Protein AF-A0A432S4L9-F1 (afdb_monomer_lite)

Sequence (451 aa):
MLGETKTYLFQITIPSVQKFISSSRKSADLWAGSFMVSWLMKKLLEIAIKDYKAELIYPVININKENEDKLIANIPNIAIFIVRYINENKAEEIKKDLEKNFEKLLNDIAEFGTDKLCQEELIFKDEIENRALKIEIDCLFDSNEKTNYVDLAKYQIKETLKLFVEYLELKDINDYKETSEDLANLINYQKKSQLPDIEYIENYKLVKLPQSWDKWENWEKFYENGLKKEIISKKDRKEEIENLEYLQGVYRCSSCGEHIIIGATLKDWKGNTIWKPLWEANPKYFSRGERLCGVCLAKRYFREYIQEKYKIKTEDLGFPSTSEIGATLFKKEILKILKNKKDDKLEEFLLNLGQFFNLGDTKGNYVKKFSEELKDINPELKSFVEGLLNIDGEWFLEDTWKNKNDYEVIGADDKKANQMLKTLKEIYKYLENKGVEKHYKPSEYYAVIML

pLDDT: mean 77.69, std 17.37, range [27.16, 98.19]

Radius of gyration: 27.27 Å; chains: 1; bounding box: 72×64×80 Å

Foldseek 3Di:
DPFDKFKKKKKKAWPPLVLLLVLFDWVLLNLLSLQVLLVLVLVLVCCCCPVQVWAWPPPPDDSVDDDDAPADSPHDRMTMTMGIGRDPVVVVVSQVVSQVVSLVVLLLLLVVLVVVLVVLLVVLVVVVCVPDDDDPPPDDCPVVDPPPLSVQLSLVSCQNIDMDMDMDTQPDPVDRVVVVVVRVVVSVVVVVVDDRPLVDDADQWDWDDPPVCPDPVVVVVLSVQVPPPPPDDPVVVCVVVVPTHTQDGADAFPRRSPGGFRQADSVRSPNCSRQVSNCLVCVVLAPVVGTHRSSSSSSSCSLVVCCVVVVDDSLSHDDATPLLVLLLLVLVLVLVVQQPDDDVLVLVLLVLVVVLDPLVPQPHNHDCVVVVSLVSHDPVCNVVSSSSRSDHSLLLELVCLVDPSNSVSSVDDVVSSVVNSVSSVVVLVVSVVVVDDNSSRRDPPDDDDDD

Structure (mmCIF, N/CA/C/O backbone):
data_AF-A0A432S4L9-F1
#
_entry.id   AF-A0A432S4L9-F1
#
loop_
_atom_site.group_PDB
_atom_site.id
_atom_site.type_symbol
_atom_site.label_atom_id
_atom_site.label_alt_id
_atom_site.label_comp_id
_atom_site.label_asym_id
_atom_site.label_entity_id
_atom_site.label_seq_id
_atom_site.pdbx_PDB_ins_code
_atom_site.Cartn_x
_atom_site.Cartn_y
_atom_site.Cartn_z
_atom_site.occupancy
_atom_site.B_iso_or_equiv
_atom_site.auth_seq_id
_atom_site.auth_comp_id
_atom_site.auth_asym_id
_atom_site.auth_atom_id
_atom_site.pdbx_PDB_model_num
ATOM 1 N N . MET A 1 1 ? -27.911 -18.718 39.273 1.00 42.72 1 MET A N 1
ATOM 2 C CA . MET A 1 1 ? -28.684 -18.203 38.126 1.00 42.72 1 MET A CA 1
ATOM 3 C C . MET A 1 1 ? -27.714 -18.098 36.965 1.00 42.72 1 MET A C 1
ATOM 5 O O . MET A 1 1 ? -26.762 -17.337 37.072 1.00 42.72 1 MET A O 1
ATOM 9 N N . LEU A 1 2 ? -27.856 -18.941 35.943 1.00 50.38 2 LEU A N 1
ATOM 10 C CA . LEU A 1 2 ? -27.107 -18.778 34.695 1.00 50.38 2 LEU A CA 1
ATOM 11 C C . LEU A 1 2 ? -27.748 -17.582 33.982 1.00 50.38 2 LEU A C 1
ATOM 13 O O . LEU A 1 2 ? -28.948 -17.625 33.731 1.00 50.38 2 LEU A O 1
ATOM 17 N N . GLY A 1 3 ? -27.005 -16.490 33.791 1.00 60.41 3 GLY A N 1
ATOM 18 C CA . GLY A 1 3 ? -27.540 -15.290 33.144 1.00 60.41 3 GLY A CA 1
ATOM 19 C C . GLY A 1 3 ? -27.980 -15.584 31.709 1.00 60.41 3 GLY A C 1
ATOM 20 O O . GLY A 1 3 ? -27.392 -16.441 31.044 1.00 60.41 3 GLY A O 1
ATOM 21 N N . GLU A 1 4 ? -29.023 -14.897 31.246 1.00 74.00 4 GLU A N 1
ATOM 22 C CA . GLU A 1 4 ? -29.493 -15.018 29.866 1.00 74.00 4 GLU A CA 1
ATOM 23 C C . GLU A 1 4 ? -28.380 -14.609 28.896 1.00 74.00 4 GLU A C 1
ATOM 25 O O . GLU A 1 4 ? -27.688 -13.609 29.087 1.00 74.00 4 GLU A O 1
ATOM 30 N N . THR A 1 5 ? -28.163 -15.429 27.868 1.00 82.19 5 THR A N 1
ATOM 31 C CA . THR A 1 5 ? -27.175 -15.132 26.830 1.00 82.19 5 THR A CA 1
ATOM 32 C C . THR A 1 5 ? -27.769 -14.100 25.882 1.00 82.19 5 THR A C 1
ATOM 34 O O . THR A 1 5 ? -28.760 -14.380 25.212 1.00 82.19 5 THR A O 1
ATOM 37 N N . LYS A 1 6 ? -27.149 -12.925 25.812 1.00 88.50 6 LYS A N 1
ATOM 38 C CA . LYS A 1 6 ? -27.504 -11.850 24.888 1.00 88.50 6 LYS A CA 1
ATOM 39 C C . LYS A 1 6 ? -26.749 -12.004 23.573 1.00 88.50 6 LYS A C 1
ATOM 41 O O . LYS A 1 6 ? -25.631 -12.527 23.536 1.00 88.50 6 LYS A O 1
ATOM 46 N N . THR A 1 7 ? -27.362 -11.542 22.490 1.00 91.94 7 THR A N 1
ATOM 47 C CA . THR A 1 7 ? -26.732 -11.491 21.166 1.00 91.94 7 THR A CA 1
ATOM 48 C C . THR A 1 7 ? -26.413 -10.043 20.838 1.00 91.94 7 THR A C 1
ATOM 50 O O . THR A 1 7 ? -27.293 -9.193 20.913 1.00 91.94 7 THR A O 1
ATOM 53 N N . TYR A 1 8 ? -25.167 -9.768 20.470 1.00 94.19 8 TYR A N 1
ATOM 54 C CA . TYR A 1 8 ? -24.709 -8.441 20.074 1.00 94.19 8 TYR A CA 1
ATOM 55 C C . TYR A 1 8 ? -24.351 -8.441 18.594 1.00 94.19 8 TYR A C 1
ATOM 57 O O . TYR A 1 8 ? -23.639 -9.335 18.132 1.00 94.19 8 TYR A O 1
ATOM 65 N N . LEU A 1 9 ? -24.837 -7.437 17.869 1.00 95.00 9 LEU A N 1
ATOM 66 C CA . LEU A 1 9 ? -24.471 -7.161 16.487 1.00 95.00 9 LEU A CA 1
ATOM 67 C C . LEU A 1 9 ? -23.312 -6.171 16.475 1.00 95.00 9 LEU A C 1
ATOM 69 O O . LEU A 1 9 ? -23.432 -5.090 17.042 1.00 95.00 9 LEU A O 1
ATOM 73 N N . PHE A 1 10 ? -22.222 -6.531 15.811 1.00 96.19 10 PHE A N 1
ATOM 74 C CA . PHE A 1 10 ? -21.050 -5.688 15.617 1.00 96.19 10 PHE A CA 1
ATOM 75 C C . PHE A 1 10 ? -20.961 -5.210 14.176 1.00 96.19 10 PHE A C 1
ATOM 77 O O . PHE A 1 10 ? -21.254 -5.962 13.244 1.00 96.19 10 PHE A O 1
ATOM 84 N N . GLN A 1 11 ? -20.453 -3.994 14.000 1.00 96.44 11 GLN A N 1
ATOM 85 C CA . GLN A 1 11 ? -20.024 -3.474 12.714 1.00 96.44 11 GLN A CA 1
ATOM 86 C C . GLN A 1 11 ? -18.633 -2.872 12.864 1.00 96.44 11 GLN A C 1
ATOM 88 O O . GLN A 1 11 ? -18.393 -1.996 13.694 1.00 96.44 11 GLN A O 1
ATOM 93 N N . ILE A 1 12 ? -17.727 -3.329 12.007 1.00 96.06 12 ILE A N 1
ATOM 94 C CA . ILE A 1 12 ? -16.398 -2.754 11.835 1.00 96.06 12 ILE A CA 1
ATOM 95 C C . ILE A 1 12 ? -16.395 -1.967 10.533 1.00 96.06 12 ILE A C 1
ATOM 97 O O . ILE A 1 12 ? -16.935 -2.411 9.517 1.00 96.06 12 ILE A O 1
ATOM 101 N N . THR A 1 13 ? -15.795 -0.782 10.533 1.00 96.19 13 THR A N 1
ATOM 102 C CA . THR A 1 13 ? -15.638 0.036 9.330 1.00 96.19 13 THR A CA 1
ATOM 103 C C . THR A 1 13 ? -14.282 0.730 9.300 1.00 96.19 13 THR A C 1
ATOM 105 O O . THR A 1 13 ? -13.938 1.467 10.220 1.00 96.19 13 THR A O 1
ATOM 108 N N . ILE A 1 14 ? -13.559 0.564 8.192 1.00 95.50 14 ILE A N 1
ATOM 109 C CA . ILE A 1 14 ? -12.396 1.380 7.821 1.00 95.50 14 ILE A CA 1
ATOM 110 C C . ILE A 1 14 ? -12.890 2.412 6.789 1.00 95.50 14 ILE A C 1
ATOM 112 O O . ILE A 1 14 ? -13.230 2.031 5.665 1.00 95.50 14 ILE A O 1
ATOM 116 N N . PRO A 1 15 ? -13.043 3.704 7.132 1.00 90.81 15 PRO A N 1
ATOM 117 C CA . PRO A 1 15 ? -13.529 4.713 6.199 1.00 90.81 15 PRO A CA 1
ATOM 118 C C . PRO A 1 15 ? -12.411 5.248 5.299 1.00 90.81 15 PRO A C 1
ATOM 120 O O . PRO A 1 15 ? -11.247 4.887 5.431 1.00 90.81 15 PRO A O 1
ATOM 123 N N . SER A 1 16 ? -12.784 6.133 4.369 1.00 82.56 16 SER A N 1
ATOM 124 C CA . SER A 1 16 ? -11.845 6.898 3.531 1.00 82.56 16 SER A CA 1
ATOM 125 C C . SER A 1 16 ? -10.899 6.055 2.662 1.00 82.56 16 SER A C 1
ATOM 127 O O . SER A 1 16 ? -9.888 6.557 2.170 1.00 82.56 16 SER A O 1
ATOM 129 N N . VAL A 1 17 ? -11.260 4.796 2.397 1.00 87.88 17 VAL A N 1
ATOM 130 C CA . VAL A 1 17 ? -10.420 3.847 1.650 1.00 87.88 17 VAL A CA 1
ATOM 131 C C . VAL A 1 17 ? -10.116 4.311 0.233 1.00 87.88 17 VAL A C 1
ATOM 133 O O . VAL A 1 17 ? -8.997 4.124 -0.230 1.00 87.88 17 VAL A O 1
ATOM 136 N N . GLN A 1 18 ? -11.056 4.992 -0.431 1.00 86.38 18 GLN A N 1
ATOM 137 C CA . GLN A 1 18 ? -10.847 5.457 -1.801 1.00 86.38 18 GLN A CA 1
ATOM 138 C C . GLN A 1 18 ? -9.670 6.425 -1.888 1.00 86.38 18 GLN A C 1
ATOM 140 O O . GLN A 1 18 ? -8.806 6.253 -2.739 1.00 86.38 18 GLN A O 1
ATOM 145 N N . LYS A 1 19 ? -9.607 7.389 -0.963 1.00 87.81 19 LYS A N 1
ATOM 146 C CA . LYS A 1 19 ? -8.535 8.382 -0.890 1.00 87.81 19 LYS A CA 1
ATOM 147 C C . LYS A 1 19 ? -7.188 7.712 -0.601 1.00 87.81 19 LYS A C 1
ATOM 149 O O . LYS A 1 19 ? -6.205 7.984 -1.280 1.00 87.81 19 LYS A O 1
ATOM 154 N N . PHE A 1 20 ? -7.154 6.777 0.349 1.00 92.19 20 PHE A N 1
ATOM 155 C CA . PHE A 1 20 ? -5.946 6.013 0.675 1.00 92.19 20 PHE A CA 1
ATOM 156 C C . PHE A 1 20 ? -5.407 5.202 -0.521 1.00 92.19 20 PHE A C 1
ATOM 158 O O . PHE A 1 20 ? -4.202 5.231 -0.807 1.00 92.19 20 PHE A O 1
ATOM 165 N N . ILE A 1 21 ? -6.302 4.518 -1.241 1.00 89.38 21 ILE A N 1
ATOM 166 C CA . ILE A 1 21 ? -5.981 3.694 -2.414 1.00 89.38 21 ILE A CA 1
ATOM 167 C C . ILE A 1 21 ? -5.524 4.582 -3.580 1.00 89.38 21 ILE A C 1
ATOM 169 O O . ILE A 1 21 ? -4.447 4.353 -4.135 1.00 89.38 21 ILE A O 1
ATOM 173 N N . SER A 1 22 ? -6.293 5.624 -3.918 1.00 87.19 22 SER A N 1
ATOM 174 C CA . SER A 1 22 ? -6.053 6.475 -5.092 1.00 87.19 22 SER A CA 1
ATOM 175 C C . SER A 1 22 ? -4.820 7.362 -4.978 1.00 87.19 22 SER A C 1
ATOM 177 O O . SER A 1 22 ? -4.278 7.773 -5.999 1.00 87.19 22 SER A O 1
ATOM 179 N N . SER A 1 23 ? -4.363 7.667 -3.761 1.00 88.12 23 SER A N 1
ATOM 180 C CA . SER A 1 23 ? -3.155 8.465 -3.514 1.00 88.12 23 SER A CA 1
ATOM 181 C C . SER A 1 23 ? -1.874 7.661 -3.783 1.00 88.12 23 SER A C 1
ATOM 183 O O . SER A 1 23 ? -1.039 7.484 -2.893 1.00 88.12 23 SER A O 1
ATOM 185 N N . SER A 1 24 ? -1.751 7.119 -4.995 1.00 86.81 24 SER A N 1
ATOM 186 C CA . SER A 1 24 ? -0.716 6.184 -5.443 1.00 86.81 24 SER A CA 1
ATOM 187 C C . SER A 1 24 ? -0.270 6.546 -6.859 1.00 86.81 24 SER A C 1
ATOM 189 O O . SER A 1 24 ? -1.101 6.669 -7.755 1.00 86.81 24 SER A O 1
ATOM 191 N N . ARG A 1 25 ? 1.041 6.689 -7.083 1.00 83.81 25 ARG A N 1
ATOM 192 C CA . ARG A 1 25 ? 1.598 6.933 -8.428 1.00 83.81 25 ARG A CA 1
ATOM 193 C C . ARG A 1 25 ? 1.935 5.659 -9.195 1.00 83.81 25 ARG A C 1
ATOM 195 O O . ARG A 1 25 ? 1.872 5.656 -10.419 1.00 83.81 25 ARG 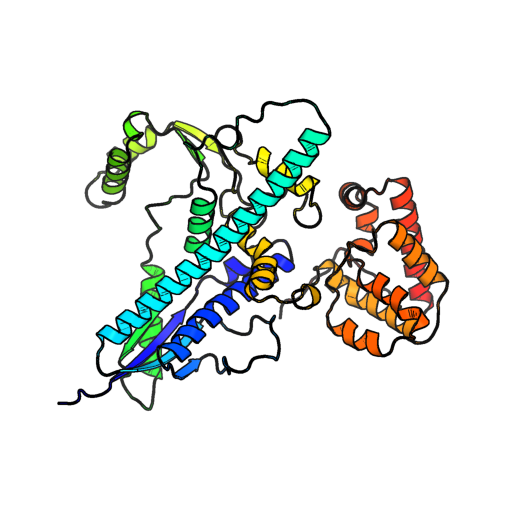A O 1
ATOM 202 N N . LYS A 1 26 ? 2.303 4.589 -8.486 1.00 84.94 26 LYS A N 1
ATOM 203 C CA . LYS A 1 26 ? 2.655 3.290 -9.072 1.00 84.94 26 LYS A CA 1
ATOM 204 C C . LYS A 1 26 ? 1.488 2.317 -8.910 1.00 84.94 26 LYS A C 1
ATOM 206 O O . LYS A 1 26 ? 0.799 2.338 -7.890 1.00 84.94 26 LYS A O 1
ATOM 211 N N . SER A 1 27 ? 1.293 1.423 -9.878 1.00 83.12 27 SER A N 1
ATOM 212 C CA . SER A 1 27 ? 0.278 0.364 -9.779 1.00 83.12 27 SER A CA 1
ATOM 213 C C . SER A 1 27 ? 0.533 -0.582 -8.600 1.00 83.12 27 SER A C 1
ATOM 215 O O . SER A 1 27 ? -0.414 -1.040 -7.968 1.00 83.12 27 SER A O 1
ATOM 217 N N . ALA A 1 28 ? 1.801 -0.818 -8.252 1.00 83.50 28 ALA A N 1
ATOM 218 C CA . ALA A 1 28 ? 2.178 -1.572 -7.060 1.00 83.50 28 ALA A CA 1
ATOM 219 C C . ALA A 1 28 ? 1.694 -0.893 -5.766 1.00 83.50 28 ALA A C 1
ATOM 221 O O . ALA A 1 28 ? 1.121 -1.565 -4.916 1.00 83.50 28 ALA A O 1
ATOM 222 N N . ASP A 1 29 ? 1.839 0.434 -5.649 1.00 89.94 29 ASP A N 1
ATOM 223 C CA . ASP A 1 29 ? 1.357 1.198 -4.487 1.00 89.94 29 ASP A CA 1
ATOM 224 C C . ASP A 1 29 ? -0.183 1.189 -4.414 1.00 89.94 29 ASP A C 1
ATOM 226 O O . ASP A 1 29 ? -0.764 1.128 -3.330 1.00 89.94 29 ASP A O 1
ATOM 230 N N . LEU A 1 30 ? -0.847 1.225 -5.575 1.00 89.00 30 LEU A N 1
ATOM 231 C CA . LEU A 1 30 ? -2.304 1.141 -5.705 1.00 89.00 30 LEU A CA 1
ATOM 232 C C . LEU A 1 30 ? -2.827 -0.225 -5.237 1.00 89.00 30 LEU A C 1
ATOM 234 O O . LEU A 1 30 ? -3.733 -0.291 -4.401 1.00 89.00 30 LEU A O 1
ATOM 238 N N . TRP A 1 31 ? -2.224 -1.309 -5.739 1.00 86.81 31 TRP A N 1
ATOM 239 C CA . TRP A 1 31 ? -2.500 -2.673 -5.288 1.00 86.81 31 TRP A CA 1
ATOM 240 C C . TRP A 1 31 ? -2.230 -2.811 -3.789 1.00 86.81 31 TRP A C 1
ATOM 242 O O . TRP A 1 31 ? -3.087 -3.315 -3.067 1.00 86.81 31 TRP A O 1
ATOM 252 N N . ALA A 1 32 ? -1.093 -2.304 -3.304 1.00 89.31 32 ALA A N 1
ATOM 253 C CA . ALA A 1 32 ? -0.722 -2.365 -1.897 1.00 89.31 32 ALA A CA 1
ATOM 254 C C . ALA A 1 32 ? -1.747 -1.655 -1.010 1.00 89.31 32 ALA A C 1
ATOM 256 O O . ALA A 1 32 ? -2.135 -2.202 0.017 1.00 89.31 32 ALA A O 1
ATOM 257 N N . GLY A 1 33 ? -2.242 -0.483 -1.419 1.00 91.81 33 GLY A N 1
ATOM 258 C CA . GLY A 1 33 ? -3.300 0.222 -0.697 1.00 91.81 33 GLY A CA 1
ATOM 259 C C . GLY A 1 33 ? -4.588 -0.602 -0.592 1.00 91.81 33 GLY A C 1
ATOM 260 O O . GLY A 1 33 ? -5.137 -0.765 0.497 1.00 91.81 33 GLY A O 1
ATOM 261 N N . SER A 1 34 ? -5.054 -1.173 -1.706 1.00 89.62 34 SER A N 1
ATOM 262 C CA . SER A 1 34 ? -6.261 -2.013 -1.718 1.00 89.62 34 SER A CA 1
ATOM 263 C C . SER A 1 34 ? -6.078 -3.287 -0.881 1.00 89.62 34 SER A C 1
ATOM 265 O O . SER A 1 34 ? -6.907 -3.612 -0.025 1.00 89.62 34 SER A O 1
ATOM 267 N N . PHE A 1 35 ? -4.947 -3.971 -1.066 1.00 89.69 35 PHE A N 1
ATOM 268 C CA . PHE A 1 35 ? -4.616 -5.198 -0.353 1.00 89.69 35 PHE A CA 1
ATOM 269 C C . PHE A 1 35 ? -4.435 -4.957 1.146 1.00 89.69 35 PHE A C 1
ATOM 271 O O . PHE A 1 35 ? -4.899 -5.768 1.942 1.00 89.69 35 PHE A O 1
ATOM 278 N N . MET A 1 36 ? -3.841 -3.832 1.553 1.00 92.81 36 MET A N 1
ATOM 279 C CA . MET A 1 36 ? -3.648 -3.482 2.962 1.00 92.81 36 MET A CA 1
ATOM 280 C C . MET A 1 36 ? -4.976 -3.333 3.697 1.00 92.81 36 MET A C 1
ATOM 282 O O . MET A 1 36 ? -5.136 -3.917 4.765 1.00 92.81 36 MET A O 1
ATOM 286 N N . VAL A 1 37 ? -5.956 -2.637 3.113 1.00 93.88 37 VAL A N 1
ATOM 287 C CA . VAL A 1 37 ? -7.299 -2.499 3.708 1.00 93.88 37 VAL A CA 1
ATOM 288 C C . VAL A 1 37 ? -7.958 -3.868 3.884 1.00 93.88 37 VAL A C 1
ATOM 290 O O . VAL A 1 37 ? -8.422 -4.200 4.977 1.00 93.88 37 VAL A O 1
ATOM 293 N N . SER A 1 38 ? -7.954 -4.688 2.830 1.00 91.06 38 SER A N 1
ATOM 294 C CA . SER A 1 38 ? -8.530 -6.035 2.874 1.00 91.06 38 SER A CA 1
ATOM 295 C C . SER A 1 38 ? -7.805 -6.937 3.877 1.00 91.06 38 SER A C 1
ATOM 297 O O . SER A 1 38 ? -8.442 -7.737 4.562 1.00 91.06 38 SER A O 1
ATOM 299 N N . TRP A 1 39 ? -6.481 -6.830 3.972 1.00 91.81 39 TRP A N 1
ATOM 300 C CA . TRP A 1 39 ? -5.659 -7.615 4.887 1.00 91.81 39 TRP A CA 1
ATOM 301 C C . TRP A 1 39 ? -5.882 -7.210 6.346 1.00 91.81 39 TRP A C 1
ATOM 303 O O . TRP A 1 39 ? -6.053 -8.089 7.189 1.00 91.81 39 TRP A O 1
ATOM 313 N N . LEU A 1 40 ? -5.949 -5.908 6.643 1.00 94.94 40 LEU A N 1
ATOM 314 C CA . LEU A 1 40 ? -6.268 -5.400 7.980 1.00 94.94 40 LEU A CA 1
ATOM 315 C C . LEU A 1 40 ? -7.641 -5.906 8.429 1.00 94.94 40 LEU A C 1
ATOM 317 O O . LEU A 1 40 ? -7.751 -6.494 9.504 1.00 94.94 40 LEU A O 1
ATOM 321 N N . MET A 1 41 ? -8.664 -5.779 7.574 1.00 94.75 41 MET A N 1
ATOM 322 C CA . MET A 1 41 ? -9.995 -6.313 7.877 1.00 94.75 41 MET A CA 1
ATOM 323 C C . MET A 1 41 ? -9.950 -7.829 8.103 1.00 94.75 41 MET A C 1
ATOM 325 O O . MET A 1 41 ? -10.522 -8.321 9.073 1.00 94.75 41 MET A O 1
ATOM 329 N N . LYS A 1 42 ? -9.208 -8.579 7.274 1.00 91.75 42 LYS A N 1
ATOM 330 C CA . LYS A 1 42 ? -9.027 -10.026 7.463 1.00 91.75 42 LYS A CA 1
ATOM 331 C C . LYS A 1 42 ? -8.503 -10.361 8.853 1.00 91.75 42 LYS A C 1
ATOM 333 O O . LYS A 1 42 ? -9.045 -11.246 9.506 1.00 91.75 42 LYS A O 1
ATOM 338 N N . LYS A 1 43 ? -7.444 -9.676 9.294 1.00 92.56 43 LYS A N 1
ATOM 339 C CA . LYS A 1 43 ? -6.807 -9.928 10.593 1.00 92.56 43 LYS A CA 1
ATOM 340 C C . LYS A 1 43 ? -7.775 -9.683 11.749 1.00 92.56 43 LYS A C 1
ATOM 342 O O . LYS A 1 43 ? -7.819 -10.489 12.671 1.00 92.56 43 LYS A O 1
ATOM 347 N N . LEU A 1 44 ? -8.585 -8.630 11.667 1.00 95.50 44 LEU A N 1
ATOM 348 C CA . LEU A 1 44 ? -9.606 -8.340 12.675 1.00 95.50 44 LEU A CA 1
ATOM 349 C C . LEU A 1 44 ? -10.714 -9.395 12.704 1.00 95.50 44 LEU A C 1
ATOM 351 O O . LEU A 1 44 ? -11.107 -9.847 13.776 1.00 95.50 44 LEU A O 1
ATOM 355 N N . LEU A 1 45 ? -11.187 -9.841 11.539 1.00 93.69 45 LEU A N 1
ATOM 356 C CA . LEU A 1 45 ? -12.203 -10.892 11.471 1.00 93.69 45 LEU A CA 1
ATOM 357 C C . LEU A 1 45 ? -11.666 -12.256 11.923 1.00 93.69 45 LEU A C 1
ATOM 359 O O . LEU A 1 45 ? -12.404 -13.025 12.533 1.00 93.69 45 LEU A O 1
ATOM 363 N N . GLU A 1 46 ? -10.387 -12.555 11.682 1.00 91.75 46 GLU A N 1
ATOM 364 C CA . GLU A 1 46 ? -9.731 -13.746 12.237 1.00 91.75 46 GLU A CA 1
ATOM 365 C C . GLU A 1 46 ? -9.762 -13.739 13.773 1.00 91.75 46 GLU A C 1
ATOM 367 O O . GLU A 1 46 ? -10.087 -14.772 14.355 1.00 91.75 46 GLU A O 1
ATOM 372 N N . ILE A 1 47 ? -9.482 -12.596 14.414 1.00 94.25 47 ILE A N 1
ATOM 373 C CA . ILE A 1 47 ? -9.582 -12.422 15.876 1.00 94.25 47 ILE A CA 1
ATOM 374 C C . ILE A 1 47 ? -11.036 -12.611 16.330 1.00 94.25 47 ILE A C 1
ATOM 376 O O . ILE A 1 47 ? -11.316 -13.445 17.190 1.00 94.25 47 ILE A O 1
ATOM 380 N N . ALA A 1 48 ? -11.986 -11.914 15.694 1.00 93.81 48 ALA A N 1
ATOM 381 C CA . ALA A 1 48 ? -13.411 -12.011 16.021 1.00 93.81 48 ALA A CA 1
ATOM 382 C C . ALA A 1 48 ? -13.931 -13.462 15.972 1.00 93.81 48 ALA A C 1
ATOM 384 O O . ALA A 1 48 ? -14.637 -13.914 16.874 1.00 93.81 48 ALA A O 1
ATOM 385 N N . ILE A 1 49 ? -13.559 -14.224 14.942 1.00 92.06 49 ILE A N 1
ATOM 386 C CA . ILE A 1 49 ? -14.004 -15.613 14.770 1.00 92.06 49 ILE A CA 1
ATOM 387 C C . ILE A 1 49 ? -13.296 -16.556 15.743 1.00 92.06 49 ILE A C 1
ATOM 389 O O . ILE A 1 49 ? -13.954 -17.382 16.375 1.00 92.06 49 ILE A O 1
ATOM 393 N N . LYS A 1 50 ? -11.965 -16.484 15.845 1.00 91.50 50 LYS A N 1
ATOM 394 C CA . LYS A 1 50 ? -11.181 -17.471 16.603 1.00 91.50 50 LYS A CA 1
ATOM 395 C C . LYS A 1 50 ? -11.305 -17.268 18.104 1.00 91.50 50 LYS A C 1
ATOM 397 O O . LYS A 1 50 ? -11.554 -18.233 18.825 1.00 91.50 50 LYS A O 1
ATOM 402 N N . ASP A 1 51 ? -11.181 -16.025 18.547 1.00 94.12 51 ASP A N 1
ATOM 403 C CA . ASP A 1 51 ? -11.069 -15.707 19.968 1.00 94.12 51 ASP A CA 1
ATOM 404 C C . ASP A 1 51 ? -12.453 -15.461 20.573 1.00 94.12 51 ASP A C 1
ATOM 406 O O . ASP A 1 51 ? -12.706 -15.807 21.729 1.00 94.12 51 ASP A O 1
ATOM 410 N N . TYR A 1 52 ? -13.382 -14.951 19.757 1.00 93.50 52 TYR A N 1
ATOM 411 C CA . TYR A 1 52 ? -14.717 -14.566 20.205 1.00 93.50 52 TYR A CA 1
ATOM 412 C C . TYR A 1 52 ? -15.861 -15.343 19.554 1.00 93.50 52 TYR A C 1
ATOM 414 O O . TYR A 1 52 ? -17.016 -15.043 19.843 1.00 93.50 52 TYR A O 1
ATOM 422 N N . LYS A 1 53 ? -15.592 -16.364 18.731 1.00 92.81 53 LYS A N 1
ATOM 423 C CA . LYS A 1 53 ? -16.630 -17.207 18.101 1.00 92.81 53 LYS A CA 1
ATOM 424 C C . LYS A 1 53 ? -17.689 -16.394 17.342 1.00 92.81 53 LYS A C 1
ATOM 426 O O . LYS A 1 53 ? -18.866 -16.749 17.357 1.00 92.81 53 LYS A O 1
ATOM 431 N N . ALA A 1 54 ? -17.276 -15.295 16.713 1.00 92.75 54 ALA A N 1
ATOM 432 C CA . ALA A 1 54 ? -18.167 -14.463 15.921 1.00 92.75 54 ALA A CA 1
ATOM 433 C C . ALA A 1 54 ? -18.774 -15.244 14.743 1.00 92.75 54 ALA A C 1
ATOM 435 O O . ALA A 1 54 ? -18.067 -15.960 14.028 1.00 92.75 54 ALA A O 1
ATOM 436 N N . GLU A 1 55 ? -20.071 -15.056 14.506 1.00 92.19 55 GLU A N 1
ATOM 437 C CA . GLU A 1 55 ? -20.763 -15.545 13.310 1.00 92.19 55 GLU A CA 1
ATOM 438 C C . GLU A 1 55 ? -20.864 -14.383 12.308 1.00 92.19 55 GLU A C 1
ATOM 440 O O . GLU A 1 55 ? -21.504 -13.365 12.580 1.00 92.19 55 GLU A O 1
ATOM 445 N N . LEU A 1 56 ? -20.189 -14.500 11.159 1.00 91.56 56 LEU A N 1
ATOM 446 C CA . LEU A 1 56 ? -20.176 -13.447 10.140 1.00 91.56 56 LEU A CA 1
ATOM 447 C C . LEU A 1 56 ? -21.526 -13.334 9.426 1.00 91.56 56 LEU A C 1
ATOM 449 O O . LEU A 1 56 ? -22.063 -14.328 8.940 1.00 91.56 56 LEU A O 1
ATOM 453 N N . ILE A 1 57 ? -22.005 -12.101 9.278 1.00 91.00 57 ILE A N 1
ATOM 454 C CA . ILE A 1 57 ? -23.146 -11.745 8.423 1.00 91.00 57 ILE A CA 1
ATOM 455 C C . ILE A 1 57 ? -22.635 -11.188 7.092 1.00 91.00 57 ILE A C 1
ATOM 457 O O . ILE A 1 57 ? -23.101 -11.571 6.021 1.00 91.00 57 ILE A O 1
ATOM 461 N N . TYR A 1 58 ? -21.654 -10.287 7.155 1.00 89.44 58 TYR A N 1
ATOM 462 C CA . TYR A 1 58 ? -21.038 -9.662 5.993 1.00 89.44 58 TYR A CA 1
ATOM 463 C C . TYR A 1 58 ? -19.554 -9.401 6.269 1.00 89.44 58 TYR A C 1
ATOM 465 O O . TYR A 1 58 ? -19.218 -8.938 7.356 1.00 89.44 58 TYR A O 1
ATOM 473 N N . PRO A 1 59 ? -18.651 -9.615 5.306 1.00 88.12 59 PRO A N 1
ATOM 474 C CA . PRO A 1 59 ? -18.848 -10.298 4.022 1.00 88.12 59 PRO A CA 1
ATOM 475 C C . PRO A 1 59 ? -19.170 -11.798 4.162 1.00 88.12 59 PRO A C 1
ATOM 477 O O . PRO A 1 59 ? -18.730 -12.454 5.104 1.00 88.12 59 PRO A O 1
ATOM 480 N N . VAL A 1 60 ? -19.884 -12.365 3.179 1.00 81.19 60 VAL A N 1
ATOM 481 C CA . VAL A 1 60 ? -20.132 -13.818 3.083 1.00 81.19 60 VAL A CA 1
ATOM 482 C C . VAL A 1 60 ? -18.896 -14.498 2.491 1.00 81.19 60 VAL A C 1
ATOM 484 O O . VAL A 1 60 ? -18.842 -14.831 1.309 1.00 81.19 60 VAL A O 1
ATOM 487 N N . ILE A 1 61 ? -17.860 -14.653 3.311 1.00 72.50 61 ILE A N 1
ATOM 488 C CA . ILE A 1 61 ? -16.594 -15.287 2.927 1.00 72.50 61 ILE A CA 1
ATOM 489 C C . ILE A 1 61 ? -16.222 -16.377 3.923 1.00 72.50 61 ILE A C 1
ATOM 491 O O . ILE A 1 61 ? -16.427 -16.253 5.130 1.00 72.50 61 ILE A O 1
ATOM 495 N N . ASN A 1 62 ? -15.615 -17.449 3.420 1.00 68.38 62 ASN A N 1
ATOM 496 C CA . ASN A 1 62 ? -15.028 -18.461 4.282 1.00 68.38 62 ASN A CA 1
ATOM 497 C C . ASN A 1 62 ? -13.595 -18.051 4.639 1.00 68.38 62 ASN A C 1
ATOM 499 O O . ASN A 1 62 ? -12.654 -18.367 3.914 1.00 68.38 62 ASN A O 1
ATOM 503 N N . ILE A 1 63 ? -13.434 -17.352 5.764 1.00 65.25 63 ILE A N 1
ATOM 504 C CA . ILE A 1 63 ? -12.121 -16.887 6.246 1.00 65.25 63 ILE A CA 1
ATOM 505 C C . ILE A 1 63 ? -11.172 -18.062 6.548 1.00 65.25 63 ILE A C 1
ATOM 507 O O . ILE A 1 63 ? -9.956 -17.907 6.448 1.00 65.25 63 ILE A O 1
ATOM 511 N N . ASN A 1 64 ? -11.722 -19.248 6.837 1.00 58.75 64 ASN A N 1
ATOM 512 C CA . ASN A 1 64 ? -10.966 -20.458 7.168 1.00 58.75 64 ASN A CA 1
ATOM 513 C C . ASN A 1 64 ? -10.524 -21.275 5.944 1.00 58.75 64 ASN A C 1
ATOM 515 O O . ASN A 1 64 ? -9.715 -22.189 6.098 1.00 58.75 64 ASN A O 1
ATOM 519 N N . LYS A 1 65 ? -11.018 -20.977 4.733 1.00 57.78 65 LYS A N 1
ATOM 520 C CA . LYS A 1 65 ? -10.453 -21.567 3.513 1.00 57.78 65 LYS A CA 1
ATOM 521 C C . LYS A 1 65 ? -9.132 -20.869 3.205 1.00 57.78 65 LYS A C 1
ATOM 523 O O . LYS A 1 65 ? -9.085 -19.823 2.560 1.00 57.78 65 LYS A O 1
ATOM 528 N N . GLU A 1 66 ? -8.038 -21.460 3.669 1.00 50.09 66 GLU A N 1
ATOM 529 C CA . GLU A 1 66 ? -6.750 -21.251 3.022 1.00 50.09 66 GLU A CA 1
ATOM 530 C C . GLU A 1 66 ? -6.892 -21.638 1.538 1.00 50.09 66 GLU A C 1
ATOM 532 O O . GLU A 1 66 ? -7.362 -22.732 1.241 1.00 50.09 66 GLU A O 1
ATOM 537 N N . ASN A 1 67 ? -6.423 -20.780 0.626 1.00 47.94 67 ASN A N 1
ATOM 538 C CA . ASN A 1 67 ? -6.072 -21.119 -0.765 1.00 47.94 67 ASN A CA 1
ATOM 539 C C . ASN A 1 67 ? -7.131 -21.013 -1.871 1.00 47.94 67 ASN A C 1
ATOM 541 O O . ASN A 1 67 ? -7.345 -22.008 -2.547 1.00 47.94 67 ASN A O 1
ATOM 545 N N . GLU A 1 68 ? -7.614 -19.816 -2.222 1.00 46.12 68 GLU A N 1
ATOM 546 C CA . GLU A 1 68 ? -7.884 -19.602 -3.665 1.00 46.12 68 GLU A CA 1
ATOM 547 C C . GLU A 1 68 ? -7.172 -18.389 -4.271 1.00 46.12 68 GLU A C 1
ATOM 549 O O . GLU A 1 68 ? -6.701 -18.521 -5.385 1.00 46.12 68 GLU A O 1
ATOM 554 N N . ASP A 1 69 ? -6.862 -17.317 -3.530 1.00 51.78 69 ASP A N 1
ATOM 555 C CA . ASP A 1 69 ? -5.884 -16.318 -3.995 1.00 51.78 69 ASP A CA 1
ATOM 556 C C . ASP A 1 69 ? -5.298 -15.526 -2.817 1.00 51.78 69 ASP A C 1
ATOM 558 O O . ASP A 1 69 ? -5.976 -14.703 -2.203 1.00 51.78 69 ASP A O 1
ATOM 562 N N . LYS A 1 70 ? -4.015 -15.735 -2.478 1.00 58.16 70 LYS A N 1
ATOM 563 C CA . LYS A 1 70 ? -3.331 -15.104 -1.316 1.00 58.16 70 LYS A CA 1
ATOM 564 C C . LYS A 1 70 ? -3.120 -13.577 -1.442 1.00 58.16 70 LYS A C 1
ATOM 566 O O . LYS A 1 70 ? -2.362 -12.990 -0.680 1.00 58.16 70 LYS A O 1
ATOM 571 N N . LEU A 1 71 ? -3.758 -12.962 -2.429 1.00 58.94 71 LEU A N 1
ATOM 572 C CA . LEU A 1 71 ? -3.248 -11.838 -3.213 1.00 58.94 71 LEU A CA 1
ATOM 573 C C . LEU A 1 71 ? -4.331 -10.863 -3.673 1.00 58.94 71 LEU A C 1
ATOM 575 O O . LEU A 1 71 ? -4.019 -9.789 -4.191 1.00 58.94 71 LEU A O 1
ATOM 579 N N . ILE A 1 72 ? -5.592 -11.271 -3.540 1.00 64.50 72 ILE A N 1
ATOM 580 C CA . ILE A 1 72 ? -6.746 -10.490 -3.959 1.00 64.50 72 ILE A CA 1
ATOM 581 C C . ILE A 1 72 ? -7.330 -9.815 -2.726 1.00 64.50 72 ILE A C 1
ATOM 583 O O . ILE A 1 72 ? -7.558 -10.450 -1.697 1.00 64.50 72 ILE A O 1
ATOM 587 N N . ALA A 1 73 ? -7.578 -8.515 -2.853 1.00 65.62 73 ALA A N 1
ATOM 588 C CA . ALA A 1 73 ? -8.287 -7.720 -1.866 1.00 65.62 73 ALA A CA 1
ATOM 589 C C . ALA A 1 73 ? -9.794 -8.028 -1.932 1.00 65.62 73 ALA A C 1
ATOM 591 O O . ALA A 1 73 ? -10.572 -7.261 -2.490 1.00 65.62 73 ALA A O 1
ATOM 592 N N . ASN A 1 74 ? -10.202 -9.195 -1.434 1.00 79.62 74 ASN A N 1
ATOM 593 C CA . ASN A 1 74 ? -11.589 -9.668 -1.506 1.00 79.62 74 ASN A CA 1
ATOM 594 C C . ASN A 1 74 ? -12.403 -9.392 -0.235 1.00 79.62 74 ASN A C 1
ATOM 596 O O . ASN A 1 74 ? -13.574 -9.768 -0.166 1.00 79.62 74 ASN A O 1
ATOM 600 N N . ILE A 1 75 ? -11.798 -8.758 0.771 1.00 86.75 75 ILE A N 1
ATOM 601 C CA . ILE A 1 75 ? -12.486 -8.377 2.000 1.00 86.75 75 ILE A CA 1
ATOM 602 C C . ILE A 1 75 ? -12.796 -6.876 1.943 1.00 86.75 75 ILE A C 1
ATOM 604 O O . ILE A 1 75 ? -11.868 -6.069 1.842 1.00 86.75 75 ILE A O 1
ATOM 608 N N . PRO A 1 76 ? -14.083 -6.488 2.002 1.00 91.19 76 PRO A N 1
ATOM 609 C CA . PRO A 1 76 ? -14.494 -5.094 1.996 1.00 91.19 76 PRO A CA 1
ATOM 610 C C . PRO A 1 76 ? -14.033 -4.358 3.255 1.00 91.19 76 PRO A C 1
ATOM 612 O O . PRO A 1 76 ? -13.652 -4.941 4.267 1.00 91.19 76 PRO A O 1
ATOM 615 N N . ASN A 1 77 ? -14.139 -3.036 3.211 1.00 93.19 77 ASN A N 1
ATOM 616 C CA . ASN A 1 77 ? -13.801 -2.148 4.319 1.00 93.19 77 ASN A CA 1
ATOM 617 C C . ASN A 1 77 ? -14.892 -2.054 5.403 1.00 93.19 77 ASN A C 1
ATOM 619 O O . ASN A 1 77 ? -14.746 -1.276 6.345 1.00 93.19 77 ASN A O 1
ATOM 623 N N . ILE A 1 78 ? -15.979 -2.816 5.265 1.00 94.50 78 ILE A N 1
ATOM 624 C CA . ILE A 1 78 ? -17.063 -2.941 6.242 1.00 94.50 78 ILE A CA 1
ATOM 625 C C . ILE A 1 78 ? -17.267 -4.423 6.522 1.00 94.50 78 ILE A C 1
ATOM 627 O O . ILE A 1 78 ? -17.305 -5.221 5.588 1.00 94.50 78 ILE A O 1
ATOM 631 N N . ALA A 1 79 ? -17.445 -4.782 7.786 1.00 94.69 79 ALA A N 1
ATOM 632 C CA . ALA A 1 79 ? -17.842 -6.125 8.174 1.00 94.69 79 ALA A CA 1
ATOM 633 C C . ALA A 1 79 ? -18.884 -6.075 9.289 1.00 94.69 79 ALA A C 1
ATOM 635 O O . ALA A 1 79 ? -18.851 -5.175 10.127 1.00 94.69 79 ALA A O 1
ATOM 636 N N . ILE A 1 80 ? -19.798 -7.038 9.276 1.00 94.69 80 ILE A N 1
ATOM 637 C CA . ILE A 1 80 ? -20.893 -7.196 10.227 1.00 94.69 80 ILE A CA 1
ATOM 638 C C . ILE A 1 80 ? -20.880 -8.639 10.721 1.00 94.69 80 ILE A C 1
ATOM 640 O O . ILE A 1 80 ? -20.818 -9.579 9.922 1.00 94.69 80 ILE A O 1
ATOM 644 N N . PHE A 1 81 ? -20.951 -8.823 12.031 1.00 94.38 81 PHE A N 1
ATOM 645 C CA . PHE A 1 81 ? -20.986 -10.140 12.658 1.00 94.38 81 PHE A CA 1
ATOM 646 C C . PHE A 1 81 ? -21.757 -10.097 13.969 1.00 94.38 81 PHE A C 1
ATOM 648 O O . PHE A 1 81 ? -21.947 -9.031 14.550 1.00 94.38 81 PHE A O 1
ATOM 655 N N . ILE A 1 82 ? -22.191 -11.260 14.440 1.00 93.62 82 ILE A N 1
ATOM 656 C CA . ILE A 1 82 ? -22.837 -11.398 15.744 1.00 93.62 82 ILE A CA 1
ATOM 657 C C . ILE A 1 82 ? -21.960 -12.171 16.707 1.00 93.62 82 ILE A C 1
ATOM 659 O O . ILE A 1 82 ? -21.218 -13.076 16.317 1.00 93.62 82 ILE A O 1
ATOM 663 N N . VAL A 1 83 ? -22.085 -11.834 17.986 1.00 93.06 83 VAL A N 1
ATOM 664 C CA . VAL A 1 83 ? -21.464 -12.595 19.063 1.00 93.06 83 VAL A CA 1
ATOM 665 C C . VAL A 1 83 ? -22.436 -12.787 20.219 1.00 93.06 83 VAL A C 1
ATOM 667 O O . VAL A 1 83 ? -23.235 -11.902 20.522 1.00 93.06 83 VAL A O 1
ATOM 670 N N . ARG A 1 84 ? -22.397 -13.965 20.853 1.00 91.44 84 ARG A N 1
ATOM 671 C CA . ARG A 1 84 ? -23.338 -14.360 21.911 1.00 91.44 84 ARG A CA 1
ATOM 672 C C . ARG A 1 84 ? -22.628 -14.480 23.259 1.00 91.44 84 ARG A C 1
ATOM 674 O O . ARG A 1 84 ? -21.784 -15.359 23.423 1.00 91.44 84 ARG A O 1
ATOM 681 N N . TYR A 1 85 ? -22.999 -13.637 24.224 1.00 85.38 85 TYR A N 1
ATOM 682 C CA . TYR A 1 85 ? -22.436 -13.628 25.580 1.00 85.38 85 TYR A CA 1
ATOM 683 C C . TYR A 1 85 ? -23.451 -13.185 26.631 1.00 85.38 85 TYR A C 1
ATOM 685 O O . TYR A 1 85 ? -24.424 -12.505 26.340 1.00 85.38 85 TYR A O 1
ATOM 693 N N . ILE A 1 86 ? -23.191 -13.539 27.888 1.00 70.38 86 ILE A N 1
ATOM 694 C CA . ILE A 1 86 ? -24.068 -13.216 29.023 1.00 70.38 86 ILE A CA 1
ATOM 695 C C . ILE A 1 86 ? -23.895 -11.753 29.496 1.00 70.38 86 ILE A C 1
ATOM 697 O O . ILE A 1 86 ? -24.789 -11.204 30.130 1.00 70.38 86 ILE A O 1
ATOM 701 N N . ASN A 1 87 ? -22.754 -11.109 29.214 1.00 75.12 87 ASN A N 1
ATOM 702 C CA . ASN A 1 87 ? -22.380 -9.817 29.805 1.00 75.12 87 ASN A CA 1
ATOM 703 C C . ASN A 1 87 ? -21.974 -8.779 28.743 1.00 75.12 87 ASN A C 1
ATOM 705 O O . ASN A 1 87 ? -21.076 -9.044 27.944 1.00 75.12 87 ASN A O 1
ATOM 709 N N . GLU A 1 88 ? -22.568 -7.585 28.807 1.00 75.44 88 GLU A N 1
ATOM 710 C CA . GLU A 1 88 ? -22.253 -6.415 27.974 1.00 75.44 88 GLU A CA 1
ATOM 711 C C . GLU A 1 88 ? -20.789 -5.970 28.086 1.00 75.44 88 GLU A C 1
ATOM 713 O O . GLU A 1 88 ? -20.176 -5.611 27.084 1.00 75.44 88 GLU A O 1
ATOM 718 N N . ASN A 1 89 ? -20.169 -6.116 29.264 1.00 85.94 89 ASN A N 1
ATOM 719 C CA . ASN A 1 89 ? -18.742 -5.825 29.447 1.00 85.94 89 ASN A CA 1
ATOM 720 C C . ASN A 1 89 ? -17.858 -6.629 28.481 1.00 85.94 89 ASN A C 1
ATOM 722 O O . ASN A 1 89 ? -16.768 -6.180 28.131 1.00 85.94 89 ASN A O 1
ATOM 726 N N . LYS A 1 90 ? -18.319 -7.807 28.034 1.00 89.31 90 LYS A N 1
ATOM 727 C CA . LYS A 1 90 ? -17.592 -8.614 27.052 1.00 89.31 90 LYS A CA 1
ATOM 728 C C . LYS A 1 90 ? -17.646 -7.997 25.655 1.00 89.31 90 LYS A C 1
ATOM 730 O O . LYS A 1 90 ? -16.663 -8.089 24.931 1.00 89.31 90 LYS A O 1
ATOM 735 N N . ALA A 1 91 ? -18.754 -7.359 25.279 1.00 91.44 91 ALA A N 1
ATOM 736 C CA . ALA A 1 91 ? -18.868 -6.697 23.984 1.00 91.44 91 ALA A CA 1
ATOM 737 C C . ALA A 1 91 ? -17.915 -5.492 23.888 1.00 91.44 91 ALA A C 1
ATOM 739 O O . ALA A 1 91 ? -17.191 -5.344 22.903 1.00 91.44 91 ALA A O 1
ATOM 740 N N . GLU A 1 92 ? -17.826 -4.711 24.965 1.00 93.75 92 GLU A N 1
ATOM 741 C CA . GLU A 1 92 ? -16.867 -3.610 25.087 1.00 93.75 92 GLU A CA 1
ATOM 742 C C . GLU A 1 92 ? -15.404 -4.085 25.061 1.00 93.75 92 GLU A C 1
ATOM 744 O O . GLU A 1 92 ? -14.545 -3.446 24.452 1.00 93.75 92 GLU A O 1
ATOM 749 N N . GLU A 1 93 ? -15.103 -5.217 25.703 1.00 94.56 93 GLU A N 1
ATOM 750 C CA . GLU A 1 93 ? -13.771 -5.833 25.657 1.00 94.56 93 GLU A CA 1
ATOM 751 C C . GLU A 1 93 ? -13.380 -6.218 24.223 1.00 94.56 93 GLU A C 1
ATOM 753 O O . GLU A 1 93 ? -12.271 -5.910 23.793 1.00 94.56 93 GLU A O 1
ATOM 758 N N . ILE A 1 94 ? -14.304 -6.823 23.466 1.00 95.50 94 ILE A N 1
ATOM 759 C CA . ILE A 1 94 ? -14.089 -7.201 22.060 1.00 95.50 94 ILE A CA 1
ATOM 760 C C . ILE A 1 94 ? -13.793 -5.969 21.213 1.00 95.50 94 ILE A C 1
ATOM 762 O O . ILE A 1 94 ? -12.837 -5.972 20.440 1.00 95.50 94 ILE A O 1
ATOM 766 N N . LYS A 1 95 ? -14.587 -4.904 21.371 1.00 95.81 95 LYS A N 1
ATOM 767 C CA . LYS A 1 95 ? -14.363 -3.632 20.678 1.00 95.81 95 LYS A CA 1
ATOM 768 C C . LYS A 1 95 ? -12.937 -3.121 20.909 1.00 95.81 95 LYS A C 1
ATOM 770 O O . LYS A 1 95 ? -12.200 -2.914 19.945 1.00 95.81 95 LYS A O 1
ATOM 775 N N . LYS A 1 96 ? -12.536 -2.989 22.176 1.00 96.94 96 LYS A N 1
ATOM 776 C CA . LYS A 1 96 ? -11.207 -2.487 22.561 1.00 96.94 96 LYS A CA 1
ATOM 777 C C . LYS A 1 96 ? -10.075 -3.370 22.055 1.00 96.94 96 LYS A C 1
ATOM 779 O O . LYS A 1 96 ? -9.036 -2.861 21.641 1.00 96.94 96 LYS A O 1
ATOM 784 N N . ASP A 1 97 ? -10.258 -4.685 22.088 1.00 97.56 97 ASP A N 1
ATOM 785 C CA . ASP A 1 97 ? -9.256 -5.624 21.596 1.00 97.56 97 ASP A CA 1
ATOM 786 C C . ASP A 1 97 ? -9.075 -5.516 20.074 1.00 97.56 97 ASP A C 1
ATOM 788 O O . ASP A 1 97 ? -7.944 -5.463 19.586 1.00 97.56 97 ASP A O 1
ATOM 792 N N . LEU A 1 98 ? -10.165 -5.387 19.312 1.00 98.00 98 LEU A N 1
ATOM 793 C CA . LEU A 1 98 ? -10.106 -5.176 17.863 1.00 98.00 98 LEU A CA 1
ATOM 794 C C . LEU A 1 98 ? -9.427 -3.846 17.502 1.00 98.00 98 LEU A C 1
ATOM 796 O O . LEU A 1 98 ? -8.552 -3.826 16.635 1.00 98.00 98 LEU A O 1
ATOM 800 N N . GLU A 1 99 ? -9.775 -2.753 18.184 1.00 97.38 99 GLU A N 1
ATOM 801 C CA . GLU A 1 99 ? -9.148 -1.434 17.998 1.00 97.38 99 GLU A CA 1
ATOM 802 C C . GLU A 1 99 ? -7.644 -1.475 18.302 1.00 97.38 99 GLU A C 1
ATOM 804 O O . GLU A 1 99 ? -6.825 -1.050 17.482 1.00 97.38 99 GLU A O 1
ATOM 809 N N . LYS A 1 100 ? -7.260 -2.079 19.431 1.00 97.88 100 LYS A N 1
ATOM 810 C CA . LYS A 1 100 ? -5.856 -2.239 19.831 1.00 97.88 100 LYS A CA 1
ATOM 811 C C . LYS A 1 100 ? -5.060 -3.079 18.832 1.00 97.88 100 LYS A C 1
ATOM 813 O O . LYS A 1 100 ? -3.919 -2.743 18.507 1.00 97.88 100 LYS A O 1
ATOM 818 N N . ASN A 1 101 ? -5.628 -4.184 18.349 1.00 98.19 101 ASN A N 1
ATOM 819 C CA . ASN A 1 101 ? -4.960 -5.025 17.358 1.00 98.19 101 ASN A CA 1
ATOM 820 C C . ASN A 1 101 ? -4.810 -4.303 16.018 1.00 98.19 101 ASN A C 1
ATOM 822 O O . ASN A 1 101 ? -3.761 -4.422 15.388 1.00 98.19 101 ASN A O 1
ATOM 826 N N . PHE A 1 102 ? -5.801 -3.519 15.595 1.00 98.06 102 PHE A N 1
ATOM 827 C CA . PHE A 1 102 ? -5.686 -2.697 14.393 1.00 98.06 102 PHE A CA 1
ATOM 828 C C . PHE A 1 102 ? -4.549 -1.682 14.500 1.00 98.06 102 PHE A C 1
ATOM 830 O O . PHE A 1 102 ? -3.709 -1.608 13.603 1.00 98.06 102 PHE A O 1
ATOM 837 N N . GLU A 1 103 ? -4.468 -0.958 15.617 1.00 96.50 103 GLU A N 1
ATOM 838 C CA . GLU A 1 103 ? -3.392 0.003 15.857 1.00 96.50 103 GLU A CA 1
ATOM 839 C C . GLU A 1 103 ? -2.014 -0.672 15.843 1.00 96.50 103 GLU A C 1
ATOM 841 O O . GLU A 1 103 ? -1.080 -0.177 15.210 1.00 96.50 103 GLU A O 1
ATOM 846 N N . LYS A 1 104 ? -1.894 -1.842 16.482 1.00 97.38 104 LYS A N 1
ATOM 847 C CA . LYS A 1 104 ? -0.665 -2.640 16.454 1.00 97.38 104 LYS A CA 1
ATOM 848 C C . LYS A 1 104 ? -0.269 -3.017 15.025 1.00 97.38 104 LYS A C 1
ATOM 850 O O . LYS A 1 104 ? 0.888 -2.856 14.660 1.00 97.38 104 LYS A O 1
ATOM 855 N N . LEU A 1 105 ? -1.216 -3.477 14.206 1.00 97.38 105 LEU A N 1
ATOM 856 C CA . LEU A 1 105 ? -0.943 -3.835 12.812 1.00 97.38 105 LEU A CA 1
ATOM 857 C C . LEU A 1 105 ? -0.474 -2.627 11.989 1.00 97.38 105 LEU A C 1
ATOM 859 O O . LEU A 1 105 ? 0.430 -2.778 11.171 1.00 97.38 105 LEU A O 1
ATOM 863 N N . LEU A 1 106 ? -1.050 -1.440 12.206 1.00 96.81 106 LEU A N 1
ATOM 864 C CA . LEU A 1 106 ? -0.589 -0.212 11.549 1.00 96.81 106 LEU A CA 1
ATOM 865 C C . LEU A 1 106 ? 0.822 0.187 11.994 1.00 96.81 106 LEU A C 1
ATOM 867 O O . LEU A 1 106 ? 1.639 0.553 11.148 1.00 96.81 106 LEU A O 1
ATOM 871 N N . ASN A 1 107 ? 1.119 0.082 13.292 1.00 94.75 107 ASN A N 1
ATOM 872 C CA . ASN A 1 107 ? 2.455 0.345 13.825 1.00 94.75 107 ASN A CA 1
ATOM 873 C C . ASN A 1 107 ? 3.491 -0.608 13.221 1.00 94.75 107 ASN A C 1
ATOM 875 O O . ASN A 1 107 ? 4.508 -0.129 12.732 1.00 94.75 107 ASN A O 1
ATOM 879 N N . ASP A 1 108 ? 3.201 -1.913 13.176 1.00 95.19 108 ASP A N 1
ATOM 880 C CA . ASP A 1 108 ? 4.082 -2.920 12.571 1.00 95.19 108 ASP A CA 1
ATOM 881 C C . ASP A 1 108 ? 4.412 -2.570 11.103 1.00 95.19 108 ASP A C 1
ATOM 883 O O . ASP A 1 108 ? 5.547 -2.725 10.658 1.00 95.19 108 ASP A O 1
ATOM 887 N N . ILE A 1 109 ? 3.414 -2.119 10.328 1.00 95.69 109 ILE A N 1
ATOM 888 C CA . ILE A 1 109 ? 3.596 -1.741 8.916 1.00 95.69 109 ILE A CA 1
ATOM 889 C C . ILE A 1 109 ? 4.452 -0.472 8.795 1.00 95.69 109 ILE A C 1
ATOM 891 O O . ILE A 1 109 ? 5.333 -0.407 7.933 1.00 95.69 109 ILE A O 1
ATOM 895 N N . ALA A 1 110 ? 4.187 0.542 9.624 1.00 93.12 110 ALA A N 1
ATOM 896 C CA . ALA A 1 110 ? 4.943 1.792 9.615 1.00 93.12 110 ALA A CA 1
ATOM 897 C C . ALA A 1 110 ? 6.409 1.564 9.999 1.00 93.12 110 ALA A C 1
ATOM 899 O O . ALA A 1 110 ? 7.291 2.015 9.270 1.00 93.12 110 ALA A O 1
ATOM 900 N N . GLU A 1 111 ? 6.648 0.819 11.083 1.00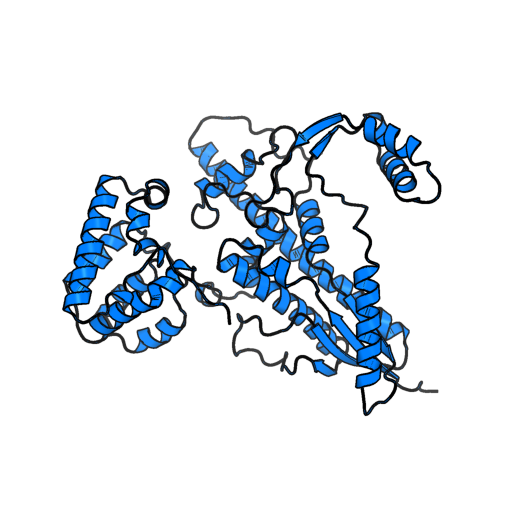 90.69 111 GLU A N 1
ATOM 901 C CA . GLU A 1 111 ? 7.981 0.423 11.550 1.00 90.69 111 GLU A CA 1
ATOM 902 C C . GLU A 1 111 ? 8.750 -0.305 10.455 1.00 90.69 111 GLU A C 1
ATOM 904 O O . GLU A 1 111 ? 9.853 0.105 10.105 1.00 90.69 111 GLU A O 1
ATOM 909 N N . PHE A 1 112 ? 8.130 -1.309 9.831 1.00 90.62 112 PHE A N 1
ATOM 910 C CA . PHE A 1 112 ? 8.763 -2.056 8.750 1.00 90.62 112 PHE A CA 1
ATOM 911 C C . PHE A 1 112 ? 9.187 -1.154 7.583 1.00 90.62 112 PHE A C 1
ATOM 913 O O . PHE A 1 112 ? 10.307 -1.262 7.086 1.00 90.62 112 PHE A O 1
ATOM 920 N N . GLY A 1 113 ? 8.308 -0.247 7.145 1.00 88.88 113 GLY A N 1
ATOM 921 C CA . GLY A 1 113 ? 8.619 0.683 6.060 1.00 88.88 113 GLY A CA 1
ATOM 922 C C . GLY A 1 113 ? 9.777 1.623 6.404 1.00 88.88 113 GLY A C 1
ATOM 923 O O . GLY A 1 113 ? 10.643 1.865 5.562 1.00 88.88 113 GLY A O 1
ATOM 924 N N . THR A 1 114 ? 9.821 2.132 7.638 1.00 86.75 114 THR A N 1
ATOM 925 C CA . THR A 1 114 ? 10.921 2.987 8.106 1.00 86.75 114 THR A CA 1
ATOM 926 C C . THR A 1 114 ? 12.223 2.221 8.314 1.00 86.75 114 THR A C 1
ATOM 928 O O . THR A 1 114 ? 13.280 2.739 7.968 1.00 86.75 114 THR A O 1
ATOM 931 N N . ASP A 1 115 ? 12.167 0.976 8.784 1.00 84.50 115 ASP A N 1
ATOM 932 C CA . ASP A 1 115 ? 13.352 0.134 8.959 1.00 84.50 115 ASP A CA 1
ATOM 933 C C . ASP A 1 115 ? 13.991 -0.200 7.610 1.00 84.50 115 ASP A C 1
ATOM 935 O O . ASP A 1 115 ? 15.211 -0.119 7.469 1.00 84.50 115 ASP A O 1
ATOM 939 N N . LYS A 1 116 ? 13.181 -0.512 6.588 1.00 84.12 116 LYS A N 1
ATOM 940 C CA . LYS A 1 116 ? 13.675 -0.714 5.218 1.00 84.12 116 LYS A CA 1
ATOM 941 C C . LYS A 1 116 ? 14.316 0.544 4.648 1.00 84.12 116 LYS A C 1
ATOM 943 O O . LYS A 1 116 ? 15.396 0.456 4.070 1.00 84.12 116 LYS A O 1
ATOM 948 N N . LEU A 1 117 ? 13.699 1.705 4.874 1.00 81.62 117 LEU A N 1
ATOM 949 C CA . LEU A 1 117 ? 14.271 2.993 4.483 1.00 81.62 117 LEU A CA 1
ATOM 950 C C . LEU A 1 117 ? 15.660 3.202 5.112 1.00 81.62 117 LEU A C 1
ATOM 952 O O . LEU A 1 117 ? 16.605 3.551 4.409 1.00 81.62 117 LEU A O 1
ATOM 956 N N . CYS A 1 118 ? 15.799 2.936 6.415 1.00 74.75 118 CYS A N 1
ATOM 957 C CA . CYS A 1 118 ? 17.073 3.063 7.125 1.00 74.75 118 CYS A CA 1
ATOM 958 C C . CYS A 1 118 ? 18.119 2.035 6.665 1.00 74.75 118 CYS A C 1
ATOM 960 O O . CYS A 1 118 ? 19.297 2.371 6.557 1.00 74.75 118 CYS A O 1
ATOM 962 N N . GLN A 1 119 ? 17.720 0.792 6.384 1.00 72.12 119 GLN A N 1
ATOM 963 C CA . GLN A 1 119 ? 18.627 -0.243 5.873 1.00 72.12 119 GLN A CA 1
ATOM 964 C C . GLN A 1 119 ? 19.192 0.126 4.498 1.00 72.12 119 GLN A C 1
ATOM 966 O O . GLN A 1 119 ? 20.397 0.006 4.285 1.00 72.12 119 GLN A O 1
ATOM 971 N N . GLU A 1 120 ? 18.349 0.603 3.581 1.00 67.56 120 GLU A N 1
ATOM 972 C CA . GLU A 1 120 ? 18.800 1.041 2.257 1.00 67.56 120 GLU A CA 1
ATOM 973 C C . GLU A 1 120 ? 19.725 2.266 2.333 1.00 67.56 120 GLU A C 1
ATOM 975 O O . GLU A 1 120 ? 20.679 2.366 1.561 1.00 67.56 120 GLU A O 1
ATOM 980 N N . GLU A 1 121 ? 19.505 3.162 3.299 1.00 60.53 121 GLU A N 1
ATOM 981 C CA . GLU A 1 121 ? 20.408 4.287 3.562 1.00 60.53 121 GLU A CA 1
ATOM 982 C C . GLU A 1 121 ? 21.791 3.819 4.058 1.00 60.53 121 GLU A C 1
ATOM 984 O O . GLU A 1 121 ? 22.816 4.343 3.619 1.00 60.53 121 GLU A O 1
ATOM 989 N N . LEU A 1 122 ? 21.839 2.829 4.959 1.00 56.12 122 LEU A N 1
ATOM 990 C CA . LEU A 1 122 ? 23.086 2.298 5.528 1.00 56.12 122 LEU A CA 1
ATOM 991 C C . LEU A 1 122 ? 23.934 1.550 4.491 1.00 56.12 122 LEU A C 1
ATOM 993 O O . LEU A 1 122 ? 25.134 1.798 4.407 1.00 56.12 122 LEU A O 1
ATOM 997 N N . ILE A 1 123 ? 23.313 0.702 3.664 1.00 56.16 123 ILE A N 1
ATOM 998 C CA . ILE A 1 123 ? 24.010 -0.026 2.586 1.00 56.16 123 ILE A CA 1
ATOM 999 C C . ILE A 1 123 ? 24.713 0.961 1.642 1.00 56.16 123 ILE A C 1
ATOM 1001 O O . ILE A 1 123 ? 25.839 0.726 1.207 1.00 56.16 123 ILE A O 1
ATOM 1005 N N . PHE A 1 124 ? 24.085 2.105 1.372 1.00 54.03 124 PHE A N 1
ATOM 1006 C CA . PHE A 1 124 ? 24.667 3.117 0.500 1.00 54.03 124 PHE A CA 1
ATOM 1007 C C . PHE A 1 124 ? 25.785 3.935 1.166 1.00 54.03 124 PHE A C 1
ATOM 1009 O O . PHE A 1 124 ? 26.712 4.369 0.481 1.00 54.03 124 PHE A O 1
ATOM 1016 N N . LYS A 1 125 ? 25.745 4.128 2.494 1.00 53.66 125 LYS A N 1
ATOM 1017 C CA . LYS A 1 125 ? 26.861 4.743 3.238 1.00 53.66 125 LYS A CA 1
ATOM 1018 C C . LYS A 1 125 ? 28.123 3.889 3.136 1.00 53.66 125 LYS A C 1
ATOM 1020 O O . LYS A 1 125 ? 29.168 4.430 2.783 1.00 53.66 125 LYS A O 1
ATOM 1025 N N . ASP A 1 126 ? 28.005 2.575 3.310 1.00 50.62 126 ASP A N 1
ATOM 1026 C CA . ASP A 1 126 ? 29.134 1.646 3.174 1.00 50.62 126 ASP A CA 1
ATOM 1027 C C . ASP A 1 126 ? 29.702 1.633 1.738 1.00 50.62 126 ASP A C 1
ATOM 1029 O O . ASP A 1 126 ? 30.917 1.560 1.534 1.00 50.62 126 ASP A O 1
ATOM 1033 N N . GLU A 1 127 ? 28.851 1.747 0.711 1.00 50.53 127 GLU A N 1
ATOM 1034 C CA . GLU A 1 127 ? 29.296 1.838 -0.689 1.00 50.53 127 GLU A CA 1
ATOM 1035 C C . GLU A 1 127 ? 30.003 3.166 -1.019 1.00 50.53 127 GLU A C 1
ATOM 1037 O O . GLU A 1 127 ? 30.950 3.177 -1.816 1.00 50.53 127 GLU A O 1
ATOM 1042 N N . ILE A 1 128 ? 29.581 4.278 -0.405 1.00 46.81 128 ILE A N 1
ATOM 1043 C CA . ILE A 1 128 ? 30.234 5.590 -0.537 1.00 46.81 128 ILE A CA 1
ATOM 1044 C C . ILE A 1 128 ? 31.567 5.621 0.218 1.00 46.81 128 ILE A C 1
ATOM 1046 O O . ILE A 1 128 ? 32.565 6.068 -0.354 1.00 46.81 128 ILE A O 1
ATOM 1050 N N . GLU A 1 129 ? 31.614 5.130 1.459 1.00 48.53 129 GLU A N 1
ATOM 1051 C CA . GLU A 1 129 ? 32.838 5.093 2.275 1.00 48.53 129 GLU A CA 1
ATOM 1052 C C . GLU A 1 129 ? 33.940 4.251 1.615 1.00 48.53 129 GLU A C 1
ATOM 1054 O O . GLU A 1 129 ? 35.121 4.598 1.685 1.00 48.53 129 GLU A O 1
ATOM 1059 N N . ASN A 1 130 ? 33.564 3.206 0.872 1.00 47.16 130 ASN A N 1
ATOM 1060 C CA . ASN A 1 130 ? 34.498 2.404 0.080 1.00 47.16 130 ASN A CA 1
ATOM 1061 C C . ASN A 1 130 ? 34.955 3.072 -1.237 1.00 47.16 130 ASN A C 1
ATOM 1063 O O . ASN A 1 130 ? 35.926 2.611 -1.843 1.00 47.16 130 ASN A O 1
ATOM 1067 N N . ARG A 1 131 ? 34.299 4.146 -1.706 1.00 40.06 131 ARG A N 1
ATOM 1068 C CA . ARG A 1 131 ? 34.615 4.826 -2.983 1.00 40.06 131 ARG A CA 1
ATOM 1069 C C . ARG A 1 131 ? 35.179 6.242 -2.852 1.00 40.06 131 ARG A C 1
ATOM 1071 O O . ARG A 1 131 ? 35.775 6.713 -3.821 1.00 40.06 131 ARG A O 1
ATOM 1078 N N . ALA A 1 132 ? 35.074 6.918 -1.711 1.00 28.78 132 ALA A N 1
ATOM 1079 C CA . ALA A 1 132 ? 35.719 8.216 -1.513 1.00 28.78 132 ALA A CA 1
ATOM 1080 C C . ALA A 1 132 ? 36.009 8.520 -0.036 1.00 28.78 132 ALA A C 1
ATOM 1082 O O . ALA A 1 132 ? 35.208 8.243 0.847 1.00 28.78 132 ALA A O 1
ATOM 1083 N N . LEU A 1 133 ? 37.178 9.130 0.189 1.00 33.97 133 LEU A N 1
ATOM 1084 C CA . LEU A 1 133 ? 37.721 9.604 1.460 1.00 33.97 133 LEU A CA 1
ATOM 1085 C C . LEU A 1 133 ? 36.673 10.112 2.467 1.00 33.97 133 LEU A C 1
ATOM 1087 O O . LEU A 1 133 ? 35.989 11.094 2.198 1.00 33.97 133 LEU A O 1
ATOM 1091 N N . LYS A 1 134 ? 36.722 9.540 3.677 1.00 31.30 134 LYS A N 1
ATOM 1092 C CA . LYS A 1 134 ? 36.748 10.231 4.980 1.00 31.30 134 LYS A CA 1
ATOM 1093 C C . LYS A 1 134 ? 36.001 11.577 5.015 1.00 31.30 134 LYS A C 1
ATOM 1095 O O . LYS A 1 134 ? 36.603 12.630 5.215 1.00 31.30 134 LYS A O 1
ATOM 1100 N N . ILE A 1 135 ? 34.686 11.530 4.839 1.00 30.59 135 ILE A N 1
ATOM 1101 C CA . ILE A 1 135 ? 33.793 12.556 5.372 1.00 30.59 135 ILE A CA 1
ATOM 1102 C C . ILE A 1 135 ? 33.382 12.023 6.742 1.00 30.59 135 ILE A C 1
ATOM 1104 O O . ILE A 1 135 ? 32.797 10.951 6.824 1.00 30.59 135 ILE A O 1
ATOM 1108 N N . GLU A 1 136 ? 33.737 12.721 7.818 1.00 30.56 136 GLU A N 1
ATOM 1109 C CA . GLU A 1 136 ? 33.155 12.467 9.139 1.00 30.56 136 GLU A CA 1
ATOM 1110 C C . GLU A 1 136 ? 31.642 12.727 9.043 1.00 30.56 136 GLU A C 1
ATOM 1112 O O . GLU A 1 136 ? 31.183 13.869 9.072 1.00 30.56 136 GLU A O 1
ATOM 1117 N N . ILE A 1 137 ? 30.855 11.663 8.857 1.00 34.91 137 ILE A N 1
ATOM 1118 C CA . ILE A 1 137 ? 29.388 11.694 8.905 1.00 34.91 137 ILE A CA 1
ATOM 1119 C C . ILE A 1 137 ? 28.969 11.574 10.378 1.00 34.91 137 ILE A C 1
ATOM 1121 O O . ILE A 1 137 ? 28.289 10.640 10.786 1.00 34.91 137 ILE A O 1
ATOM 1125 N N . ASP A 1 138 ? 29.351 12.561 11.188 1.00 27.16 138 ASP A N 1
ATOM 1126 C CA . ASP A 1 138 ? 28.924 12.701 12.592 1.00 27.16 138 ASP A CA 1
ATOM 1127 C C . ASP A 1 138 ? 27.494 13.279 12.722 1.00 27.16 138 ASP A C 1
ATOM 1129 O O . ASP A 1 138 ? 27.071 13.720 13.785 1.00 27.16 138 ASP A O 1
ATOM 1133 N N . CYS A 1 139 ? 26.709 13.312 11.636 1.00 28.59 139 CYS A N 1
ATOM 1134 C CA . CYS A 1 139 ? 25.482 14.120 11.565 1.00 28.59 139 CYS A CA 1
ATOM 1135 C C . CYS A 1 139 ? 24.150 13.353 11.473 1.00 28.59 139 CYS A C 1
ATOM 1137 O O . CYS A 1 139 ? 23.129 14.005 11.278 1.00 28.59 139 CYS A O 1
ATOM 1139 N N . LEU A 1 140 ? 24.096 12.018 11.566 1.00 37.44 140 LEU A N 1
ATOM 1140 C CA . LEU A 1 140 ? 22.822 11.289 11.351 1.00 37.44 140 LEU A CA 1
ATOM 1141 C C . LEU A 1 140 ? 22.357 10.407 12.511 1.00 37.44 140 LEU A C 1
ATOM 1143 O O . LEU A 1 140 ? 21.252 9.875 12.459 1.00 37.44 140 LEU A O 1
ATOM 1147 N N . PHE A 1 141 ? 23.143 10.318 13.581 1.00 39.59 141 PHE A N 1
ATOM 1148 C CA . PHE A 1 141 ? 22.750 9.629 14.805 1.00 39.59 141 PHE A CA 1
ATOM 1149 C C . PHE A 1 141 ? 23.292 10.373 16.024 1.00 39.59 141 PHE A C 1
ATOM 1151 O O . PHE A 1 141 ? 24.032 9.799 16.818 1.00 39.59 141 PHE A O 1
ATOM 1158 N N . ASP A 1 142 ? 22.921 11.645 16.199 1.00 33.81 142 ASP A N 1
ATOM 1159 C CA . ASP A 1 142 ? 22.929 12.155 17.567 1.00 33.81 142 ASP A CA 1
ATOM 1160 C C . ASP A 1 142 ? 21.804 11.411 18.293 1.00 33.81 142 ASP A C 1
ATOM 1162 O O . ASP A 1 142 ? 20.615 11.588 18.013 1.00 33.81 142 ASP A O 1
ATOM 1166 N N . SER A 1 143 ? 22.188 10.481 19.162 1.00 38.25 143 SER A N 1
ATOM 1167 C CA . SER A 1 143 ? 21.290 9.611 19.925 1.00 38.25 143 SER A CA 1
ATOM 1168 C C . SER A 1 143 ? 20.325 10.390 20.829 1.00 38.25 143 SER A C 1
ATOM 1170 O O . SER A 1 143 ? 19.399 9.791 21.377 1.00 38.25 143 SER A O 1
ATOM 1172 N N . ASN A 1 144 ? 20.498 11.712 20.918 1.00 34.41 144 ASN A N 1
ATOM 1173 C CA . ASN A 1 144 ? 19.647 12.648 21.642 1.00 34.41 144 ASN A CA 1
ATOM 1174 C C . ASN A 1 144 ? 18.628 13.405 20.761 1.00 34.41 144 ASN A C 1
ATOM 1176 O O . ASN A 1 144 ? 17.670 13.947 21.304 1.00 34.41 144 ASN A O 1
ATOM 1180 N N . GLU A 1 145 ? 18.767 13.400 19.428 1.00 40.34 145 GLU A N 1
ATOM 1181 C CA . GLU A 1 145 ? 17.835 14.031 18.472 1.00 40.34 145 GLU A CA 1
ATOM 1182 C C . GLU A 1 145 ? 17.387 13.036 17.385 1.00 40.34 145 GLU A C 1
ATOM 1184 O O . GLU A 1 145 ? 17.402 13.321 16.184 1.00 40.34 145 GLU A O 1
ATOM 1189 N N . LYS A 1 146 ? 16.917 11.845 17.785 1.00 41.78 146 LYS A N 1
ATOM 1190 C CA . LYS A 1 146 ? 16.025 11.075 16.906 1.00 41.78 146 LYS A CA 1
ATOM 1191 C C . LYS A 1 146 ? 14.789 11.938 16.650 1.00 41.78 146 LYS A C 1
ATOM 1193 O O . LYS A 1 146 ? 13.838 11.910 17.426 1.00 41.78 146 LYS A O 1
ATOM 1198 N N . THR A 1 147 ? 14.754 12.667 15.538 1.00 48.44 147 THR A N 1
ATOM 1199 C CA . THR A 1 147 ? 13.464 12.944 14.904 1.00 48.44 147 THR A CA 1
ATOM 1200 C C . THR A 1 147 ? 12.896 11.567 14.609 1.00 48.44 147 THR A C 1
ATOM 1202 O O . THR A 1 147 ? 13.420 10.848 13.762 1.00 48.44 147 THR A O 1
ATOM 1205 N N . ASN A 1 148 ? 11.935 11.123 15.417 1.00 67.25 148 ASN A N 1
ATOM 1206 C CA . ASN A 1 148 ? 11.487 9.744 15.387 1.00 67.25 148 ASN A CA 1
ATOM 1207 C C . ASN A 1 148 ? 10.643 9.539 14.121 1.00 67.25 148 ASN A C 1
ATOM 1209 O O . ASN A 1 148 ? 9.423 9.660 14.139 1.00 67.25 148 ASN A O 1
ATOM 1213 N N . TYR A 1 149 ? 11.308 9.308 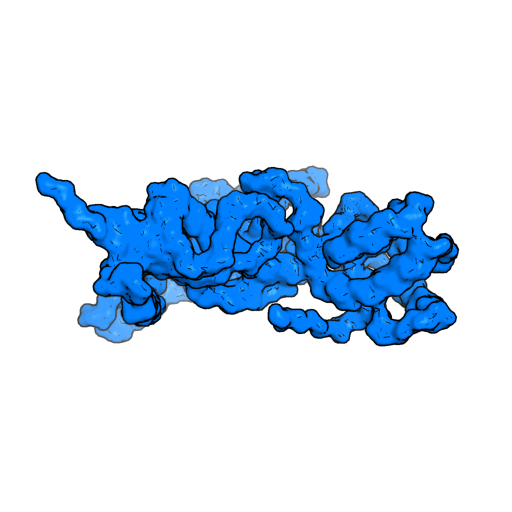12.983 1.00 75.81 149 TYR A N 1
ATOM 1214 C CA . TYR A 1 149 ? 10.681 9.063 11.682 1.00 75.81 149 TYR A CA 1
ATOM 1215 C C . TYR A 1 149 ? 9.652 7.942 11.764 1.00 75.81 149 TYR A C 1
ATOM 1217 O O . TYR A 1 149 ? 8.637 7.990 11.073 1.00 75.81 149 TYR A O 1
ATOM 1225 N N . VAL A 1 150 ? 9.900 6.980 12.654 1.00 81.94 150 VAL A N 1
ATOM 1226 C CA . VAL A 1 150 ? 8.969 5.914 12.999 1.00 81.94 150 VAL A CA 1
ATOM 1227 C C . VAL A 1 150 ? 7.701 6.487 13.627 1.00 81.94 150 VAL A C 1
ATOM 1229 O O . VAL A 1 150 ? 6.615 6.167 13.159 1.00 81.94 150 VAL A O 1
ATOM 1232 N N . ASP A 1 151 ? 7.801 7.369 14.624 1.00 81.56 151 ASP A N 1
ATOM 1233 C CA . ASP A 1 151 ? 6.622 7.994 15.245 1.00 81.56 151 ASP A CA 1
ATOM 1234 C C . ASP A 1 151 ? 5.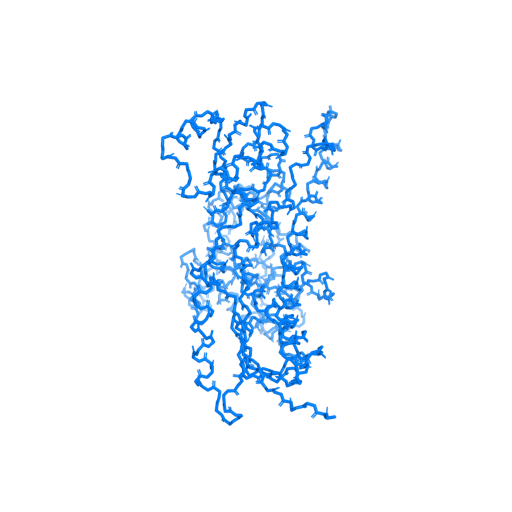857 8.869 14.256 1.00 81.56 151 ASP A C 1
ATOM 1236 O O . ASP A 1 151 ? 4.634 8.784 14.192 1.00 81.56 151 ASP A O 1
ATOM 1240 N N . LEU A 1 152 ? 6.557 9.652 13.427 1.00 84.69 152 LEU A N 1
ATOM 1241 C CA . LEU A 1 152 ? 5.904 10.428 12.373 1.00 84.69 152 LEU A CA 1
ATOM 1242 C C . LEU A 1 152 ? 5.178 9.507 11.383 1.00 84.69 152 LEU A C 1
ATOM 1244 O O . LEU A 1 152 ? 4.039 9.783 11.009 1.00 84.69 152 LEU A O 1
ATOM 1248 N N . ALA A 1 153 ? 5.796 8.396 10.977 1.00 90.19 153 ALA A N 1
ATOM 1249 C CA . ALA A 1 153 ? 5.168 7.431 10.083 1.00 90.19 153 ALA A CA 1
ATOM 1250 C C . ALA A 1 153 ? 3.957 6.741 10.729 1.00 90.19 153 ALA A C 1
ATOM 1252 O O . ALA A 1 153 ? 2.917 6.614 10.077 1.00 90.19 153 ALA A O 1
ATOM 1253 N N . LYS A 1 154 ? 4.066 6.349 12.005 1.00 90.75 154 LYS A N 1
ATOM 1254 C CA . LYS A 1 154 ? 2.975 5.787 12.815 1.00 90.75 154 LYS A CA 1
ATOM 1255 C C . LYS A 1 154 ? 1.814 6.764 12.933 1.00 90.75 154 LYS A C 1
ATOM 1257 O O . LYS A 1 154 ? 0.673 6.383 12.695 1.00 90.75 154 LYS A O 1
ATOM 1262 N N . TYR A 1 155 ? 2.097 8.020 13.251 1.00 88.19 155 TYR A N 1
ATOM 1263 C CA . TYR A 1 155 ? 1.089 9.068 13.307 1.00 88.19 155 TYR A CA 1
ATOM 1264 C C . TYR A 1 155 ? 0.391 9.231 11.953 1.00 88.19 155 TYR A C 1
ATOM 1266 O O . TYR A 1 155 ? -0.828 9.103 11.860 1.00 88.19 155 TYR A O 1
ATOM 1274 N N . GLN A 1 156 ? 1.158 9.427 10.876 1.00 91.56 156 GLN A N 1
ATOM 1275 C CA . GLN A 1 156 ? 0.600 9.664 9.545 1.00 91.56 156 GLN A CA 1
ATOM 1276 C C . GLN A 1 156 ? -0.267 8.485 9.062 1.00 91.56 156 GLN A C 1
ATOM 1278 O O . GLN A 1 156 ? -1.327 8.707 8.468 1.00 91.56 156 GLN A O 1
ATOM 1283 N N . ILE A 1 157 ? 0.140 7.231 9.314 1.00 92.94 157 ILE A N 1
ATOM 1284 C CA . ILE A 1 157 ? -0.659 6.060 8.919 1.00 92.94 157 ILE A CA 1
ATOM 1285 C C . ILE A 1 157 ? -1.930 5.916 9.763 1.00 92.94 157 ILE A C 1
ATOM 1287 O O . ILE A 1 157 ? -2.981 5.640 9.187 1.00 92.94 157 ILE A O 1
ATOM 1291 N N . LYS A 1 158 ? -1.872 6.159 11.081 1.00 90.94 158 LYS A N 1
ATOM 1292 C CA . LYS A 1 158 ? -3.046 6.122 11.972 1.00 90.94 158 LYS A CA 1
ATOM 1293 C C . LYS A 1 158 ? -4.045 7.222 11.640 1.00 90.94 158 LYS A C 1
ATOM 1295 O O . LYS A 1 158 ? -5.247 6.977 11.621 1.00 90.94 158 LYS A O 1
ATOM 1300 N N . GLU A 1 159 ? -3.565 8.417 11.309 1.00 88.06 159 GLU A N 1
ATOM 1301 C CA . GLU A 1 159 ? -4.445 9.503 10.880 1.00 88.06 159 GLU A CA 1
ATOM 1302 C C . GLU A 1 159 ? -5.105 9.218 9.526 1.00 88.06 159 GLU A C 1
ATOM 1304 O O . GLU A 1 159 ? -6.239 9.634 9.283 1.00 88.06 159 GLU A O 1
ATOM 1309 N N . THR A 1 160 ? -4.434 8.457 8.658 1.00 91.50 160 THR A N 1
ATOM 1310 C CA . THR A 1 160 ? -4.974 8.088 7.344 1.00 91.50 160 THR A CA 1
ATOM 1311 C C . THR A 1 160 ? -5.952 6.917 7.407 1.00 91.50 160 THR A C 1
ATOM 1313 O O . THR A 1 160 ? -6.990 6.939 6.741 1.00 91.50 160 THR A O 1
ATOM 1316 N N . LEU A 1 161 ? -5.624 5.878 8.177 1.00 93.38 161 LEU A N 1
ATOM 1317 C CA . LEU A 1 161 ? -6.404 4.653 8.311 1.00 93.38 161 LEU A CA 1
ATOM 1318 C C . LEU A 1 161 ? -6.947 4.544 9.729 1.00 93.38 161 LEU A C 1
ATOM 1320 O O . LEU A 1 161 ? -6.232 4.188 10.659 1.00 93.38 161 LEU A O 1
ATOM 1324 N N . LYS A 1 162 ? -8.247 4.796 9.870 1.00 92.44 162 LYS A N 1
ATOM 1325 C CA . LYS A 1 162 ? -8.951 4.729 11.152 1.00 92.44 162 LYS A CA 1
ATOM 1326 C C . LYS A 1 162 ? -9.895 3.535 11.179 1.00 92.44 162 LYS A C 1
ATOM 1328 O O . LYS A 1 162 ? -10.441 3.149 10.146 1.00 92.44 162 LYS A O 1
ATOM 1333 N N . LEU A 1 163 ? -10.099 2.967 12.360 1.00 95.19 163 LEU A N 1
ATOM 1334 C CA . LEU A 1 163 ? -11.072 1.907 12.589 1.00 95.19 163 LEU A CA 1
ATOM 1335 C C . LEU A 1 163 ? -12.229 2.453 13.414 1.00 95.19 163 LEU A C 1
ATOM 1337 O O . LEU A 1 163 ? -12.009 3.144 14.402 1.00 95.19 163 LEU A O 1
ATOM 1341 N N . PHE A 1 164 ? -13.448 2.115 13.014 1.00 95.38 164 PHE A N 1
ATOM 1342 C CA . PHE A 1 164 ? -14.643 2.312 13.823 1.00 95.38 164 PHE A CA 1
ATOM 1343 C C . PHE A 1 164 ? -15.235 0.944 14.112 1.00 95.38 164 PHE A C 1
ATOM 1345 O O . PHE A 1 164 ? -15.545 0.207 13.171 1.00 95.38 164 PHE A O 1
ATOM 1352 N N . VAL A 1 165 ? -15.360 0.608 15.391 1.00 95.94 165 VAL A N 1
ATOM 1353 C CA . VAL A 1 165 ? -15.962 -0.640 15.856 1.00 95.94 165 VAL A CA 1
ATOM 1354 C C . VAL A 1 165 ? -17.084 -0.280 16.804 1.00 95.94 165 VAL A C 1
ATOM 1356 O O . VAL A 1 165 ? -16.845 0.285 17.864 1.00 95.94 165 VAL A O 1
ATOM 1359 N N . GLU A 1 166 ? -18.305 -0.630 16.432 1.00 95.50 166 GLU A N 1
ATOM 1360 C CA . GLU A 1 166 ? -19.469 -0.422 17.284 1.00 95.50 166 GLU A CA 1
ATOM 1361 C C . GLU A 1 166 ? -20.278 -1.699 17.413 1.00 95.50 166 GLU A C 1
ATOM 1363 O O . GLU A 1 166 ? -20.197 -2.594 16.562 1.00 95.50 166 GLU A O 1
ATOM 1368 N N . TYR A 1 167 ? -21.082 -1.756 18.471 1.00 95.00 167 TYR A N 1
ATOM 1369 C CA . TYR A 1 167 ? -21.998 -2.855 18.719 1.00 95.00 167 TYR A CA 1
ATOM 1370 C C . TYR A 1 167 ? -23.307 -2.386 19.350 1.00 95.00 167 TYR A C 1
ATOM 1372 O O . TYR A 1 167 ? -23.356 -1.367 20.034 1.00 95.00 167 TYR A O 1
ATOM 1380 N N . LEU A 1 168 ? -24.367 -3.163 19.139 1.00 94.06 168 LEU A N 1
ATOM 1381 C CA . LEU A 1 168 ? -25.659 -3.006 19.806 1.00 94.06 168 LEU A CA 1
ATOM 1382 C C . LEU A 1 168 ? -26.223 -4.380 20.173 1.00 94.06 168 LEU A C 1
ATOM 1384 O O . LEU A 1 168 ? -25.985 -5.366 19.472 1.00 94.06 168 LEU A O 1
ATOM 1388 N N . GLU A 1 169 ? -26.979 -4.451 21.269 1.00 92.69 169 GLU A N 1
ATOM 1389 C CA . GLU A 1 169 ? -27.779 -5.640 21.569 1.00 92.69 169 GLU A CA 1
ATOM 1390 C C . GLU A 1 169 ? -28.817 -5.839 20.456 1.00 92.69 169 GLU A C 1
ATOM 1392 O O . GLU A 1 169 ? -29.491 -4.900 20.024 1.00 92.69 169 GLU A O 1
ATOM 1397 N N . LEU A 1 170 ? -28.901 -7.067 19.952 1.00 90.75 170 LEU A N 1
ATOM 1398 C CA . LEU A 1 170 ? -29.783 -7.421 18.855 1.00 90.75 170 LEU A CA 1
ATOM 1399 C C . LEU A 1 170 ? -31.238 -7.383 19.340 1.00 90.75 170 LEU A C 1
ATOM 1401 O O . LEU A 1 170 ? -31.601 -8.109 20.264 1.00 90.75 170 LEU A O 1
ATOM 1405 N N . LYS A 1 171 ? -32.060 -6.536 18.709 1.00 85.75 171 LYS A N 1
ATOM 1406 C CA . LYS A 1 171 ? -33.461 -6.309 19.106 1.00 85.75 171 LYS A CA 1
ATOM 1407 C C . LYS A 1 171 ? -34.350 -7.523 18.819 1.00 85.75 171 LYS A C 1
ATOM 1409 O O . LYS A 1 171 ? -35.183 -7.879 19.646 1.00 85.75 171 LYS A O 1
ATOM 1414 N N . ASP A 1 172 ? -34.145 -8.162 17.666 1.00 82.94 172 ASP A N 1
ATOM 1415 C CA . ASP A 1 172 ? -34.813 -9.398 17.255 1.00 82.94 172 ASP A CA 1
ATOM 1416 C C . ASP A 1 172 ? -33.768 -10.395 16.741 1.00 82.94 172 ASP A C 1
ATOM 1418 O O . ASP A 1 172 ? -32.993 -10.104 15.831 1.00 82.94 172 ASP A O 1
ATOM 1422 N N . ILE A 1 173 ? -33.754 -11.600 17.311 1.00 76.25 173 ILE A N 1
ATOM 1423 C CA . ILE A 1 173 ? -32.812 -12.652 16.919 1.00 76.25 173 ILE A CA 1
ATOM 1424 C C . ILE A 1 173 ? -33.019 -13.144 15.477 1.00 76.25 173 ILE A C 1
ATOM 1426 O O . ILE A 1 173 ? -32.106 -13.739 14.904 1.00 76.25 173 ILE A O 1
ATOM 1430 N N . ASN A 1 174 ? -34.194 -12.893 14.892 1.00 80.38 174 ASN A N 1
ATOM 1431 C CA . ASN A 1 174 ? -34.545 -13.291 13.530 1.00 80.38 174 ASN A CA 1
ATOM 1432 C C . ASN A 1 174 ? -34.391 -12.159 12.501 1.00 80.38 174 ASN A C 1
ATOM 1434 O O . ASN A 1 174 ? -34.385 -12.448 11.303 1.00 80.38 174 ASN A O 1
ATOM 1438 N N . ASP A 1 175 ? -34.259 -10.898 12.931 1.00 83.81 175 ASP A N 1
ATOM 1439 C CA . ASP A 1 175 ? -34.098 -9.750 12.033 1.00 83.81 175 ASP A CA 1
ATOM 1440 C C . ASP A 1 175 ? -33.105 -8.721 12.593 1.00 83.81 175 ASP A C 1
ATOM 1442 O O . ASP A 1 175 ? -33.360 -8.020 13.571 1.00 83.81 175 ASP A O 1
ATOM 1446 N N . TYR A 1 176 ? -31.956 -8.606 11.926 1.00 86.00 176 TYR A N 1
ATOM 1447 C CA . TYR A 1 176 ? -30.893 -7.678 12.302 1.00 86.00 176 TYR A CA 1
ATOM 1448 C C . TYR A 1 176 ? -30.984 -6.318 11.598 1.00 86.00 176 TYR A C 1
ATOM 1450 O O . TYR A 1 176 ? -30.128 -5.469 11.850 1.00 86.00 176 TYR A O 1
ATOM 1458 N N . LYS A 1 177 ? -31.963 -6.083 10.710 1.00 87.38 177 LYS A N 1
ATOM 1459 C CA . LYS A 1 177 ? -32.017 -4.865 9.878 1.00 87.38 177 LYS A CA 1
ATOM 1460 C C . LYS A 1 177 ? -32.097 -3.590 10.703 1.00 87.38 177 LYS A C 1
ATOM 1462 O O . LYS A 1 177 ? -31.266 -2.708 10.517 1.00 87.38 177 LYS A O 1
ATOM 1467 N N . GLU A 1 178 ? -33.044 -3.519 11.634 1.00 89.69 178 GLU A N 1
ATOM 1468 C CA . GLU A 1 178 ? -33.235 -2.328 12.469 1.00 89.69 178 GLU A CA 1
ATOM 1469 C C . GLU A 1 178 ? -31.985 -2.045 13.315 1.00 89.69 178 GLU A C 1
ATOM 1471 O O . GLU A 1 178 ? -31.453 -0.937 13.303 1.00 89.69 178 GLU A O 1
ATOM 1476 N N . THR A 1 179 ? -31.442 -3.072 13.980 1.00 90.62 179 THR A N 1
ATOM 1477 C CA . THR A 1 179 ? -30.196 -2.940 14.750 1.00 90.62 179 THR A CA 1
ATOM 1478 C C . THR A 1 179 ? -29.021 -2.526 13.858 1.00 90.62 179 THR A C 1
ATOM 1480 O O . THR A 1 179 ? -28.190 -1.725 14.277 1.00 90.62 179 THR A O 1
ATOM 1483 N N . SER A 1 180 ? -28.944 -3.023 12.620 1.00 90.06 180 SER A N 1
ATOM 1484 C CA . SER A 1 180 ? -27.897 -2.650 11.664 1.00 90.06 180 SER A CA 1
ATOM 1485 C C . SER A 1 180 ? -28.003 -1.194 11.208 1.00 90.06 180 SER A C 1
ATOM 1487 O O . SER A 1 180 ? -26.970 -0.556 11.001 1.00 90.06 180 SER A O 1
ATOM 1489 N N . GLU A 1 181 ? -29.213 -0.659 11.036 1.00 91.25 181 GLU A N 1
ATOM 1490 C CA . GLU A 1 181 ? -29.431 0.750 10.686 1.00 91.25 181 GLU A CA 1
ATOM 1491 C C . GLU A 1 181 ? -29.012 1.678 11.833 1.00 91.25 181 GLU A C 1
ATOM 1493 O O . GLU A 1 181 ? -28.266 2.640 11.615 1.00 91.25 181 GLU A O 1
ATOM 1498 N N . ASP A 1 182 ? -29.406 1.350 13.065 1.00 92.81 182 ASP A N 1
ATOM 1499 C CA . ASP A 1 182 ? -28.996 2.087 14.265 1.00 92.81 182 ASP A CA 1
ATOM 1500 C C . ASP A 1 182 ? -27.472 2.087 14.436 1.00 92.81 182 ASP A C 1
ATOM 1502 O O . ASP A 1 182 ? -26.855 3.120 14.717 1.00 92.81 182 ASP A O 1
ATOM 1506 N N . LEU A 1 183 ? -26.846 0.938 14.194 1.00 92.56 183 LEU A N 1
ATOM 1507 C CA . LEU A 1 183 ? -25.404 0.769 14.293 1.00 92.56 183 LEU A CA 1
ATOM 1508 C C . LEU A 1 183 ? -24.648 1.593 13.242 1.00 92.56 183 LEU A C 1
ATOM 1510 O O . LEU A 1 183 ? -23.647 2.250 13.545 1.00 92.56 183 LEU A O 1
ATOM 1514 N N . ALA A 1 184 ? -25.157 1.628 12.009 1.00 90.12 184 ALA A N 1
ATOM 1515 C CA . ALA A 1 184 ? -24.606 2.464 10.950 1.00 90.12 184 ALA A CA 1
ATOM 1516 C C . ALA A 1 184 ? -24.716 3.963 11.287 1.00 90.12 184 ALA A C 1
ATOM 1518 O O . ALA A 1 184 ? -23.783 4.731 11.013 1.00 90.12 184 ALA A O 1
ATOM 1519 N N . ASN A 1 185 ? -25.817 4.385 11.916 1.00 92.12 185 ASN A N 1
ATOM 1520 C CA . ASN A 1 185 ? -25.997 5.756 12.394 1.00 92.12 185 ASN A CA 1
ATOM 1521 C C . ASN A 1 185 ? -24.985 6.114 13.491 1.00 92.12 185 ASN A C 1
ATOM 1523 O O . ASN A 1 185 ? -24.369 7.183 13.418 1.00 92.12 185 ASN A O 1
ATOM 1527 N N . LEU A 1 186 ? -24.748 5.211 14.447 1.00 92.56 186 LEU A N 1
ATOM 1528 C CA . LEU A 1 186 ? -23.762 5.397 15.516 1.00 92.56 186 LEU A CA 1
ATOM 1529 C C . LEU A 1 186 ? -22.341 5.555 14.958 1.00 92.56 186 LEU A C 1
ATOM 1531 O O . LEU A 1 186 ? -21.641 6.517 15.283 1.00 92.56 186 LEU A O 1
ATOM 1535 N N . ILE A 1 187 ? -21.945 4.682 14.030 1.00 92.44 187 ILE A N 1
ATOM 1536 C CA . ILE A 1 187 ? -20.647 4.771 13.347 1.00 92.44 187 ILE A CA 1
ATOM 1537 C C . ILE A 1 187 ? -20.517 6.090 12.577 1.00 92.44 187 ILE A C 1
ATOM 1539 O O . ILE A 1 187 ? -19.467 6.734 12.602 1.00 92.44 187 ILE A O 1
ATOM 1543 N N . ASN A 1 188 ? -21.570 6.533 11.889 1.00 90.06 188 ASN A N 1
ATOM 1544 C CA . ASN A 1 188 ? -21.547 7.806 11.168 1.00 90.06 188 ASN A CA 1
ATOM 1545 C C . ASN A 1 188 ? -21.437 9.013 12.106 1.00 90.06 188 ASN A C 1
ATOM 1547 O O . ASN A 1 188 ? -20.759 9.986 11.765 1.00 90.06 188 ASN A O 1
ATOM 1551 N N . TYR A 1 189 ? -22.067 8.959 13.278 1.00 91.19 189 TYR A N 1
ATOM 1552 C CA . TYR A 1 189 ? -21.908 9.977 14.310 1.00 91.19 189 TYR A CA 1
ATOM 1553 C C . TYR A 1 189 ? -20.465 10.031 14.824 1.00 91.19 189 TYR A C 1
ATOM 1555 O O . TYR A 1 189 ? -19.878 11.113 14.889 1.00 91.19 189 TYR A O 1
ATOM 1563 N N . GLN A 1 190 ? -19.846 8.882 15.100 1.00 88.50 190 GLN A N 1
ATOM 1564 C CA . GLN A 1 190 ? -18.449 8.828 15.533 1.00 88.50 190 GLN A CA 1
ATOM 1565 C C . GLN A 1 190 ? -17.471 9.339 14.481 1.00 88.50 190 GLN A C 1
ATOM 1567 O O . GLN A 1 190 ? -16.589 10.130 14.808 1.00 88.50 190 GLN A O 1
ATOM 1572 N N . LYS A 1 191 ? -17.659 8.969 13.208 1.00 87.31 191 LYS A N 1
ATOM 1573 C CA . LYS A 1 191 ? -16.849 9.500 12.097 1.00 87.31 191 LYS A CA 1
ATOM 1574 C C . LYS A 1 191 ? -16.855 11.028 12.058 1.00 87.31 191 LYS A C 1
ATOM 1576 O O . LYS A 1 191 ? -15.833 11.633 11.761 1.00 87.31 191 LYS A O 1
ATOM 1581 N N . LYS A 1 192 ? -18.000 11.652 12.356 1.00 85.44 192 LYS A N 1
ATOM 1582 C CA . LYS A 1 192 ? -18.151 13.117 12.406 1.00 85.44 192 LYS A CA 1
ATOM 1583 C C . LYS A 1 192 ? -17.604 13.739 13.690 1.00 85.44 192 LYS A C 1
ATOM 1585 O O . LYS A 1 192 ? -17.260 14.915 13.684 1.00 85.44 192 LYS A O 1
ATOM 1590 N N . SER A 1 193 ? -17.560 12.967 14.771 1.00 83.25 193 SER A N 1
ATOM 1591 C CA . SER A 1 193 ? -17.148 13.421 16.103 1.00 83.25 193 SER A CA 1
ATOM 1592 C C . SER A 1 193 ? -15.652 13.253 16.357 1.00 83.25 193 SER A C 1
ATOM 1594 O O . SER A 1 193 ? -15.171 13.612 17.429 1.00 83.25 193 SER A O 1
ATOM 1596 N N . GLN A 1 194 ? -14.909 12.702 15.394 1.00 75.56 194 GLN A N 1
ATOM 1597 C CA . GLN A 1 194 ? -13.473 12.538 15.525 1.00 75.56 194 GLN A CA 1
ATOM 1598 C C . GLN A 1 194 ? -12.773 13.886 15.625 1.00 75.56 194 GLN A C 1
ATOM 1600 O O . GLN A 1 194 ? -12.899 14.753 14.757 1.00 75.56 194 GLN A O 1
ATOM 1605 N N . LEU A 1 195 ? -12.001 14.027 16.693 1.00 69.19 195 LEU A N 1
ATOM 1606 C CA . LEU A 1 195 ? -11.048 15.108 16.832 1.00 69.19 195 LEU A CA 1
ATOM 1607 C C . LEU A 1 195 ? -9.734 14.698 16.153 1.00 69.19 195 LEU A C 1
ATOM 1609 O O . LEU A 1 195 ? -9.448 13.500 16.060 1.00 69.19 195 LEU A O 1
ATOM 1613 N N . PRO A 1 196 ? -8.951 15.669 15.652 1.00 62.94 196 PRO A N 1
ATOM 1614 C CA . PRO A 1 196 ? -7.571 15.406 15.268 1.00 62.94 196 PRO A CA 1
ATOM 1615 C C . PRO A 1 196 ? -6.844 14.771 16.452 1.00 62.94 196 PRO A C 1
ATOM 1617 O O . PRO A 1 196 ? -7.114 15.160 17.592 1.00 62.94 196 PRO A O 1
ATOM 1620 N N . ASP A 1 197 ? -5.933 13.834 16.199 1.00 63.56 197 ASP A N 1
ATOM 1621 C CA . ASP A 1 197 ? -4.942 13.513 17.218 1.00 63.56 197 ASP A CA 1
ATOM 1622 C C . ASP A 1 197 ? -4.148 14.793 17.483 1.00 63.56 197 ASP A C 1
ATOM 1624 O O . ASP A 1 197 ? -3.629 15.448 16.578 1.00 63.56 197 ASP A O 1
ATOM 1628 N N . ILE A 1 198 ? -4.236 15.224 18.727 1.00 55.78 198 ILE A N 1
ATOM 1629 C CA . ILE A 1 198 ? -3.772 16.517 19.176 1.00 55.78 198 ILE A CA 1
ATOM 1630 C C . ILE A 1 198 ? -2.307 16.390 19.643 1.00 55.78 198 ILE A C 1
ATOM 1632 O O . ILE A 1 198 ? -1.540 17.336 19.467 1.00 55.78 198 ILE A O 1
ATOM 1636 N N . GLU A 1 199 ? -1.875 15.211 20.111 1.00 54.00 199 GLU A N 1
ATOM 1637 C CA . GLU A 1 199 ? -0.503 14.968 20.586 1.00 54.00 199 GLU A CA 1
ATOM 1638 C C . GLU A 1 199 ? 0.513 15.155 19.454 1.00 54.00 199 GLU A C 1
ATOM 1640 O O . GLU A 1 199 ? 1.625 15.646 19.650 1.00 54.00 199 GLU A O 1
ATOM 1645 N N . TYR A 1 200 ? 0.080 14.849 18.237 1.00 58.81 200 TYR A N 1
ATOM 1646 C CA . TYR A 1 200 ? 0.873 14.952 17.032 1.00 58.81 200 TYR A CA 1
ATOM 1647 C C . TYR A 1 200 ? 0.172 15.877 16.039 1.00 58.81 200 TYR A C 1
ATOM 1649 O O . TYR A 1 200 ? -0.938 15.613 15.588 1.00 58.81 200 TYR A O 1
ATOM 1657 N N . ILE A 1 201 ? 0.830 16.973 15.659 1.00 59.38 201 ILE A N 1
ATOM 1658 C CA . ILE A 1 201 ? 0.320 17.898 14.642 1.00 59.38 201 ILE A CA 1
ATOM 1659 C C . ILE A 1 201 ? 1.332 17.985 13.511 1.00 59.38 201 ILE A C 1
ATOM 1661 O O . ILE A 1 201 ? 2.448 18.477 13.676 1.00 59.38 201 ILE A O 1
ATOM 1665 N N . GLU A 1 202 ? 0.918 17.554 12.325 1.00 70.12 202 GLU A N 1
ATOM 1666 C CA . GLU A 1 202 ? 1.695 17.758 11.111 1.00 70.12 202 GLU A CA 1
ATOM 1667 C C . GLU A 1 202 ? 1.531 19.196 10.600 1.00 70.12 202 GLU A C 1
ATOM 1669 O O . GLU A 1 202 ? 0.427 19.657 10.301 1.00 70.12 202 GLU A O 1
ATOM 1674 N N . ASN A 1 203 ? 2.648 19.915 10.465 1.00 68.81 203 ASN A N 1
ATOM 1675 C CA . ASN A 1 203 ? 2.674 21.261 9.906 1.00 68.81 203 ASN A CA 1
ATOM 1676 C C . ASN A 1 203 ? 3.630 21.323 8.711 1.00 68.81 203 ASN A C 1
ATOM 1678 O O . ASN A 1 203 ? 4.780 20.900 8.783 1.00 68.81 203 ASN A O 1
ATOM 1682 N N . TYR A 1 204 ? 3.176 21.919 7.608 1.00 72.25 204 TYR A N 1
ATOM 1683 C CA . TYR A 1 204 ? 4.011 22.165 6.423 1.00 72.25 204 TYR A CA 1
ATOM 1684 C C . TYR A 1 204 ? 5.009 23.309 6.616 1.00 72.25 204 TYR A C 1
ATOM 1686 O O . TYR A 1 204 ? 5.704 23.694 5.675 1.00 72.25 204 TYR A O 1
ATOM 1694 N N . LYS A 1 205 ? 5.039 23.897 7.808 1.00 69.50 205 LYS A N 1
ATOM 1695 C CA . LYS A 1 205 ? 5.954 24.946 8.216 1.00 69.50 205 LYS A CA 1
ATOM 1696 C C . LYS A 1 205 ? 6.792 24.436 9.378 1.00 69.50 205 LYS A C 1
ATOM 1698 O O . LYS A 1 205 ? 6.248 23.992 10.384 1.00 69.50 205 LYS A O 1
ATOM 1703 N N . LEU A 1 206 ? 8.102 24.568 9.245 1.00 65.62 206 LEU A N 1
ATOM 1704 C CA . LEU A 1 206 ? 9.031 24.488 10.357 1.00 65.62 206 LEU A CA 1
ATOM 1705 C C . LEU A 1 206 ? 8.945 25.804 11.114 1.00 65.62 206 LEU A C 1
ATOM 1707 O O . LEU A 1 206 ? 9.184 26.880 10.556 1.00 65.62 206 LEU A O 1
ATOM 1711 N N . VAL A 1 207 ? 8.573 25.701 12.379 1.00 64.25 207 VAL A N 1
ATOM 1712 C CA . VAL A 1 207 ? 8.529 26.819 13.312 1.00 64.25 207 VAL A CA 1
ATOM 1713 C C . VAL A 1 207 ? 9.598 26.599 14.366 1.00 64.25 207 VAL A C 1
ATOM 1715 O O . VAL A 1 207 ? 9.825 25.472 14.805 1.00 64.25 207 VAL A O 1
ATOM 1718 N N . LYS A 1 208 ? 10.275 27.671 14.758 1.00 58.31 208 LYS A N 1
ATOM 1719 C CA . LYS A 1 208 ? 11.126 27.659 15.936 1.00 58.31 208 LYS A CA 1
ATOM 1720 C C . LYS A 1 208 ? 10.224 27.774 17.150 1.00 58.31 208 LYS A C 1
ATOM 1722 O O . LYS A 1 208 ? 9.455 28.732 17.261 1.00 58.31 208 LYS A O 1
ATOM 1727 N N . LEU A 1 209 ? 10.326 26.813 18.054 1.00 57.50 209 LEU A N 1
ATOM 1728 C CA . LEU A 1 209 ? 9.705 26.958 19.358 1.00 57.50 209 LEU A CA 1
ATOM 1729 C C . LEU A 1 209 ? 10.536 27.956 20.188 1.00 57.50 209 LEU A C 1
ATOM 1731 O O . LEU A 1 209 ? 11.768 27.941 20.103 1.00 57.50 209 LEU A O 1
ATOM 1735 N N . PRO A 1 210 ? 9.904 28.856 20.957 1.00 55.09 210 PRO A N 1
ATOM 1736 C CA . PRO A 1 210 ? 10.618 29.697 21.913 1.00 55.09 210 PRO A CA 1
ATOM 1737 C C . PRO A 1 210 ? 11.403 28.828 22.909 1.00 55.09 210 PRO A C 1
ATOM 1739 O O . PRO A 1 210 ? 10.885 27.813 23.350 1.00 55.09 210 PRO A O 1
ATOM 1742 N N . GLN A 1 211 ? 12.602 29.242 23.344 1.00 51.97 211 GLN A N 1
ATOM 1743 C CA . GLN A 1 211 ? 13.403 28.502 24.350 1.00 51.97 211 GLN A CA 1
ATOM 1744 C C . GLN A 1 211 ? 12.654 28.242 25.667 1.00 51.97 211 GLN A C 1
ATOM 1746 O O . GLN A 1 211 ? 12.934 27.297 26.400 1.00 51.97 211 GLN A O 1
ATOM 1751 N N . SER A 1 212 ? 11.667 29.079 25.994 1.00 52.28 212 SER A N 1
ATOM 1752 C CA . SER A 1 212 ? 10.786 28.851 27.137 1.00 52.28 212 SER A CA 1
ATOM 1753 C C . SER A 1 212 ? 9.907 27.605 26.975 1.00 52.28 212 SER A C 1
ATOM 1755 O O . SER A 1 212 ? 9.296 27.189 27.950 1.00 52.28 212 SER A O 1
ATOM 1757 N N . TRP A 1 213 ? 9.823 27.009 25.784 1.00 52.28 213 TRP A N 1
ATOM 1758 C CA . TRP A 1 213 ? 8.990 25.850 25.445 1.00 52.28 213 TRP A CA 1
ATOM 1759 C C . TRP A 1 213 ? 9.803 24.555 25.291 1.00 52.28 213 TRP A C 1
ATOM 1761 O O . TRP A 1 213 ? 9.234 23.516 24.970 1.00 52.28 213 TRP A O 1
ATOM 1771 N N . ASP A 1 214 ? 11.104 24.583 25.605 1.00 44.97 214 ASP A N 1
ATOM 1772 C CA . ASP A 1 214 ? 11.995 23.409 25.570 1.00 44.97 214 ASP A CA 1
ATOM 1773 C C . ASP A 1 214 ? 11.667 22.365 26.664 1.00 44.97 214 ASP A C 1
ATOM 1775 O O . ASP A 1 214 ? 12.253 21.285 26.708 1.00 44.97 214 ASP A O 1
ATOM 1779 N N . LYS A 1 215 ? 10.718 22.665 27.563 1.00 48.53 215 LYS A N 1
ATOM 1780 C CA . LYS A 1 215 ? 10.195 21.738 28.576 1.00 48.53 215 LYS A CA 1
ATOM 1781 C C . LYS A 1 215 ? 8.796 21.259 28.192 1.00 48.53 215 LYS A C 1
ATOM 1783 O O . LYS A 1 215 ? 7.919 22.080 27.931 1.00 48.53 215 LYS A O 1
ATOM 1788 N N . TRP A 1 216 ? 8.575 19.943 28.253 1.00 44.16 216 TRP A N 1
ATOM 1789 C CA . TRP A 1 216 ? 7.290 19.273 27.983 1.00 44.16 216 TRP A CA 1
ATOM 1790 C C . TRP A 1 216 ? 6.093 19.914 28.717 1.00 44.16 216 TRP A C 1
ATOM 1792 O O . TRP A 1 216 ? 5.022 20.088 28.145 1.00 44.16 216 TRP A O 1
ATOM 1802 N N . GLU A 1 217 ? 6.308 20.394 29.944 1.00 48.03 217 GLU A N 1
ATOM 1803 C CA . GLU A 1 217 ? 5.311 21.079 30.789 1.00 48.03 217 GLU A CA 1
ATOM 1804 C C . GLU A 1 217 ? 4.757 22.383 30.170 1.00 48.03 217 GLU A C 1
ATOM 1806 O O . GLU A 1 217 ? 3.673 22.848 30.526 1.00 48.03 217 GLU A O 1
ATOM 1811 N N . ASN A 1 218 ? 5.496 23.006 29.247 1.00 50.19 218 ASN A N 1
ATOM 1812 C CA . ASN A 1 218 ? 5.071 24.221 28.547 1.00 50.19 218 ASN A CA 1
ATOM 1813 C C . ASN A 1 218 ? 4.368 23.912 27.217 1.00 50.19 218 ASN A C 1
ATOM 1815 O O . ASN A 1 218 ? 3.523 24.698 26.786 1.00 50.19 218 ASN A O 1
ATOM 1819 N N . TRP A 1 219 ? 4.635 22.741 26.629 1.00 50.12 219 TRP A N 1
ATOM 1820 C CA . TRP A 1 219 ? 3.832 22.176 25.543 1.00 50.12 219 TRP A CA 1
ATOM 1821 C C . TRP A 1 219 ? 2.422 21.838 26.029 1.00 50.12 219 TRP A C 1
ATOM 1823 O O . TRP A 1 219 ? 1.449 22.250 25.404 1.00 50.12 219 TRP A O 1
ATOM 1833 N N . GLU A 1 220 ? 2.311 21.193 27.193 1.00 47.66 220 GLU A N 1
ATOM 1834 C CA . GLU A 1 220 ? 1.032 20.869 27.835 1.00 47.66 220 GLU A CA 1
ATOM 1835 C C . GLU A 1 220 ? 0.206 22.139 28.115 1.00 47.66 220 GLU A C 1
ATOM 1837 O O . GLU A 1 220 ? -0.985 22.176 27.831 1.00 47.66 220 GLU A O 1
ATOM 1842 N N . LYS A 1 221 ? 0.842 23.246 28.525 1.00 50.03 221 LYS A N 1
ATOM 1843 C CA . LYS A 1 221 ? 0.171 24.552 28.673 1.00 50.03 221 LYS A CA 1
ATOM 1844 C C . LYS A 1 221 ? -0.307 25.161 27.359 1.00 50.03 221 LYS A C 1
ATOM 1846 O O . LYS A 1 221 ? -1.452 25.594 27.303 1.00 50.03 221 LYS A O 1
ATOM 1851 N N . PHE A 1 222 ? 0.527 25.218 26.316 1.00 50.56 222 PHE A N 1
ATOM 1852 C CA . PHE A 1 222 ? 0.109 25.716 24.991 1.00 50.56 222 PHE A CA 1
ATOM 1853 C C . PHE A 1 222 ? -1.090 24.920 24.463 1.00 50.56 222 PHE A C 1
ATOM 1855 O O . PHE A 1 222 ? -2.040 25.459 23.894 1.00 50.56 222 PHE A O 1
ATOM 1862 N N . TYR A 1 223 ? -1.062 23.623 24.720 1.00 50.28 223 TYR A N 1
ATOM 1863 C CA . TYR A 1 223 ? -2.060 22.666 24.313 1.00 50.28 223 TYR A CA 1
ATOM 1864 C C . TYR A 1 223 ? -3.379 22.765 25.087 1.00 50.28 223 TYR A C 1
ATOM 1866 O O . TYR A 1 223 ? -4.449 22.904 24.486 1.00 50.28 223 TYR A O 1
ATOM 1874 N N . GLU A 1 224 ? -3.314 22.775 26.420 1.00 49.03 224 GLU A N 1
ATOM 1875 C CA . GLU A 1 224 ? -4.458 22.973 27.313 1.00 49.03 224 GLU A CA 1
ATOM 1876 C C . GLU A 1 224 ? -5.131 24.333 27.074 1.00 49.03 224 GLU A C 1
ATOM 1878 O O . GLU A 1 224 ? -6.364 24.438 27.100 1.00 49.03 224 GLU A O 1
ATOM 1883 N N . ASN A 1 225 ? -4.334 25.363 26.782 1.00 47.25 225 ASN A N 1
ATOM 1884 C CA . ASN A 1 225 ? -4.800 26.711 26.472 1.00 47.25 225 ASN A CA 1
ATOM 1885 C C . ASN A 1 225 ? -5.380 26.810 25.048 1.00 47.25 225 ASN A C 1
ATOM 1887 O O . ASN A 1 225 ? -6.428 27.425 24.831 1.00 47.25 225 ASN A O 1
ATOM 1891 N N . GLY A 1 226 ? -4.762 26.150 24.066 1.00 45.00 226 GLY A N 1
ATOM 1892 C CA . GLY A 1 226 ? -5.210 26.135 22.674 1.00 45.00 226 GLY A CA 1
ATOM 1893 C C . GLY A 1 226 ? -6.518 25.365 22.445 1.00 45.00 226 GLY A C 1
ATOM 1894 O O . GLY A 1 226 ? -7.343 25.776 21.616 1.00 45.00 226 GLY A O 1
ATOM 1895 N N . LEU A 1 227 ? -6.755 24.279 23.189 1.00 40.91 227 LEU A N 1
ATOM 1896 C CA . LEU A 1 227 ? -7.911 23.389 22.998 1.00 40.91 227 LEU A CA 1
ATOM 1897 C C . LEU A 1 227 ? -9.172 23.800 23.752 1.00 40.91 227 LEU A C 1
ATOM 1899 O O . LEU A 1 227 ? -10.274 23.506 23.276 1.00 40.91 227 LEU A O 1
ATOM 1903 N N . LYS A 1 228 ? -9.062 24.534 24.865 1.00 44.31 228 LYS A N 1
ATOM 1904 C CA . LYS A 1 228 ? -10.227 25.118 25.546 1.00 44.31 228 LYS A CA 1
ATOM 1905 C C . LYS A 1 228 ? -10.796 26.256 24.694 1.00 44.31 228 LYS A C 1
ATOM 1907 O O . LYS A 1 228 ? -10.559 27.440 24.930 1.00 44.31 228 LYS A O 1
ATOM 1912 N N . LYS A 1 229 ? -11.583 25.888 23.673 1.00 44.62 229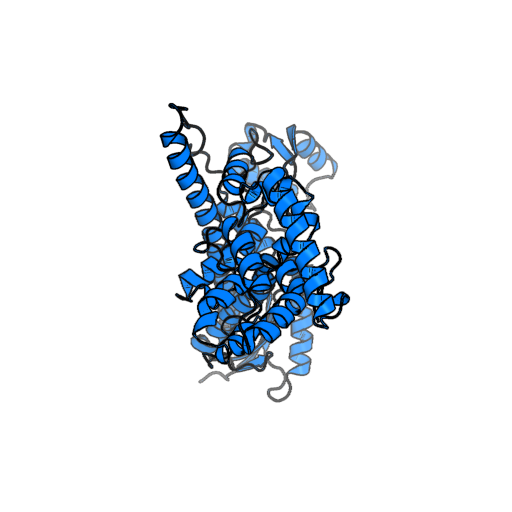 LYS A N 1
ATOM 1913 C CA . LYS A 1 229 ? -12.387 26.779 22.810 1.00 44.62 229 LYS A CA 1
ATOM 1914 C C . LYS A 1 229 ? -13.249 27.772 23.602 1.00 44.62 229 LYS A C 1
ATOM 1916 O O . LYS A 1 229 ? -13.665 28.770 23.027 1.00 44.62 229 LYS A O 1
ATOM 1921 N N . GLU A 1 230 ? -13.476 27.519 24.889 1.00 43.44 230 GLU A N 1
ATOM 1922 C CA . GLU A 1 230 ? -14.377 28.291 25.743 1.00 43.44 230 GLU A CA 1
ATOM 1923 C C . GLU A 1 230 ? -13.691 29.280 26.702 1.00 43.44 230 GLU A C 1
ATOM 1925 O O . GLU A 1 230 ? -14.388 30.135 27.237 1.00 43.44 230 GLU A O 1
ATOM 1930 N N . ILE A 1 231 ? -12.365 29.226 26.916 1.00 41.91 231 ILE A N 1
ATOM 1931 C CA . ILE A 1 231 ? -11.731 30.014 28.003 1.00 41.91 231 ILE A CA 1
ATOM 1932 C C . ILE A 1 231 ? -10.760 31.100 27.513 1.00 41.91 231 ILE A C 1
ATOM 1934 O O . ILE A 1 231 ? -10.570 32.095 28.207 1.00 41.91 231 ILE A O 1
ATOM 1938 N N . ILE A 1 232 ? -10.198 30.989 26.306 1.00 45.03 232 ILE A N 1
ATOM 1939 C CA . ILE A 1 232 ? -9.204 31.962 25.822 1.00 45.03 232 ILE A CA 1
ATOM 1940 C C . ILE A 1 232 ? -9.773 32.803 24.688 1.00 45.03 232 ILE A C 1
ATOM 1942 O O . ILE A 1 232 ? -10.248 32.273 23.675 1.00 45.03 232 ILE A O 1
ATOM 1946 N N . SER A 1 233 ? -9.722 34.127 24.861 1.00 48.84 233 SER A N 1
ATOM 1947 C CA . SER A 1 233 ? -10.210 35.084 23.876 1.00 48.84 233 SER A CA 1
ATOM 1948 C C . SER A 1 233 ? -9.482 34.883 22.537 1.00 48.84 233 SER A C 1
ATOM 1950 O O . SER A 1 233 ? -8.310 34.508 22.487 1.00 48.84 233 SER A O 1
ATOM 1952 N N . LYS A 1 234 ? -10.152 35.152 21.407 1.00 47.84 234 LYS A N 1
ATOM 1953 C CA . LYS A 1 234 ? -9.529 35.081 20.065 1.00 47.84 234 LYS A CA 1
ATOM 1954 C C . LYS A 1 234 ? -8.247 35.924 19.937 1.00 47.84 234 LYS A C 1
ATOM 1956 O O . LYS A 1 234 ? -7.502 35.721 18.984 1.00 47.84 234 LYS A O 1
ATOM 1961 N N . LYS A 1 235 ? -8.027 36.880 20.845 1.00 47.38 235 LYS A N 1
ATOM 1962 C CA . LYS A 1 235 ? -6.901 37.810 20.842 1.00 47.38 235 LYS A CA 1
ATOM 1963 C C . LYS A 1 235 ? -5.634 37.175 21.426 1.00 47.38 235 LYS A C 1
ATOM 1965 O O . LYS A 1 235 ? -4.602 37.226 20.771 1.00 47.38 235 LYS A O 1
ATOM 1970 N N . ASP A 1 236 ? -5.740 36.482 22.557 1.00 45.59 236 ASP A N 1
ATOM 1971 C CA . ASP A 1 236 ? -4.579 35.888 23.249 1.00 45.59 236 ASP A CA 1
ATOM 1972 C C . ASP A 1 236 ? -4.010 34.693 22.464 1.00 45.59 236 ASP A C 1
ATOM 1974 O O . ASP A 1 236 ? -2.802 34.510 22.338 1.00 45.59 236 ASP A O 1
ATOM 1978 N N . ARG A 1 237 ? -4.897 33.942 21.797 1.00 47.12 237 ARG A N 1
ATOM 1979 C CA . ARG A 1 237 ? -4.528 32.866 20.863 1.00 47.12 237 ARG A CA 1
ATOM 1980 C C . ARG A 1 237 ? -3.732 33.386 19.656 1.00 47.12 237 ARG A C 1
ATOM 1982 O O . ARG A 1 237 ? -2.955 32.651 19.056 1.00 47.12 237 ARG A O 1
ATOM 1989 N N . LYS A 1 238 ? -3.968 34.645 19.274 1.00 45.75 238 LYS A N 1
ATOM 1990 C CA . LYS A 1 238 ? -3.276 35.321 18.175 1.00 45.75 238 LYS A CA 1
ATOM 1991 C C . LYS A 1 238 ? -1.876 35.744 18.616 1.00 45.75 238 LYS A C 1
ATOM 1993 O O . LYS A 1 238 ? -0.945 35.476 17.876 1.00 45.75 238 LYS A O 1
ATOM 1998 N N . GLU A 1 239 ? -1.725 36.281 19.828 1.00 46.50 239 GLU A N 1
ATOM 1999 C CA . GLU A 1 239 ? -0.428 36.694 20.390 1.00 46.50 239 GLU A CA 1
ATOM 2000 C C . GLU A 1 239 ? 0.538 35.517 20.636 1.00 46.50 239 GLU A C 1
ATOM 2002 O O . GLU A 1 239 ? 1.718 35.629 20.311 1.00 46.50 239 GLU A O 1
ATOM 2007 N N . GLU A 1 240 ? 0.077 34.364 21.142 1.00 48.88 240 GLU A N 1
ATOM 2008 C CA . GLU A 1 240 ? 0.965 33.202 21.361 1.00 48.88 240 GLU A CA 1
ATOM 2009 C C . GLU A 1 240 ? 1.422 32.538 20.049 1.00 48.88 240 GLU A C 1
ATOM 2011 O O . GLU A 1 240 ? 2.582 32.146 19.924 1.00 48.88 240 GLU A O 1
ATOM 2016 N N . ILE A 1 241 ? 0.542 32.457 19.043 1.00 50.06 241 ILE A N 1
ATOM 2017 C CA . ILE A 1 241 ? 0.875 31.933 17.705 1.00 50.06 241 ILE A CA 1
ATOM 2018 C C . ILE A 1 241 ? 1.716 32.942 16.904 1.00 50.06 241 ILE A C 1
ATOM 2020 O O . ILE A 1 241 ? 2.551 32.535 16.097 1.00 50.06 241 ILE A O 1
ATOM 2024 N N . GLU A 1 242 ? 1.536 34.248 17.126 1.00 49.12 242 GLU A N 1
ATOM 2025 C CA . GLU A 1 242 ? 2.345 35.307 16.501 1.00 49.12 242 GLU A CA 1
ATOM 2026 C C . GLU A 1 242 ? 3.813 35.289 16.967 1.00 49.12 242 GLU A C 1
ATOM 2028 O O . GLU A 1 242 ? 4.671 35.795 16.246 1.00 49.12 242 GLU A O 1
ATOM 2033 N N . ASN A 1 243 ? 4.125 34.644 18.099 1.00 52.50 243 ASN A N 1
ATOM 2034 C CA . ASN A 1 243 ? 5.497 34.482 18.597 1.00 52.50 243 ASN A CA 1
ATOM 2035 C C . ASN A 1 243 ? 6.233 33.239 18.061 1.00 52.50 243 ASN A C 1
ATOM 2037 O O . ASN A 1 243 ? 7.404 33.039 18.390 1.00 52.50 243 ASN A O 1
ATOM 2041 N N . LEU A 1 244 ? 5.589 32.401 17.241 1.00 59.59 244 LEU A N 1
ATOM 2042 C CA . LEU A 1 244 ? 6.273 31.305 16.553 1.00 59.59 244 LEU A CA 1
ATOM 2043 C C . LEU A 1 244 ? 7.070 31.862 15.371 1.00 59.59 244 LEU A C 1
ATOM 2045 O O . LEU A 1 244 ? 6.507 32.299 14.364 1.00 59.59 244 LEU A O 1
ATOM 2049 N N . GLU A 1 245 ? 8.398 31.817 15.473 1.00 62.81 245 GLU A N 1
ATOM 2050 C CA . GLU A 1 245 ? 9.270 32.221 14.373 1.00 62.81 245 GLU A CA 1
ATOM 2051 C C . GLU A 1 245 ? 9.168 31.179 13.254 1.00 62.81 245 GLU A C 1
ATOM 2053 O O . GLU A 1 245 ? 9.595 30.031 13.389 1.00 62.81 245 GLU A O 1
ATOM 2058 N N . TYR A 1 246 ? 8.576 31.570 12.128 1.00 67.31 246 TYR A N 1
ATOM 2059 C CA . TYR A 1 246 ? 8.582 30.748 10.927 1.00 67.31 246 TYR A CA 1
ATOM 2060 C C . TYR A 1 246 ? 10.004 30.654 10.371 1.00 67.31 246 TYR A C 1
ATOM 2062 O O . TYR A 1 246 ? 10.583 31.663 9.973 1.00 67.31 246 TYR A O 1
ATOM 2070 N N . LEU A 1 247 ? 10.532 29.434 10.297 1.00 65.06 247 LEU A N 1
ATOM 2071 C CA . LEU A 1 247 ? 11.868 29.180 9.770 1.00 65.06 247 LEU A CA 1
ATOM 2072 C C . LEU A 1 247 ? 11.809 28.861 8.276 1.00 65.06 247 LEU A C 1
ATOM 2074 O O . LEU A 1 247 ? 12.436 29.545 7.468 1.00 65.06 247 LEU A O 1
ATOM 2078 N N . GLN A 1 248 ? 11.049 27.829 7.888 1.00 72.75 248 GLN A N 1
ATOM 2079 C CA . GLN A 1 248 ? 11.001 27.362 6.498 1.00 72.75 248 GLN A CA 1
ATOM 2080 C C . GLN A 1 248 ? 9.789 26.464 6.204 1.00 72.75 248 GLN A C 1
ATOM 2082 O O . GLN A 1 248 ? 9.154 25.941 7.111 1.00 72.75 248 GLN A O 1
ATOM 2087 N N . GLY A 1 249 ? 9.456 26.263 4.926 1.00 77.44 249 GLY A N 1
ATOM 2088 C CA . GLY A 1 249 ? 8.426 25.316 4.493 1.00 77.44 249 GLY A CA 1
ATOM 2089 C C . GLY A 1 249 ? 8.988 23.907 4.296 1.00 77.44 249 GLY A C 1
ATOM 2090 O O . GLY A 1 249 ? 10.120 23.759 3.843 1.00 77.44 249 GLY A O 1
ATOM 2091 N N . VAL A 1 250 ? 8.187 22.882 4.586 1.00 81.69 250 VAL A N 1
ATOM 2092 C CA . VAL A 1 250 ? 8.542 21.461 4.427 1.00 81.69 250 VAL A CA 1
ATOM 2093 C C . VAL A 1 250 ? 7.961 20.899 3.134 1.00 81.69 250 VAL A C 1
ATOM 2095 O O . VAL A 1 250 ? 6.823 21.202 2.763 1.00 81.69 250 VAL A O 1
ATOM 2098 N N . TYR A 1 251 ? 8.730 20.054 2.444 1.00 88.62 251 TYR A N 1
ATOM 2099 C CA . TYR A 1 251 ? 8.236 19.349 1.263 1.00 88.62 251 TYR A CA 1
ATOM 2100 C C . TYR A 1 251 ? 7.153 18.326 1.617 1.00 88.62 251 TYR A C 1
ATOM 2102 O O . TYR A 1 251 ? 7.234 17.601 2.608 1.00 88.62 251 TYR A O 1
ATOM 2110 N N . ARG A 1 252 ? 6.142 18.243 0.750 1.00 92.12 252 ARG A N 1
ATOM 2111 C CA . ARG A 1 252 ? 5.110 17.209 0.824 1.00 92.12 252 ARG A CA 1
ATOM 2112 C C . ARG A 1 252 ? 5.535 15.954 0.083 1.00 92.12 252 ARG A C 1
ATOM 2114 O O . ARG A 1 252 ? 6.347 16.005 -0.843 1.00 92.12 252 ARG A O 1
ATOM 2121 N N . CYS A 1 253 ? 4.932 14.841 0.479 1.00 94.06 253 CYS A N 1
ATOM 2122 C CA . CYS A 1 253 ? 5.043 13.563 -0.192 1.00 94.06 253 CYS A CA 1
ATOM 2123 C C . CYS A 1 253 ? 4.754 13.727 -1.680 1.00 94.06 253 CYS A C 1
ATOM 2125 O O . CYS A 1 253 ? 3.700 14.217 -2.081 1.00 94.06 253 CYS A O 1
ATOM 2127 N N . SER A 1 254 ? 5.689 13.276 -2.501 1.00 93.88 254 SER A N 1
ATOM 2128 C CA . SER A 1 254 ? 5.538 13.308 -3.951 1.00 93.88 254 SER A CA 1
ATOM 2129 C C . SER A 1 254 ? 4.437 12.362 -4.440 1.00 93.88 254 SER A C 1
ATOM 2131 O O . SER A 1 254 ? 3.790 12.685 -5.428 1.00 93.88 254 SER A O 1
ATOM 2133 N N . SER A 1 255 ? 4.155 11.255 -3.741 1.00 91.94 255 SER A N 1
ATOM 2134 C CA . SER A 1 255 ? 3.111 10.301 -4.143 1.00 91.94 255 SER A CA 1
ATOM 2135 C C . SER A 1 255 ? 1.694 10.796 -3.817 1.00 91.94 255 SER A C 1
ATOM 2137 O O . SER A 1 255 ? 0.895 10.959 -4.736 1.00 91.94 255 SER A O 1
ATOM 2139 N N . CYS A 1 256 ? 1.390 11.114 -2.550 1.00 92.81 256 CYS A N 1
ATOM 2140 C CA . CYS A 1 256 ? 0.043 11.552 -2.151 1.00 92.81 256 CYS A CA 1
ATOM 2141 C C . CYS A 1 256 ? -0.176 13.073 -2.150 1.00 92.81 256 CYS A C 1
ATOM 2143 O O . CYS A 1 256 ? -1.313 13.513 -2.257 1.00 92.81 256 CYS A O 1
ATOM 2145 N N . GLY A 1 257 ? 0.868 13.893 -1.990 1.00 90.81 257 GLY A N 1
ATOM 2146 C CA . GLY A 1 257 ? 0.736 15.354 -1.863 1.00 90.81 257 GLY A CA 1
ATOM 2147 C C . GLY A 1 257 ? 0.094 15.844 -0.556 1.00 90.81 257 GLY A C 1
ATOM 2148 O O . GLY A 1 257 ? -0.111 17.049 -0.386 1.00 90.81 257 GLY A O 1
ATOM 2149 N N . GLU A 1 258 ? -0.217 14.933 0.367 1.00 88.69 258 GLU A N 1
ATOM 2150 C CA . GLU A 1 258 ? -0.938 15.236 1.603 1.00 88.69 258 GLU A CA 1
ATOM 2151 C C . GLU A 1 258 ? 0.011 15.435 2.769 1.00 88.69 258 GLU A C 1
ATOM 2153 O O . GLU A 1 258 ? 0.060 16.521 3.315 1.00 88.69 258 GLU A O 1
ATOM 2158 N N . HIS A 1 259 ? 0.816 14.442 3.108 1.00 91.31 259 HIS A N 1
ATOM 2159 C CA . HIS A 1 259 ? 1.667 14.488 4.295 1.00 91.31 259 HIS A CA 1
ATOM 2160 C C . HIS A 1 259 ? 3.050 15.080 3.998 1.00 91.31 259 HIS A C 1
ATOM 2162 O O . HIS A 1 259 ? 3.509 15.046 2.851 1.00 91.31 259 HIS A O 1
ATOM 2168 N N . ILE A 1 260 ? 3.737 15.600 5.014 1.00 89.94 260 ILE A N 1
ATOM 2169 C CA . ILE A 1 260 ? 5.158 15.947 4.943 1.00 89.94 260 ILE A CA 1
ATOM 2170 C C . ILE A 1 260 ? 5.990 14.683 4.717 1.00 89.94 260 ILE A C 1
ATOM 2172 O O . ILE A 1 260 ? 5.612 13.571 5.097 1.00 89.94 260 ILE A O 1
ATOM 2176 N N . ILE A 1 261 ? 7.126 14.850 4.052 1.00 91.31 261 ILE A N 1
ATOM 2177 C CA . ILE A 1 261 ? 8.055 13.748 3.801 1.00 91.31 261 ILE A CA 1
ATOM 2178 C C . ILE A 1 261 ? 8.726 13.279 5.095 1.00 91.31 261 ILE A C 1
ATOM 2180 O O . ILE A 1 261 ? 9.006 14.078 5.989 1.00 91.31 261 ILE A O 1
ATOM 2184 N N . ILE A 1 262 ? 9.053 11.990 5.154 1.00 87.19 262 ILE A N 1
ATOM 2185 C CA . ILE A 1 262 ? 9.994 11.477 6.152 1.00 87.19 262 ILE A CA 1
ATOM 2186 C C . ILE A 1 262 ? 11.382 12.069 5.865 1.00 87.19 262 ILE A C 1
ATOM 2188 O O . ILE A 1 262 ? 11.739 12.286 4.704 1.00 87.19 262 ILE A O 1
ATOM 2192 N N . GLY A 1 263 ? 12.156 12.358 6.912 1.00 79.38 263 GLY A N 1
ATOM 2193 C CA . GLY A 1 263 ? 13.526 12.853 6.768 1.00 79.38 263 GLY A CA 1
ATOM 2194 C C . GLY A 1 263 ? 13.680 14.365 6.601 1.00 79.38 263 GLY A C 1
ATOM 2195 O O . GLY A 1 263 ? 14.802 14.843 6.457 1.00 79.38 263 GLY A O 1
ATOM 2196 N N . ALA A 1 264 ? 12.590 15.138 6.610 1.00 81.62 264 ALA A N 1
ATOM 2197 C CA . ALA A 1 264 ? 12.693 16.593 6.581 1.00 81.62 264 ALA A CA 1
ATOM 2198 C C . ALA A 1 264 ? 13.195 17.150 7.921 1.00 81.62 264 ALA A C 1
ATOM 2200 O O . ALA A 1 264 ? 12.658 16.828 8.979 1.00 81.62 264 ALA A O 1
ATOM 2201 N N . THR A 1 265 ? 14.184 18.041 7.867 1.00 75.62 265 THR A N 1
ATOM 2202 C CA . THR A 1 265 ? 14.743 18.734 9.041 1.00 75.62 265 THR A CA 1
ATOM 2203 C C . THR A 1 265 ? 14.905 20.232 8.775 1.00 75.62 265 THR A C 1
ATOM 2205 O O . THR A 1 265 ? 14.718 20.695 7.651 1.00 75.62 265 THR A O 1
ATOM 2208 N N . LEU A 1 266 ? 15.295 21.015 9.789 1.00 69.31 266 LEU A N 1
ATOM 2209 C CA . LEU A 1 266 ? 15.613 22.442 9.617 1.00 69.31 266 LEU A CA 1
ATOM 2210 C C . LEU A 1 266 ? 16.753 22.684 8.617 1.00 69.31 266 LEU A C 1
ATOM 2212 O O . LEU A 1 266 ? 16.708 23.643 7.851 1.00 69.31 266 LEU A O 1
ATOM 2216 N N . LYS A 1 267 ? 17.768 21.814 8.616 1.00 74.06 267 LYS A N 1
ATOM 2217 C CA . LYS A 1 267 ? 18.926 21.914 7.713 1.00 74.06 267 LYS A CA 1
ATOM 2218 C C . LYS A 1 267 ? 18.654 21.263 6.353 1.00 74.06 267 LYS A C 1
ATOM 2220 O O . LYS A 1 267 ? 19.251 21.661 5.358 1.00 74.06 267 LYS A O 1
ATOM 2225 N N . ASP A 1 268 ? 17.732 20.303 6.303 1.00 76.81 268 ASP A N 1
ATOM 2226 C CA . ASP A 1 268 ? 17.354 19.567 5.097 1.00 76.81 268 ASP A CA 1
ATOM 2227 C C . ASP A 1 268 ? 15.831 19.406 4.984 1.00 76.81 268 ASP A C 1
ATOM 2229 O O . ASP A 1 268 ? 15.256 18.325 5.083 1.00 76.81 268 ASP A O 1
ATOM 2233 N N . TRP A 1 269 ? 15.151 20.519 4.743 1.00 80.19 269 TRP A N 1
ATOM 2234 C CA . TRP A 1 269 ? 13.690 20.600 4.624 1.00 80.19 269 TRP A CA 1
ATOM 2235 C C . TRP A 1 269 ? 13.121 19.866 3.391 1.00 80.19 269 TRP A C 1
ATOM 2237 O O . TRP A 1 269 ? 11.904 19.687 3.271 1.00 80.19 269 TRP A O 1
ATOM 2247 N N . LYS A 1 270 ? 13.998 19.444 2.466 1.00 85.31 270 LYS A N 1
ATOM 2248 C CA . LYS A 1 270 ? 13.679 18.594 1.307 1.00 85.31 270 LYS A CA 1
ATOM 2249 C C . LYS A 1 270 ? 14.010 17.115 1.538 1.00 85.31 270 LYS A C 1
ATOM 2251 O O . LYS A 1 270 ? 13.732 16.320 0.641 1.00 85.31 270 LYS A O 1
ATOM 2256 N N . GLY A 1 271 ? 14.614 16.750 2.670 1.00 85.06 271 GLY A N 1
ATOM 2257 C CA . GLY A 1 271 ? 15.059 15.387 2.972 1.00 85.06 271 GLY A CA 1
ATOM 2258 C C . GLY A 1 271 ? 16.034 14.812 1.937 1.00 85.06 271 GLY A C 1
ATOM 2259 O O . GLY A 1 271 ? 16.043 13.605 1.707 1.00 85.06 271 GLY A O 1
ATOM 2260 N N . ASN A 1 272 ? 16.807 15.650 1.241 1.00 84.88 272 ASN A N 1
ATOM 2261 C CA . ASN A 1 272 ? 17.722 15.193 0.192 1.00 84.88 272 ASN A CA 1
ATOM 2262 C C . ASN A 1 272 ? 18.791 14.230 0.722 1.00 84.88 272 ASN A C 1
ATOM 2264 O O . ASN A 1 272 ? 19.237 13.373 -0.031 1.00 84.88 272 ASN A O 1
ATOM 2268 N N . THR A 1 273 ? 19.179 14.363 1.986 1.00 80.69 273 THR A N 1
ATOM 2269 C CA . THR A 1 273 ? 20.169 13.509 2.653 1.00 80.69 273 THR A CA 1
ATOM 2270 C C . THR A 1 273 ? 19.728 12.049 2.654 1.00 80.69 273 THR A C 1
ATOM 2272 O O . THR A 1 273 ? 20.555 11.173 2.441 1.00 80.69 273 THR A O 1
ATOM 2275 N N . ILE A 1 274 ? 18.425 11.799 2.809 1.00 81.94 274 ILE A N 1
ATOM 2276 C CA . ILE A 1 274 ? 17.841 10.452 2.807 1.00 81.94 274 ILE A CA 1
ATOM 2277 C C . ILE A 1 274 ? 17.401 10.058 1.395 1.00 81.94 274 ILE A C 1
ATOM 2279 O O . ILE A 1 274 ? 17.773 9.008 0.885 1.00 81.94 274 ILE A O 1
ATOM 2283 N N . TRP A 1 275 ? 16.627 10.909 0.718 1.00 87.44 275 TRP A N 1
ATOM 2284 C CA . TRP A 1 275 ? 15.964 10.517 -0.529 1.00 87.44 275 TRP A CA 1
ATOM 2285 C C . TRP A 1 275 ? 16.890 10.483 -1.746 1.00 87.44 275 TRP A C 1
ATOM 2287 O O . TRP A 1 275 ? 16.663 9.682 -2.654 1.00 87.44 275 TRP A O 1
ATOM 2297 N N . LYS A 1 276 ? 17.922 11.340 -1.793 1.00 85.44 276 LYS A N 1
ATOM 2298 C CA . LYS A 1 276 ? 18.816 11.414 -2.956 1.00 85.44 276 LYS A CA 1
ATOM 2299 C C . LYS A 1 276 ? 19.731 10.182 -3.097 1.00 85.44 276 LYS A C 1
ATOM 2301 O O . LYS A 1 276 ? 19.964 9.756 -4.216 1.00 85.44 276 LYS A O 1
ATOM 2306 N N . PRO A 1 277 ? 20.253 9.584 -2.024 1.00 81.38 277 PRO A N 1
ATOM 2307 C CA . PRO A 1 277 ? 20.894 8.273 -2.113 1.00 81.38 277 PRO A CA 1
ATOM 2308 C C . PRO A 1 277 ? 19.970 7.173 -2.657 1.00 81.38 277 PRO A C 1
ATOM 2310 O O . PRO A 1 277 ? 20.319 6.441 -3.580 1.00 81.38 277 PRO A O 1
ATOM 2313 N N . LEU A 1 278 ? 18.745 7.098 -2.132 1.00 82.00 278 LEU A N 1
ATOM 2314 C CA . LEU A 1 278 ? 17.836 5.973 -2.371 1.00 82.00 278 LEU A CA 1
ATOM 2315 C C . LEU A 1 278 ? 17.376 5.852 -3.824 1.00 82.00 278 LEU A C 1
ATOM 2317 O O . LEU A 1 278 ? 17.395 4.767 -4.395 1.00 82.00 278 LEU A O 1
ATOM 2321 N N . TRP A 1 279 ? 16.982 6.957 -4.453 1.00 83.31 279 TRP A N 1
ATOM 2322 C CA . TRP A 1 279 ? 16.552 6.953 -5.858 1.00 83.31 279 TRP A CA 1
ATOM 2323 C C . TRP A 1 279 ? 17.724 6.783 -6.868 1.00 83.31 279 TRP A C 1
ATOM 2325 O O . TRP A 1 279 ? 17.477 6.563 -8.049 1.00 83.31 279 TRP A O 1
ATOM 2335 N N . GLU A 1 280 ? 18.988 6.889 -6.419 1.00 76.19 280 GLU A N 1
ATOM 2336 C CA . GLU A 1 280 ? 20.221 6.760 -7.212 1.00 76.19 280 GLU A CA 1
ATOM 2337 C C . GLU A 1 280 ? 20.693 5.307 -7.133 1.00 76.19 280 GLU A C 1
ATOM 2339 O O . GLU A 1 280 ? 21.074 4.732 -8.149 1.00 76.19 280 GLU A O 1
ATOM 2344 N N . ALA A 1 281 ? 20.584 4.699 -5.946 1.00 72.12 281 ALA A N 1
ATOM 2345 C CA . ALA A 1 281 ? 20.862 3.289 -5.700 1.00 72.12 281 ALA A CA 1
ATOM 2346 C C . ALA A 1 281 ? 19.759 2.360 -6.234 1.00 72.12 281 ALA A C 1
ATOM 2348 O O . ALA A 1 281 ? 20.042 1.341 -6.861 1.00 72.12 281 ALA A O 1
ATOM 2349 N N . ASN A 1 282 ? 18.492 2.725 -6.010 1.00 73.00 282 ASN A N 1
ATOM 2350 C CA . ASN A 1 282 ? 17.325 1.885 -6.274 1.00 73.00 282 ASN A CA 1
ATOM 2351 C C . ASN A 1 282 ? 16.315 2.575 -7.214 1.00 73.00 282 ASN A C 1
ATOM 2353 O O . ASN A 1 282 ? 15.141 2.709 -6.853 1.00 73.00 282 ASN A O 1
ATOM 2357 N N . PRO A 1 283 ? 16.696 2.969 -8.447 1.00 69.62 283 PRO A N 1
ATOM 2358 C CA . PRO A 1 283 ? 15.813 3.707 -9.361 1.00 69.62 283 PRO A CA 1
ATOM 2359 C C . PRO A 1 283 ? 14.552 2.925 -9.776 1.00 69.62 283 PRO A C 1
ATOM 2361 O O . PRO A 1 283 ? 13.529 3.511 -10.129 1.00 69.62 283 PRO A O 1
ATOM 2364 N N . LYS A 1 284 ? 14.590 1.587 -9.688 1.00 69.19 284 LYS A N 1
ATOM 2365 C CA . LYS A 1 284 ? 13.408 0.721 -9.865 1.00 69.19 284 LYS A CA 1
ATOM 2366 C C . LYS A 1 284 ? 12.379 0.945 -8.759 1.00 69.19 284 LYS A C 1
ATOM 2368 O O . LYS A 1 284 ? 11.170 0.972 -8.997 1.00 69.19 284 LYS A O 1
ATOM 2373 N N . TYR A 1 285 ? 12.869 1.083 -7.533 1.00 74.12 285 TYR A N 1
ATOM 2374 C CA . TYR A 1 285 ? 12.036 1.159 -6.351 1.00 74.12 285 TYR A CA 1
ATOM 2375 C C . TYR A 1 285 ? 11.602 2.594 -6.072 1.00 74.12 285 TYR A C 1
ATOM 2377 O O . TYR A 1 285 ? 10.422 2.813 -5.802 1.00 74.12 285 TYR A O 1
ATOM 2385 N N . PHE A 1 286 ? 12.482 3.577 -6.275 1.00 84.56 286 PHE A N 1
ATOM 2386 C CA . PHE A 1 286 ? 12.209 5.004 -6.118 1.00 84.56 286 PHE A CA 1
ATOM 2387 C C . PHE A 1 286 ? 12.485 5.775 -7.403 1.00 84.56 286 PHE A C 1
ATOM 2389 O O . PHE A 1 286 ? 13.590 5.748 -7.930 1.00 84.56 286 PHE A O 1
ATOM 2396 N N . SER A 1 287 ? 11.486 6.500 -7.903 1.00 84.75 287 SER A N 1
ATOM 2397 C CA . SER A 1 287 ? 11.685 7.321 -9.101 1.00 84.75 287 SER A CA 1
ATOM 2398 C C . SER A 1 287 ? 12.599 8.511 -8.795 1.00 84.75 287 SER A C 1
ATOM 2400 O O . SER A 1 287 ? 12.521 9.106 -7.718 1.00 84.75 287 SER A O 1
ATOM 2402 N N . ARG A 1 288 ? 13.411 8.946 -9.765 1.00 83.88 288 ARG A N 1
ATOM 2403 C CA . ARG A 1 288 ? 14.150 10.209 -9.645 1.00 83.88 288 ARG A CA 1
ATOM 2404 C C . ARG A 1 288 ? 13.155 11.355 -9.442 1.00 83.88 288 ARG A C 1
ATOM 2406 O O . ARG A 1 288 ? 12.261 11.590 -10.242 1.00 83.88 288 ARG A O 1
ATOM 2413 N N . GLY A 1 289 ? 13.289 12.069 -8.343 1.00 88.00 289 GLY A N 1
ATOM 2414 C CA . GLY A 1 289 ? 12.334 13.063 -7.840 1.00 88.00 289 GLY A CA 1
ATOM 2415 C C . GLY A 1 289 ? 11.633 12.657 -6.535 1.00 88.00 289 GLY A C 1
ATOM 2416 O O . GLY A 1 289 ? 11.222 13.538 -5.772 1.00 88.00 289 GLY A O 1
ATOM 2417 N N . GLU A 1 290 ? 11.499 11.355 -6.286 1.00 91.31 290 GLU A N 1
ATOM 2418 C CA . GLU A 1 290 ? 10.583 10.786 -5.303 1.00 91.31 290 GLU A CA 1
ATOM 2419 C C . GLU A 1 290 ? 11.047 10.962 -3.851 1.00 91.31 290 GLU A C 1
ATOM 2421 O O . GLU A 1 290 ? 12.205 10.772 -3.497 1.00 91.31 290 GLU A O 1
ATOM 2426 N N . ARG A 1 291 ? 10.090 11.364 -3.017 1.00 92.69 291 ARG A N 1
ATOM 2427 C CA . ARG A 1 291 ? 10.185 11.554 -1.566 1.00 92.69 291 ARG A CA 1
ATOM 2428 C C . ARG A 1 291 ? 8.844 11.189 -0.951 1.00 92.69 291 ARG A C 1
ATOM 2430 O O . ARG A 1 291 ? 7.818 11.717 -1.405 1.00 92.69 291 ARG A O 1
ATOM 2437 N N . LEU A 1 292 ? 8.822 10.306 0.040 1.00 94.69 292 LEU A N 1
ATOM 2438 C CA . LEU A 1 292 ? 7.579 9.739 0.568 1.00 94.69 292 LEU A CA 1
ATOM 2439 C C . LEU A 1 292 ? 7.307 10.178 2.013 1.00 94.69 292 LEU A C 1
ATOM 2441 O O . LEU A 1 292 ? 8.218 10.430 2.795 1.00 94.69 292 LEU A O 1
ATOM 2445 N N . CYS A 1 293 ? 6.027 10.273 2.368 1.00 94.38 293 CYS A N 1
ATOM 2446 C CA . CYS A 1 293 ? 5.590 10.251 3.765 1.00 94.38 293 CYS A CA 1
ATOM 2447 C C . CYS A 1 293 ? 5.508 8.807 4.278 1.00 94.38 293 CYS A C 1
ATOM 2449 O O . CYS A 1 293 ? 5.547 7.867 3.480 1.00 94.38 293 CYS A O 1
ATOM 2451 N N . GLY A 1 294 ? 5.292 8.624 5.579 1.00 93.12 294 GLY A N 1
ATOM 2452 C CA . GLY A 1 294 ? 5.142 7.314 6.211 1.00 93.12 294 GLY A CA 1
ATOM 2453 C C . GLY A 1 294 ? 4.015 6.468 5.617 1.00 93.12 294 GLY A C 1
ATOM 2454 O O . GLY A 1 294 ? 4.191 5.272 5.427 1.00 93.12 294 GLY A O 1
ATOM 2455 N N . VAL A 1 295 ? 2.901 7.079 5.200 1.00 95.50 295 VAL A N 1
ATOM 2456 C CA . VAL A 1 295 ? 1.782 6.363 4.547 1.00 95.50 295 VAL A CA 1
ATOM 2457 C C . VAL A 1 295 ? 2.197 5.763 3.206 1.00 95.50 295 VAL A C 1
ATOM 2459 O O . VAL A 1 295 ? 1.903 4.610 2.897 1.00 95.50 295 VAL A O 1
ATOM 2462 N N . CYS A 1 296 ? 2.858 6.560 2.366 1.00 96.06 296 CYS A N 1
ATOM 2463 C CA . CYS A 1 296 ? 3.268 6.103 1.041 1.00 96.06 296 CYS A CA 1
ATOM 2464 C C . CYS A 1 296 ? 4.461 5.151 1.128 1.00 96.06 296 CYS A C 1
ATOM 2466 O O . CYS A 1 296 ? 4.543 4.230 0.324 1.00 96.06 296 CYS A O 1
ATOM 2468 N N . LEU A 1 297 ? 5.330 5.336 2.123 1.00 94.06 297 LEU A N 1
ATOM 2469 C CA . LEU A 1 297 ? 6.407 4.411 2.453 1.00 94.06 297 LEU A CA 1
ATOM 2470 C C . LEU A 1 297 ? 5.860 3.048 2.899 1.00 94.06 297 LEU A C 1
ATOM 2472 O O . LEU A 1 297 ? 6.283 2.018 2.383 1.00 94.06 297 LEU A O 1
ATOM 2476 N N . ALA A 1 298 ? 4.857 3.047 3.780 1.00 94.94 298 ALA A N 1
ATOM 2477 C CA . ALA A 1 298 ? 4.142 1.850 4.207 1.00 94.94 298 ALA A CA 1
ATOM 2478 C C . ALA A 1 298 ? 3.528 1.102 3.019 1.00 94.94 298 ALA A C 1
ATOM 2480 O O . ALA A 1 298 ? 3.701 -0.107 2.910 1.00 94.94 298 ALA A O 1
ATOM 2481 N N . LYS A 1 299 ? 2.857 1.805 2.095 1.00 93.81 299 LYS A N 1
ATOM 2482 C CA . LYS A 1 299 ? 2.331 1.183 0.865 1.00 93.81 299 LYS A CA 1
ATOM 2483 C C . LYS A 1 299 ? 3.439 0.609 -0.009 1.00 93.81 299 LYS A C 1
ATOM 2485 O O . LYS A 1 299 ? 3.297 -0.512 -0.486 1.00 93.81 299 LYS A O 1
ATOM 2490 N N . ARG A 1 300 ? 4.528 1.359 -0.186 1.00 91.69 300 ARG A N 1
ATOM 2491 C CA . ARG A 1 300 ? 5.667 0.970 -1.018 1.00 91.69 300 ARG A CA 1
ATOM 2492 C C . ARG A 1 300 ? 6.247 -0.372 -0.561 1.00 91.69 300 ARG A C 1
ATOM 2494 O O . ARG A 1 300 ? 6.346 -1.269 -1.384 1.00 91.69 300 ARG A O 1
ATOM 2501 N N . TYR A 1 301 ? 6.511 -0.521 0.740 1.00 91.31 301 TYR A N 1
ATOM 2502 C CA . TYR A 1 301 ? 7.086 -1.734 1.344 1.00 91.31 301 TYR A CA 1
ATOM 2503 C C . TYR A 1 301 ? 6.063 -2.778 1.814 1.00 91.31 301 TYR A C 1
ATOM 2505 O O . TYR A 1 301 ? 6.430 -3.783 2.429 1.00 91.31 301 TYR A O 1
ATOM 2513 N N . PHE A 1 302 ? 4.764 -2.576 1.567 1.00 90.94 302 PHE A N 1
ATOM 2514 C CA . PHE A 1 302 ? 3.748 -3.493 2.086 1.00 90.94 302 PHE A CA 1
ATOM 2515 C C . PHE A 1 302 ? 3.865 -4.894 1.476 1.00 90.94 302 PHE A C 1
ATOM 2517 O O . PHE A 1 302 ? 3.567 -5.896 2.127 1.00 90.94 302 PHE A O 1
ATOM 2524 N N . ARG A 1 303 ? 4.322 -4.984 0.224 1.00 85.44 303 ARG A N 1
ATOM 2525 C CA . ARG A 1 303 ? 4.533 -6.265 -0.454 1.00 85.44 303 ARG A CA 1
ATOM 2526 C C . ARG A 1 303 ? 5.595 -7.090 0.272 1.00 85.44 303 ARG A C 1
ATOM 2528 O O . ARG A 1 303 ? 5.367 -8.266 0.552 1.00 85.44 303 ARG A O 1
ATOM 2535 N N . GLU A 1 304 ? 6.726 -6.474 0.581 1.00 86.69 304 GLU A N 1
ATOM 2536 C CA . GLU A 1 304 ? 7.865 -7.061 1.281 1.00 86.69 304 GLU A CA 1
ATOM 2537 C C . GLU A 1 304 ? 7.465 -7.429 2.712 1.00 86.69 304 GLU A C 1
ATOM 2539 O O . GLU A 1 304 ? 7.747 -8.537 3.162 1.00 86.69 304 GLU A O 1
ATOM 2544 N N . TYR A 1 305 ? 6.693 -6.568 3.383 1.00 89.56 305 TYR A N 1
ATOM 2545 C CA . TYR A 1 305 ? 6.136 -6.854 4.707 1.00 89.56 305 TYR A CA 1
ATOM 2546 C C . TYR A 1 305 ? 5.327 -8.158 4.715 1.00 89.56 305 TYR A C 1
ATOM 2548 O O . TYR A 1 305 ? 5.524 -9.026 5.567 1.00 89.56 305 TYR A O 1
ATOM 2556 N N . ILE A 1 306 ? 4.432 -8.338 3.739 1.00 86.56 306 ILE A N 1
ATOM 2557 C CA . ILE A 1 306 ? 3.621 -9.556 3.614 1.00 86.56 306 ILE A CA 1
ATOM 2558 C C . ILE A 1 306 ? 4.484 -10.771 3.241 1.00 86.56 306 ILE A C 1
ATOM 2560 O O . ILE A 1 306 ? 4.269 -11.856 3.791 1.00 86.56 306 ILE A O 1
ATOM 2564 N N . GLN A 1 307 ? 5.464 -10.611 2.346 1.00 84.00 307 GLN A N 1
ATOM 2565 C CA . GLN A 1 307 ? 6.405 -11.678 1.977 1.00 84.00 307 GLN A CA 1
ATOM 2566 C C . GLN A 1 307 ? 7.156 -12.203 3.193 1.00 84.00 307 GLN A C 1
ATOM 2568 O O . GLN A 1 307 ? 7.163 -13.411 3.424 1.00 84.00 307 GLN A O 1
ATOM 2573 N N . GLU A 1 308 ? 7.745 -11.308 3.981 1.00 87.06 308 GLU A N 1
ATOM 2574 C CA . GLU A 1 308 ? 8.533 -11.674 5.154 1.00 87.06 308 GLU A CA 1
ATOM 2575 C C . GLU A 1 308 ? 7.645 -12.265 6.253 1.00 87.06 308 GLU A C 1
ATOM 2577 O O . GLU A 1 308 ? 7.941 -13.343 6.778 1.00 87.06 308 GLU A O 1
ATOM 2582 N N . LYS A 1 309 ? 6.500 -11.630 6.540 1.00 83.88 309 LYS A N 1
ATOM 2583 C CA . LYS A 1 309 ? 5.582 -12.065 7.604 1.00 83.88 309 LYS A CA 1
ATOM 2584 C C . LYS A 1 309 ? 4.979 -13.446 7.350 1.00 83.88 309 LYS A C 1
ATOM 2586 O O . LYS A 1 309 ? 4.790 -14.209 8.296 1.00 83.88 309 LYS A O 1
ATOM 2591 N N . TYR A 1 310 ? 4.682 -13.783 6.093 1.00 81.81 310 TYR A N 1
ATOM 2592 C CA . TYR A 1 310 ? 4.017 -15.042 5.728 1.00 81.81 310 TYR A CA 1
ATOM 2593 C C . TYR A 1 310 ? 4.898 -16.018 4.943 1.00 81.81 310 TYR A C 1
ATOM 2595 O O . TYR A 1 310 ? 4.410 -17.071 4.529 1.00 81.81 310 TYR A O 1
ATOM 2603 N N . LYS A 1 311 ? 6.182 -15.700 4.738 1.00 80.38 311 LYS A N 1
ATOM 2604 C CA . LYS A 1 311 ? 7.136 -16.501 3.950 1.00 80.38 311 LYS A CA 1
ATOM 2605 C C . LYS A 1 311 ? 6.600 -16.846 2.552 1.00 80.38 311 LYS A C 1
ATOM 2607 O O . LYS A 1 311 ? 6.749 -17.972 2.073 1.00 80.38 311 LYS A O 1
ATOM 2612 N N . ILE A 1 312 ? 5.930 -15.885 1.914 1.00 72.25 312 ILE A N 1
ATOM 2613 C CA . ILE A 1 312 ? 5.354 -16.042 0.571 1.00 72.25 312 ILE A CA 1
ATOM 2614 C C . ILE A 1 312 ? 6.439 -15.758 -0.470 1.00 72.25 312 ILE A C 1
ATOM 2616 O O . ILE A 1 312 ? 7.221 -14.820 -0.320 1.00 72.25 312 ILE A O 1
ATOM 2620 N N . LYS A 1 313 ? 6.486 -16.557 -1.542 1.00 65.94 313 LYS A N 1
ATOM 2621 C CA . LYS A 1 313 ? 7.444 -16.353 -2.633 1.00 65.94 313 LYS A CA 1
ATOM 2622 C C . LYS A 1 313 ? 7.124 -15.069 -3.402 1.00 65.94 313 LYS A C 1
ATOM 2624 O O . LYS A 1 313 ? 5.967 -14.736 -3.644 1.00 65.94 313 LYS A O 1
ATOM 2629 N N . THR A 1 314 ? 8.165 -14.369 -3.847 1.00 60.31 314 THR A N 1
ATOM 2630 C CA . THR A 1 314 ? 8.072 -13.068 -4.536 1.00 60.31 314 THR A CA 1
ATOM 2631 C C . THR A 1 314 ? 7.195 -13.105 -5.795 1.00 60.31 314 THR A C 1
ATOM 2633 O O . THR A 1 314 ? 6.494 -12.135 -6.087 1.00 60.31 314 THR A O 1
ATOM 2636 N N . GLU A 1 315 ? 7.206 -14.236 -6.505 1.00 58.25 315 GLU A N 1
ATOM 2637 C CA . GLU A 1 315 ? 6.443 -14.504 -7.737 1.00 58.25 315 GLU A CA 1
ATOM 2638 C C . GLU A 1 315 ? 4.928 -14.492 -7.514 1.00 58.25 315 GLU A C 1
ATOM 2640 O O . GLU A 1 315 ? 4.166 -14.109 -8.400 1.00 58.25 315 GLU A O 1
ATOM 2645 N N . ASP A 1 316 ? 4.484 -14.832 -6.304 1.00 58.91 316 ASP A N 1
ATOM 2646 C CA . ASP A 1 316 ? 3.061 -14.905 -6.002 1.00 58.91 316 ASP A CA 1
ATOM 2647 C C . ASP A 1 316 ? 2.459 -13.512 -5.806 1.00 58.91 316 ASP A C 1
ATOM 2649 O O . ASP A 1 316 ? 1.289 -13.330 -6.125 1.00 58.91 316 ASP A O 1
ATOM 2653 N N . LEU A 1 317 ? 3.255 -12.533 -5.347 1.00 60.41 317 LEU A N 1
ATOM 2654 C CA . LEU A 1 317 ? 2.848 -11.198 -4.869 1.00 60.41 317 LEU A CA 1
ATOM 2655 C C . LEU A 1 317 ? 3.027 -10.058 -5.891 1.00 60.41 317 LEU A C 1
ATOM 2657 O O . LEU A 1 317 ? 2.996 -8.885 -5.528 1.00 60.41 317 LEU A O 1
ATOM 2661 N N . GLY A 1 318 ? 3.305 -10.385 -7.151 1.00 62.00 318 GLY A N 1
ATOM 2662 C CA . GLY A 1 318 ? 3.602 -9.403 -8.188 1.00 62.00 318 GLY A CA 1
ATOM 2663 C C . GLY A 1 318 ? 2.368 -8.756 -8.819 1.00 62.00 318 GLY A C 1
ATOM 2664 O O . GLY A 1 318 ? 1.521 -9.470 -9.352 1.00 62.00 318 GLY A O 1
ATOM 2665 N N . PHE A 1 319 ? 2.296 -7.419 -8.824 1.00 72.69 319 PHE A N 1
ATOM 2666 C CA . PHE A 1 319 ? 1.340 -6.661 -9.641 1.00 72.69 319 PHE A CA 1
ATOM 2667 C C . PHE A 1 319 ? 2.064 -5.985 -10.824 1.00 72.69 319 PHE A C 1
ATOM 2669 O O . PHE A 1 319 ? 3.113 -5.369 -10.592 1.00 72.69 319 PHE A O 1
ATOM 2676 N N . PRO A 1 320 ? 1.560 -6.108 -12.069 1.00 78.06 320 PRO A N 1
ATOM 2677 C CA . PRO A 1 320 ? 2.161 -5.485 -13.250 1.00 78.06 320 PRO A CA 1
ATOM 2678 C C . PRO A 1 320 ? 2.168 -3.957 -13.165 1.00 78.06 320 PRO A C 1
ATOM 2680 O O . PRO A 1 320 ? 1.278 -3.339 -12.572 1.00 78.06 320 PRO A O 1
ATOM 2683 N N . SER A 1 321 ? 3.158 -3.328 -13.797 1.00 80.25 321 SER A N 1
ATOM 2684 C CA . SER A 1 321 ? 3.129 -1.890 -14.072 1.00 80.25 321 SER A CA 1
ATOM 2685 C C . SER A 1 321 ? 1.965 -1.547 -15.012 1.00 80.25 321 SER A C 1
ATOM 2687 O O . SER A 1 321 ? 1.378 -2.408 -15.671 1.00 80.25 321 SER A O 1
ATOM 2689 N N . THR A 1 322 ? 1.589 -0.272 -15.080 1.00 82.69 322 THR A N 1
ATOM 2690 C CA . THR A 1 322 ? 0.525 0.145 -16.001 1.00 82.69 322 THR A CA 1
ATOM 2691 C C . THR A 1 322 ? 0.987 0.023 -17.461 1.00 82.69 322 THR A C 1
ATOM 2693 O O . THR A 1 322 ? 0.191 -0.365 -18.314 1.00 82.69 322 THR A O 1
ATOM 2696 N N . SER A 1 323 ? 2.274 0.262 -17.729 1.00 85.50 323 SER A N 1
ATOM 2697 C CA . SER A 1 323 ? 2.928 0.032 -19.020 1.00 85.50 323 SER A CA 1
ATOM 2698 C C . SER A 1 323 ? 2.911 -1.449 -19.404 1.00 85.50 323 SER A C 1
ATOM 2700 O O . SER A 1 323 ? 2.596 -1.775 -20.546 1.00 85.50 323 SER A O 1
ATOM 2702 N N . GLU A 1 324 ? 3.150 -2.362 -18.457 1.00 87.00 324 GLU A N 1
ATOM 2703 C CA . GLU A 1 324 ? 3.030 -3.812 -18.664 1.00 87.00 324 GLU A CA 1
ATOM 2704 C C . GLU A 1 324 ? 1.601 -4.225 -19.040 1.00 87.00 324 GLU A C 1
ATOM 2706 O O . GLU A 1 324 ? 1.394 -4.992 -19.986 1.00 87.00 324 GLU A O 1
ATOM 2711 N N . ILE A 1 325 ? 0.593 -3.674 -18.355 1.00 86.31 325 ILE A N 1
ATOM 2712 C CA . ILE A 1 325 ? -0.816 -3.895 -18.715 1.00 86.31 325 ILE A CA 1
ATOM 2713 C C . ILE A 1 325 ? -1.083 -3.372 -20.137 1.00 86.31 325 ILE A C 1
ATOM 2715 O O . ILE A 1 325 ? -1.686 -4.075 -20.949 1.00 86.31 325 ILE A O 1
ATOM 2719 N N . GLY A 1 326 ? -0.585 -2.178 -20.473 1.00 85.75 326 GLY A N 1
ATOM 2720 C CA . GLY A 1 326 ? -0.715 -1.588 -21.811 1.00 85.75 326 GLY A CA 1
ATOM 2721 C C . GLY A 1 326 ? -0.037 -2.411 -22.914 1.00 85.75 326 GLY A C 1
ATOM 2722 O O . GLY A 1 326 ? -0.591 -2.572 -24.001 1.00 85.75 326 GLY A O 1
ATOM 2723 N N . ALA A 1 327 ? 1.121 -3.005 -22.628 1.00 88.94 327 ALA A N 1
ATOM 2724 C CA . ALA A 1 327 ? 1.885 -3.833 -23.562 1.00 88.94 327 ALA A CA 1
ATOM 2725 C C . ALA A 1 327 ? 1.420 -5.302 -23.614 1.00 88.94 327 ALA A C 1
ATOM 2727 O O . ALA A 1 327 ? 1.975 -6.107 -24.365 1.00 88.94 327 ALA A O 1
ATOM 2728 N N . THR A 1 328 ? 0.393 -5.683 -22.850 1.00 88.62 328 THR A N 1
ATOM 2729 C CA . THR A 1 328 ? -0.052 -7.082 -22.753 1.00 88.62 328 THR A CA 1
ATOM 2730 C C . THR A 1 328 ? -0.496 -7.639 -24.108 1.00 88.62 328 THR A C 1
ATOM 2732 O O . THR A 1 328 ? -0.106 -8.743 -24.482 1.00 88.62 328 THR A O 1
ATOM 2735 N N . LEU A 1 329 ? -1.272 -6.888 -24.895 1.00 88.94 329 LEU A N 1
ATOM 2736 C CA . LEU A 1 329 ? -1.720 -7.363 -26.213 1.00 88.94 329 LEU A CA 1
ATOM 2737 C C . LEU A 1 329 ? -0.546 -7.535 -27.182 1.00 88.94 329 LEU A C 1
ATOM 2739 O O . LEU A 1 329 ? -0.471 -8.544 -27.876 1.00 88.94 329 LEU A O 1
ATOM 2743 N N . PHE A 1 330 ? 0.415 -6.612 -27.149 1.00 90.75 330 PHE A N 1
ATOM 2744 C CA . PHE A 1 330 ? 1.648 -6.713 -27.922 1.00 90.75 330 PHE A CA 1
ATOM 2745 C C . PHE A 1 330 ? 2.422 -7.999 -27.610 1.00 90.75 330 PHE A C 1
ATOM 2747 O O . PHE A 1 330 ? 2.721 -8.786 -28.513 1.00 90.75 330 PHE A O 1
ATOM 2754 N N . LYS A 1 331 ? 2.696 -8.247 -26.322 1.00 89.88 331 LYS A N 1
ATOM 2755 C CA . LYS A 1 331 ? 3.385 -9.464 -25.875 1.00 89.88 331 LYS A CA 1
ATOM 2756 C C . LYS A 1 331 ? 2.620 -10.713 -26.291 1.00 89.88 331 LYS A C 1
ATOM 2758 O O . LYS A 1 331 ? 3.227 -11.648 -26.802 1.00 89.88 331 LYS A O 1
ATOM 2763 N N . LYS A 1 332 ? 1.292 -10.713 -26.155 1.00 89.19 332 LYS A N 1
ATOM 2764 C CA . LYS A 1 332 ? 0.438 -11.837 -26.553 1.00 89.19 332 LYS A CA 1
ATOM 2765 C C . LYS A 1 332 ? 0.576 -12.197 -28.034 1.00 89.19 332 LYS A C 1
ATOM 2767 O O . LYS A 1 332 ? 0.626 -13.378 -28.369 1.00 89.19 332 LYS A O 1
ATOM 2772 N N . GLU A 1 333 ? 0.653 -11.215 -28.926 1.00 89.31 333 GLU A N 1
ATOM 2773 C CA . GLU A 1 333 ? 0.830 -11.487 -30.357 1.00 89.31 333 GLU A CA 1
ATOM 2774 C C . GLU A 1 333 ? 2.222 -12.044 -30.675 1.00 89.31 333 GLU A C 1
ATOM 2776 O O . GLU A 1 333 ? 2.339 -12.995 -31.450 1.00 89.31 333 GLU A O 1
ATOM 2781 N N . ILE A 1 334 ? 3.268 -11.546 -30.007 1.00 89.12 334 ILE A N 1
ATOM 2782 C CA . ILE A 1 334 ? 4.612 -12.136 -30.095 1.00 89.12 334 ILE A CA 1
ATOM 2783 C C . ILE A 1 334 ? 4.589 -13.594 -29.611 1.00 89.12 334 ILE A C 1
ATOM 2785 O O . ILE A 1 334 ? 5.088 -14.480 -30.307 1.00 89.12 334 ILE A O 1
ATOM 2789 N N . LEU A 1 335 ? 3.953 -13.869 -28.467 1.00 87.50 335 LEU A N 1
ATOM 2790 C CA . LEU A 1 335 ? 3.807 -15.225 -27.929 1.00 87.50 335 LEU A CA 1
ATOM 2791 C C . LEU A 1 335 ? 3.099 -16.163 -28.907 1.00 87.50 335 LEU A C 1
ATOM 2793 O O . LEU A 1 335 ? 3.546 -17.289 -29.093 1.00 87.50 335 LEU A O 1
ATOM 2797 N N . LYS A 1 336 ? 2.021 -15.718 -29.563 1.00 86.69 336 LYS A N 1
ATOM 2798 C CA . LYS A 1 336 ? 1.295 -16.533 -30.553 1.00 86.69 336 LYS A CA 1
ATOM 2799 C C . LYS A 1 336 ? 2.168 -16.933 -31.739 1.00 86.69 336 LYS A C 1
ATOM 2801 O O . LYS A 1 336 ? 2.064 -18.068 -32.203 1.00 86.69 336 LYS A O 1
ATOM 2806 N N . ILE A 1 337 ? 3.009 -16.019 -32.226 1.00 86.75 337 ILE A N 1
ATOM 2807 C CA . ILE A 1 337 ? 3.939 -16.294 -33.330 1.00 86.75 337 ILE A CA 1
ATOM 2808 C C . ILE A 1 337 ? 4.968 -17.336 -32.883 1.00 86.75 337 ILE A C 1
ATOM 2810 O O . ILE A 1 337 ? 5.157 -18.350 -33.558 1.00 86.75 337 ILE A O 1
ATOM 2814 N N . LEU A 1 338 ? 5.562 -17.125 -31.707 1.00 84.31 338 LEU A N 1
ATOM 2815 C CA . LEU A 1 338 ? 6.597 -17.996 -31.151 1.00 84.31 338 LEU A CA 1
ATOM 2816 C C . LEU A 1 338 ? 6.059 -19.351 -30.673 1.00 84.31 338 LEU A C 1
ATOM 2818 O O . LEU A 1 338 ? 6.804 -20.324 -30.652 1.00 84.31 338 LEU A O 1
ATOM 2822 N N . LYS A 1 339 ? 4.768 -19.464 -30.332 1.00 77.75 339 LYS A N 1
ATOM 2823 C CA . LYS A 1 339 ? 4.159 -20.709 -29.827 1.00 77.75 339 LYS A CA 1
ATOM 2824 C C . LYS A 1 339 ? 4.383 -21.892 -30.774 1.00 77.75 339 LYS A C 1
ATOM 2826 O O . LYS A 1 339 ? 4.605 -23.007 -30.313 1.00 77.75 339 LYS A O 1
ATOM 2831 N N . ASN A 1 340 ? 4.349 -21.644 -32.085 1.00 71.25 340 ASN A N 1
ATOM 2832 C CA . ASN A 1 340 ? 4.351 -22.698 -33.101 1.00 71.25 340 ASN A CA 1
ATOM 2833 C C . ASN A 1 340 ? 5.681 -22.841 -33.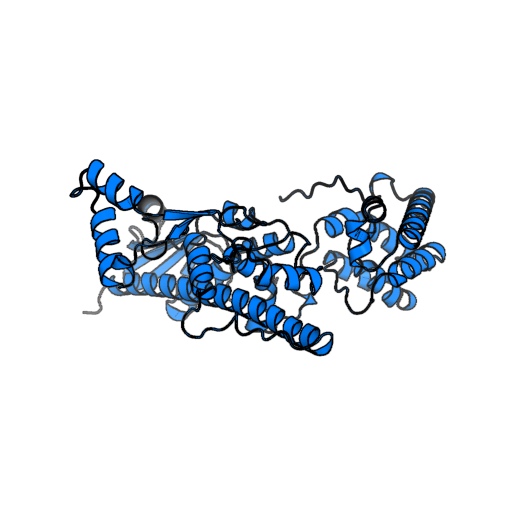855 1.00 71.25 340 ASN A C 1
ATOM 2835 O O . ASN A 1 340 ? 5.953 -23.910 -34.403 1.00 71.25 340 ASN A O 1
ATOM 2839 N N . LYS A 1 341 ? 6.501 -21.784 -33.934 1.00 80.75 341 LYS A N 1
ATOM 2840 C CA . LYS A 1 341 ? 7.762 -21.797 -34.687 1.00 80.75 341 LYS A CA 1
ATOM 2841 C C . LYS A 1 341 ? 8.715 -20.704 -34.197 1.00 80.75 341 LYS A C 1
ATOM 2843 O O . LYS A 1 341 ? 8.277 -19.608 -33.866 1.00 80.75 341 LYS A O 1
ATOM 2848 N N . LYS A 1 342 ? 10.018 -20.999 -34.241 1.00 81.12 342 LYS A N 1
ATOM 2849 C CA . LYS A 1 342 ? 11.097 -20.004 -34.147 1.00 81.12 342 LYS A CA 1
ATOM 2850 C C . LYS A 1 342 ? 10.941 -18.909 -35.208 1.00 81.12 342 LYS A C 1
ATOM 2852 O O . LYS A 1 342 ? 10.492 -19.181 -36.328 1.00 81.12 342 LYS A O 1
ATOM 2857 N N . ASP A 1 343 ? 11.311 -17.687 -34.848 1.00 88.19 343 ASP A N 1
ATOM 2858 C CA . ASP A 1 343 ? 11.256 -16.516 -35.724 1.00 88.19 343 ASP A CA 1
ATOM 2859 C C . ASP A 1 343 ? 12.512 -15.668 -35.491 1.00 88.19 343 ASP A C 1
ATOM 2861 O O . ASP A 1 343 ? 12.575 -14.883 -34.544 1.00 88.19 343 ASP A O 1
ATOM 2865 N N . ASP A 1 344 ? 13.510 -15.846 -36.361 1.00 88.12 344 ASP A N 1
ATOM 2866 C CA . ASP A 1 344 ? 14.860 -15.279 -36.215 1.00 88.12 344 ASP A CA 1
ATOM 2867 C C . ASP A 1 344 ? 14.850 -13.764 -35.965 1.00 88.12 344 ASP A C 1
ATOM 2869 O O . ASP A 1 344 ? 15.668 -13.239 -35.213 1.00 88.12 344 ASP A O 1
ATOM 2873 N N . LYS A 1 345 ? 13.889 -13.046 -36.560 1.00 89.25 345 LYS A N 1
ATOM 2874 C CA . LYS A 1 345 ? 13.785 -11.592 -36.415 1.00 89.25 345 LYS A CA 1
ATOM 2875 C C . LYS A 1 345 ? 13.272 -11.180 -35.035 1.00 89.25 345 LYS A C 1
ATOM 2877 O O . LYS A 1 345 ? 13.715 -10.166 -34.495 1.00 89.25 345 LYS A O 1
ATOM 2882 N N . LEU A 1 346 ? 12.340 -11.942 -34.461 1.00 87.31 346 LEU A N 1
ATOM 2883 C CA . LEU A 1 346 ? 11.906 -11.734 -33.077 1.00 87.31 346 LEU A CA 1
ATOM 2884 C C . LEU A 1 346 ? 13.011 -12.140 -32.099 1.00 87.31 346 LEU A C 1
ATOM 2886 O O . LEU A 1 346 ? 13.209 -11.450 -31.100 1.00 87.31 346 LEU A O 1
ATOM 2890 N N . GLU A 1 347 ? 13.762 -13.198 -32.412 1.00 83.25 347 GLU A N 1
ATOM 2891 C CA . GLU A 1 347 ? 14.929 -13.630 -31.636 1.00 83.25 347 GLU A CA 1
ATOM 2892 C C . GLU A 1 347 ? 16.006 -12.553 -31.553 1.00 83.25 347 GLU A C 1
ATOM 2894 O O . GLU A 1 347 ? 16.390 -12.148 -30.454 1.00 83.25 347 GLU A O 1
ATOM 2899 N N . GLU A 1 348 ? 16.413 -12.005 -32.694 1.00 85.88 348 GLU A N 1
ATOM 2900 C CA . GLU A 1 348 ? 17.367 -10.899 -32.755 1.00 85.88 348 GLU A CA 1
ATOM 2901 C C . GLU A 1 348 ? 16.867 -9.663 -31.988 1.00 85.88 348 GLU A C 1
ATOM 2903 O O . GLU A 1 348 ? 17.625 -9.030 -31.251 1.00 85.88 348 GLU A O 1
ATOM 2908 N N . PHE A 1 349 ? 15.580 -9.331 -32.108 1.00 86.62 349 PHE A N 1
ATOM 2909 C CA . PHE A 1 349 ? 14.981 -8.211 -31.383 1.00 86.62 349 PHE A CA 1
ATOM 2910 C C . PHE A 1 349 ? 15.060 -8.369 -29.866 1.00 86.62 349 PHE A C 1
ATOM 2912 O O . PHE A 1 349 ? 15.486 -7.436 -29.181 1.00 86.62 349 PHE A O 1
ATOM 2919 N N . LEU A 1 350 ? 14.676 -9.530 -29.331 1.00 78.75 350 LEU A N 1
ATOM 2920 C CA . LEU A 1 350 ? 14.720 -9.748 -27.887 1.00 78.75 350 LEU A CA 1
ATOM 2921 C C . LEU A 1 350 ? 16.144 -9.900 -27.365 1.00 78.75 350 LEU A C 1
ATOM 2923 O O . LEU A 1 350 ? 16.411 -9.458 -26.254 1.00 78.75 350 LEU A O 1
ATOM 2927 N N . LEU A 1 351 ? 17.071 -10.456 -28.150 1.00 78.88 351 LEU A N 1
ATOM 2928 C CA . LEU A 1 351 ? 18.493 -10.456 -27.796 1.00 78.88 351 LEU A CA 1
ATOM 2929 C C . LEU A 1 351 ? 19.040 -9.029 -27.715 1.00 78.88 351 LEU A C 1
ATOM 2931 O O . LEU A 1 351 ? 19.755 -8.706 -26.769 1.00 78.88 351 LEU A O 1
ATOM 2935 N N . ASN A 1 352 ? 18.673 -8.162 -28.661 1.00 80.25 352 ASN A N 1
ATOM 2936 C CA . ASN A 1 352 ? 19.045 -6.750 -28.629 1.00 80.25 352 ASN A CA 1
ATOM 2937 C C . ASN A 1 352 ? 18.454 -6.036 -27.410 1.00 80.25 352 ASN A C 1
ATOM 2939 O O . ASN A 1 352 ? 19.175 -5.289 -26.759 1.00 80.25 352 ASN A O 1
ATOM 2943 N N . LEU A 1 353 ? 17.194 -6.303 -27.050 1.00 78.31 353 LEU A N 1
ATOM 2944 C CA . LEU A 1 353 ? 16.614 -5.805 -25.798 1.00 78.31 353 LEU A CA 1
ATOM 2945 C C . LEU A 1 353 ? 17.347 -6.365 -24.571 1.00 78.31 353 LEU A C 1
ATOM 2947 O O . LEU A 1 353 ? 17.697 -5.616 -23.667 1.00 78.31 353 LEU A O 1
ATOM 2951 N N . GLY A 1 354 ? 17.644 -7.663 -24.550 1.00 72.31 354 GLY A N 1
ATOM 2952 C CA . GLY A 1 354 ? 18.338 -8.341 -23.456 1.00 72.31 354 GLY A CA 1
ATOM 2953 C C . GLY A 1 354 ? 19.755 -7.823 -23.194 1.00 72.31 354 GLY A C 1
ATOM 2954 O O . GLY A 1 354 ? 20.239 -7.958 -22.080 1.00 72.31 354 GLY A O 1
ATOM 2955 N N . GLN A 1 355 ? 20.406 -7.167 -24.160 1.00 74.50 355 GLN A N 1
ATOM 2956 C CA . GLN A 1 355 ? 21.698 -6.492 -23.946 1.00 74.50 355 GLN A CA 1
ATOM 2957 C C . GLN A 1 355 ? 21.600 -5.277 -23.010 1.00 74.50 355 GLN A C 1
ATOM 2959 O O . GLN A 1 355 ? 22.616 -4.829 -22.478 1.00 74.50 355 GLN A O 1
ATOM 2964 N N . PHE A 1 356 ? 20.398 -4.732 -22.827 1.00 69.69 356 PHE A N 1
ATOM 2965 C CA . PHE A 1 356 ? 20.131 -3.599 -21.944 1.00 69.69 356 PHE A CA 1
ATOM 2966 C C . PHE A 1 356 ? 19.729 -4.016 -20.532 1.00 69.69 356 PHE A C 1
ATOM 2968 O O . PHE A 1 356 ? 19.835 -3.224 -19.599 1.00 69.69 356 PHE A O 1
ATOM 2975 N N . PHE A 1 357 ? 19.272 -5.255 -20.366 1.00 66.38 357 PHE A N 1
ATOM 2976 C CA . PHE A 1 357 ? 18.800 -5.761 -19.090 1.00 66.38 357 PHE A CA 1
ATOM 2977 C C . PHE A 1 357 ? 19.795 -6.783 -18.559 1.00 66.38 357 PHE A C 1
ATOM 2979 O O . PHE A 1 357 ? 20.070 -7.790 -19.204 1.00 66.38 357 PHE A O 1
ATOM 2986 N N . ASN A 1 358 ? 20.275 -6.598 -17.328 1.00 54.41 358 ASN A N 1
ATOM 2987 C CA . ASN A 1 358 ? 20.778 -7.740 -16.573 1.00 54.41 358 ASN A CA 1
ATOM 2988 C C . ASN A 1 358 ? 19.594 -8.705 -16.398 1.00 54.41 358 ASN A C 1
ATOM 2990 O O . ASN A 1 358 ? 18.713 -8.484 -15.566 1.00 54.41 358 ASN A O 1
ATOM 2994 N N . LEU A 1 359 ? 19.547 -9.750 -17.230 1.00 43.72 359 LEU A N 1
ATOM 2995 C CA . LEU A 1 359 ? 18.451 -10.724 -17.332 1.00 43.72 359 LEU A CA 1
ATOM 2996 C C . LEU A 1 359 ? 18.167 -11.478 -16.011 1.00 43.72 359 LEU A C 1
ATOM 2998 O O . LEU A 1 359 ? 17.157 -12.167 -15.912 1.00 43.72 359 LEU A O 1
ATOM 3002 N N . GLY A 1 360 ? 19.018 -11.328 -14.987 1.00 39.44 360 GLY A N 1
ATOM 3003 C CA . GLY A 1 360 ? 18.792 -11.831 -13.625 1.00 39.44 360 GLY A CA 1
ATOM 3004 C C . GLY A 1 360 ? 17.998 -10.896 -12.697 1.00 39.44 360 GLY A C 1
ATOM 3005 O O . GLY A 1 360 ? 17.433 -11.370 -11.715 1.00 39.44 360 GLY A O 1
ATOM 3006 N N . ASP A 1 361 ? 17.895 -9.600 -13.016 1.00 40.03 361 ASP A N 1
ATOM 3007 C CA . ASP A 1 361 ? 17.364 -8.559 -12.111 1.00 40.03 361 ASP A CA 1
ATOM 3008 C C . ASP A 1 361 ? 15.974 -8.038 -12.507 1.00 40.03 361 ASP A C 1
ATOM 3010 O O . ASP A 1 361 ? 15.466 -7.057 -11.950 1.00 40.03 361 ASP A O 1
ATOM 3014 N N . THR A 1 362 ? 15.357 -8.648 -13.514 1.00 41.47 362 THR A N 1
ATOM 3015 C CA . THR A 1 362 ? 14.060 -8.240 -14.060 1.00 41.47 362 THR A CA 1
ATOM 3016 C C . THR A 1 362 ? 13.036 -9.342 -13.833 1.00 41.47 362 THR A C 1
ATOM 3018 O O . THR A 1 362 ? 12.555 -9.980 -14.755 1.00 41.47 362 THR A O 1
ATOM 3021 N N . LYS A 1 363 ? 12.635 -9.558 -12.576 1.00 47.69 363 LYS A N 1
ATOM 3022 C CA . LYS A 1 363 ? 11.327 -10.179 -12.314 1.00 47.69 363 LYS A CA 1
ATOM 3023 C C . LYS A 1 363 ? 10.245 -9.128 -12.567 1.00 47.69 363 LYS A C 1
ATOM 3025 O O . LYS A 1 363 ? 9.662 -8.592 -11.625 1.00 47.69 363 LYS A O 1
ATOM 3030 N N . GLY A 1 364 ? 10.039 -8.773 -13.836 1.00 51.72 364 GLY A N 1
ATOM 3031 C CA . GLY A 1 364 ? 8.854 -8.036 -14.251 1.00 51.72 364 GLY A CA 1
ATOM 3032 C C . GLY A 1 364 ? 7.627 -8.838 -13.827 1.00 51.72 364 GLY A C 1
ATOM 3033 O O . GLY A 1 364 ? 7.549 -10.043 -14.070 1.00 51.72 364 GLY A O 1
ATOM 3034 N N . ASN A 1 365 ? 6.685 -8.200 -13.136 1.00 65.56 365 ASN A N 1
ATOM 3035 C CA . ASN A 1 365 ? 5.430 -8.855 -12.787 1.00 65.56 365 ASN A CA 1
ATOM 3036 C C . ASN A 1 365 ? 4.559 -8.880 -14.047 1.00 65.56 365 ASN A C 1
ATOM 3038 O O . ASN A 1 365 ? 3.690 -8.032 -14.198 1.00 65.56 365 ASN A O 1
ATOM 3042 N N . TYR A 1 366 ? 4.811 -9.795 -14.979 1.00 72.12 366 TYR A N 1
ATOM 3043 C CA . TYR A 1 366 ? 3.958 -9.937 -16.155 1.00 72.12 366 TYR A CA 1
ATOM 3044 C C . TYR A 1 366 ? 2.529 -10.320 -15.745 1.00 72.12 366 TYR A C 1
ATOM 3046 O O . TYR A 1 366 ? 2.275 -10.840 -14.652 1.00 72.12 366 TYR A O 1
ATOM 3054 N N . VAL A 1 367 ? 1.564 -10.082 -16.632 1.00 77.12 367 VAL A N 1
ATOM 3055 C CA . VAL A 1 367 ? 0.168 -10.455 -16.376 1.00 77.12 367 VAL A CA 1
ATOM 3056 C C . VAL A 1 367 ? 0.068 -11.963 -16.136 1.00 77.12 367 VAL A C 1
ATOM 3058 O O . VAL A 1 367 ? 0.342 -12.749 -17.040 1.00 77.12 367 VAL A O 1
ATOM 3061 N N . LYS A 1 368 ? -0.376 -12.373 -14.936 1.00 74.31 368 LYS A N 1
ATOM 3062 C CA . LYS A 1 368 ? -0.401 -13.782 -14.482 1.00 74.31 368 LYS A CA 1
ATOM 3063 C C . LYS A 1 368 ? -0.999 -14.758 -15.497 1.00 74.31 368 LYS A C 1
ATOM 3065 O O . LYS A 1 368 ? -0.538 -15.891 -15.580 1.00 74.31 368 LYS A O 1
ATOM 3070 N N . LYS A 1 369 ? -1.967 -14.322 -16.309 1.00 77.06 369 LYS A N 1
ATOM 3071 C CA . LYS A 1 369 ? -2.574 -15.132 -17.377 1.00 77.06 369 LYS A CA 1
ATOM 3072 C C . LYS A 1 369 ? -1.556 -15.676 -18.392 1.00 77.06 369 LYS A C 1
ATOM 3074 O O . LYS A 1 369 ? -1.757 -16.765 -18.916 1.00 77.06 369 LYS A O 1
ATOM 3079 N N . PHE A 1 370 ? -0.431 -14.995 -18.614 1.00 76.81 370 PHE A N 1
ATOM 3080 C CA . PHE A 1 370 ? 0.639 -15.530 -19.458 1.00 76.81 370 PHE A CA 1
ATOM 3081 C C . PHE A 1 370 ? 1.274 -16.799 -18.891 1.00 76.81 370 PHE A C 1
ATOM 3083 O O . PHE A 1 370 ? 1.726 -17.625 -19.672 1.00 76.81 370 PHE A O 1
ATOM 3090 N N . SER A 1 371 ? 1.258 -17.017 -17.570 1.00 71.50 371 SER A N 1
ATOM 3091 C CA . SER A 1 371 ? 1.789 -18.256 -16.978 1.00 71.50 371 SER A CA 1
ATOM 3092 C C . SER A 1 371 ? 1.038 -19.508 -17.447 1.00 71.50 371 SER A C 1
ATOM 3094 O O . SER A 1 371 ? 1.622 -20.588 -17.529 1.00 71.50 371 SER A O 1
ATOM 3096 N N . GLU A 1 372 ? -0.240 -19.371 -17.805 1.00 71.31 372 GLU A N 1
ATOM 3097 C CA . GLU A 1 372 ? -1.015 -20.438 -18.436 1.00 71.31 372 GLU A CA 1
ATOM 3098 C C . GLU A 1 372 ? -0.627 -20.597 -19.906 1.00 71.31 372 GLU A C 1
ATOM 3100 O O . GLU A 1 372 ? -0.420 -21.719 -20.360 1.00 71.31 372 GLU A O 1
ATOM 3105 N N . GLU A 1 373 ? -0.448 -19.485 -20.627 1.00 69.88 373 GLU A N 1
ATOM 3106 C CA . GLU A 1 373 ? -0.020 -19.489 -22.033 1.00 69.88 373 GLU A CA 1
ATOM 3107 C C . GLU A 1 373 ? 1.394 -20.086 -22.213 1.00 69.88 373 GLU A C 1
ATOM 3109 O O . GLU A 1 373 ? 1.657 -20.718 -23.236 1.00 69.88 373 GLU A O 1
ATOM 3114 N N . LEU A 1 374 ? 2.267 -19.971 -21.201 1.00 70.12 374 LEU A N 1
ATOM 3115 C CA . LEU A 1 374 ? 3.611 -20.567 -21.157 1.00 70.12 374 LEU A CA 1
ATOM 3116 C C . LEU A 1 374 ? 3.616 -22.103 -21.165 1.00 70.12 374 LEU A C 1
ATOM 3118 O O . LEU A 1 374 ? 4.599 -22.699 -21.606 1.00 70.12 374 LEU A O 1
ATOM 3122 N N . LYS A 1 375 ? 2.562 -22.761 -20.662 1.00 73.88 375 LYS A N 1
ATOM 3123 C CA . LYS A 1 375 ? 2.532 -24.232 -20.516 1.00 73.88 375 LYS A CA 1
ATOM 3124 C C . LYS A 1 375 ? 2.578 -24.961 -21.859 1.00 73.88 375 LYS A C 1
ATOM 3126 O O . LYS A 1 375 ? 3.085 -26.076 -21.924 1.00 73.88 375 LYS A O 1
ATOM 3131 N N . ASP A 1 376 ? 2.094 -24.309 -22.910 1.00 74.25 376 ASP A N 1
ATOM 3132 C CA . ASP A 1 376 ? 1.987 -24.871 -24.256 1.00 74.25 376 ASP A CA 1
ATOM 3133 C C . ASP A 1 376 ? 3.147 -24.458 -25.181 1.00 74.25 376 ASP A C 1
ATOM 3135 O O . ASP A 1 376 ? 3.072 -24.662 -26.395 1.00 74.25 376 ASP A O 1
ATOM 3139 N N . ILE A 1 377 ? 4.183 -23.800 -24.653 1.00 79.19 377 ILE A N 1
ATOM 3140 C CA . ILE A 1 377 ? 5.299 -23.296 -25.459 1.00 79.19 377 ILE A CA 1
ATOM 3141 C C . ILE A 1 377 ? 6.315 -24.409 -25.701 1.00 79.19 377 ILE A C 1
ATOM 3143 O O . ILE A 1 377 ? 6.627 -25.197 -24.808 1.00 79.19 377 ILE A O 1
ATOM 3147 N N . ASN A 1 378 ? 6.859 -24.452 -26.921 1.00 77.94 378 ASN A N 1
ATOM 3148 C CA . ASN A 1 378 ? 7.944 -25.361 -27.275 1.00 77.94 378 ASN A CA 1
ATOM 3149 C C . ASN A 1 378 ? 9.101 -25.231 -26.253 1.00 77.94 378 ASN A C 1
ATOM 3151 O O . ASN A 1 378 ? 9.589 -24.117 -26.050 1.00 77.94 378 ASN A O 1
ATOM 3155 N N . PRO A 1 379 ? 9.576 -26.333 -25.636 1.00 79.69 379 PRO A N 1
ATOM 3156 C CA . PRO A 1 379 ? 10.662 -26.297 -24.656 1.00 79.69 379 PRO A CA 1
ATOM 3157 C C . PRO A 1 379 ? 11.916 -25.547 -25.120 1.00 79.69 379 PRO A C 1
ATOM 3159 O O . PRO A 1 379 ? 12.549 -24.873 -24.311 1.00 79.69 379 PRO A O 1
ATOM 3162 N N . GLU A 1 380 ? 12.248 -25.599 -26.414 1.00 76.69 380 GLU A N 1
ATOM 3163 C CA . GLU A 1 380 ? 13.395 -24.872 -26.979 1.00 76.69 380 GLU A CA 1
ATOM 3164 C C . GLU A 1 380 ? 13.239 -23.345 -26.936 1.00 76.69 380 GLU A C 1
ATOM 3166 O O . GLU A 1 380 ? 14.232 -22.625 -26.996 1.00 76.69 380 GLU A O 1
ATOM 3171 N N . LEU A 1 381 ? 12.003 -22.851 -26.852 1.00 76.31 381 LEU A N 1
ATOM 3172 C CA . LEU A 1 381 ? 11.658 -21.429 -26.826 1.00 76.31 381 LEU A CA 1
ATOM 3173 C C . LEU A 1 381 ? 11.336 -20.923 -25.420 1.00 76.31 381 LEU A C 1
ATOM 3175 O O . LEU A 1 381 ? 11.107 -19.731 -25.233 1.00 76.31 381 LEU A O 1
ATOM 3179 N N . LYS A 1 382 ? 11.314 -21.802 -24.416 1.00 77.69 382 LYS A N 1
ATOM 3180 C CA . LYS A 1 382 ? 10.856 -21.449 -23.071 1.00 77.69 382 LYS A CA 1
ATOM 3181 C C . LYS A 1 382 ? 11.696 -20.340 -22.433 1.00 77.69 382 LYS A C 1
ATOM 3183 O O . LYS A 1 382 ? 11.132 -19.342 -22.000 1.00 77.69 382 LYS A O 1
ATOM 3188 N N . SER A 1 383 ? 13.022 -20.474 -22.436 1.00 75.50 383 SER A N 1
ATOM 3189 C CA . SER A 1 383 ? 13.931 -19.457 -21.880 1.00 75.50 383 SER A CA 1
ATOM 3190 C C . SER A 1 383 ? 13.816 -18.118 -22.612 1.00 75.50 383 SER A C 1
ATOM 3192 O O . SER A 1 383 ? 13.874 -17.052 -22.002 1.00 75.50 383 SER A O 1
ATOM 3194 N N . PHE A 1 384 ? 13.610 -18.179 -23.926 1.00 74.00 384 PHE A N 1
ATOM 3195 C CA . PHE A 1 384 ? 13.427 -17.013 -24.775 1.00 74.00 384 PHE A CA 1
ATOM 3196 C C . PHE A 1 384 ? 12.144 -16.252 -24.424 1.00 74.00 384 PHE A C 1
ATOM 3198 O O . PHE A 1 384 ? 12.151 -15.032 -24.251 1.00 74.00 384 PHE A O 1
ATOM 3205 N N . VAL A 1 385 ? 11.045 -16.982 -24.246 1.00 78.31 385 VAL A N 1
ATOM 3206 C CA . VAL A 1 385 ? 9.766 -16.398 -23.853 1.00 78.31 385 VAL A CA 1
ATOM 3207 C C . VAL A 1 385 ? 9.778 -15.895 -22.408 1.00 78.31 385 VAL A C 1
ATOM 3209 O O . VAL A 1 385 ? 9.216 -14.838 -22.126 1.00 78.31 385 VAL A O 1
ATOM 3212 N N . GLU A 1 386 ? 10.442 -16.594 -21.492 1.00 77.75 386 GLU A N 1
ATOM 3213 C CA . GLU A 1 386 ? 10.647 -16.097 -20.127 1.00 77.75 386 GLU A CA 1
ATOM 3214 C C . GLU A 1 386 ? 11.388 -14.748 -20.141 1.00 77.75 386 GLU A C 1
ATOM 3216 O O . GLU A 1 386 ? 10.985 -13.822 -19.438 1.00 77.75 386 GLU A O 1
ATOM 3221 N N . GLY A 1 387 ? 12.386 -14.587 -21.019 1.00 76.44 387 GLY A N 1
ATOM 3222 C CA . GLY A 1 387 ? 13.056 -13.306 -21.262 1.00 76.44 387 GLY A CA 1
ATOM 3223 C C . GLY A 1 387 ? 12.106 -12.196 -21.729 1.00 76.44 387 GLY A C 1
ATOM 3224 O O . GLY A 1 387 ? 12.145 -11.097 -21.181 1.00 76.44 387 GLY A O 1
ATOM 3225 N N . LEU A 1 388 ? 11.208 -12.481 -22.682 1.00 80.62 388 LEU A N 1
ATOM 3226 C CA . LEU A 1 388 ? 10.184 -11.526 -23.143 1.00 80.62 388 LEU A CA 1
ATOM 3227 C C . LEU A 1 388 ? 9.285 -11.046 -22.000 1.00 80.62 388 LEU A C 1
ATOM 3229 O O . LEU A 1 388 ? 8.987 -9.856 -21.884 1.00 80.62 388 LEU A O 1
ATOM 3233 N N . LEU A 1 389 ? 8.792 -11.988 -21.196 1.00 80.12 389 LEU A N 1
ATOM 3234 C CA . LEU A 1 389 ? 7.832 -11.694 -20.137 1.00 80.12 389 LEU A CA 1
ATOM 3235 C C . LEU A 1 389 ? 8.464 -10.878 -19.007 1.00 80.12 389 LEU A C 1
ATOM 3237 O O . LEU A 1 389 ? 7.782 -10.047 -18.414 1.00 80.12 389 LEU A O 1
ATOM 3241 N N . ASN A 1 390 ? 9.759 -11.058 -18.772 1.00 76.94 390 ASN A N 1
ATOM 3242 C CA . ASN A 1 390 ? 10.517 -10.350 -17.746 1.00 76.94 390 ASN A CA 1
ATOM 3243 C C . ASN A 1 390 ? 10.794 -8.869 -18.069 1.00 76.94 390 ASN A C 1
ATOM 3245 O O . ASN A 1 390 ? 11.019 -8.082 -17.148 1.00 76.94 390 ASN A O 1
ATOM 3249 N N . ILE A 1 391 ? 10.747 -8.466 -19.342 1.00 80.69 391 ILE A N 1
ATOM 3250 C CA . ILE A 1 391 ? 10.940 -7.068 -19.763 1.00 80.69 391 ILE A CA 1
ATOM 3251 C C . ILE A 1 391 ? 9.656 -6.276 -19.507 1.00 80.69 391 ILE A C 1
ATOM 3253 O O . ILE A 1 391 ? 8.614 -6.630 -20.046 1.00 80.69 391 ILE A O 1
ATOM 3257 N N . ASP A 1 392 ? 9.715 -5.191 -18.733 1.00 83.94 392 ASP A N 1
ATOM 3258 C CA . ASP A 1 392 ? 8.540 -4.339 -18.496 1.00 83.94 392 ASP A CA 1
ATOM 3259 C C . ASP A 1 392 ? 8.000 -3.716 -19.795 1.00 83.94 392 ASP A C 1
ATOM 3261 O O . ASP A 1 392 ? 8.768 -3.343 -20.686 1.00 83.94 392 ASP A O 1
ATOM 3265 N N . GLY A 1 393 ? 6.676 -3.571 -19.873 1.00 86.56 393 GLY A N 1
ATOM 3266 C CA . GLY A 1 393 ? 5.959 -2.913 -20.962 1.00 86.56 393 GLY A CA 1
ATOM 3267 C C . GLY A 1 393 ? 6.535 -1.567 -21.421 1.00 86.56 393 GLY A C 1
ATOM 3268 O O . GLY A 1 393 ? 6.466 -1.249 -22.610 1.00 86.56 393 GLY A O 1
ATOM 3269 N N . GLU A 1 394 ? 7.124 -0.799 -20.502 1.00 86.62 394 GLU A N 1
ATOM 3270 C CA . GLU A 1 394 ? 7.704 0.525 -20.762 1.00 86.62 394 GLU A CA 1
ATOM 3271 C C . GLU A 1 394 ? 8.780 0.475 -21.852 1.00 86.62 394 GLU A C 1
ATOM 3273 O O . GLU A 1 394 ? 8.825 1.327 -22.732 1.00 86.62 394 GLU A O 1
ATOM 3278 N N . TRP A 1 395 ? 9.579 -0.591 -21.896 1.00 88.31 395 TRP A N 1
ATOM 3279 C CA . TRP A 1 395 ? 10.698 -0.710 -22.835 1.00 88.31 395 TRP A CA 1
ATOM 3280 C C . TRP A 1 395 ? 10.285 -1.000 -24.275 1.00 88.31 395 TRP A C 1
ATOM 3282 O O . TRP A 1 395 ? 11.114 -0.926 -25.187 1.00 88.31 395 TRP A O 1
ATOM 3292 N N . PHE A 1 396 ? 9.006 -1.294 -24.499 1.00 90.69 396 PHE A N 1
ATOM 3293 C CA . PHE A 1 396 ? 8.446 -1.372 -25.839 1.00 90.69 396 PHE A CA 1
ATOM 3294 C C . PHE A 1 396 ? 7.950 0.002 -26.325 1.00 90.69 396 PHE A C 1
ATOM 3296 O O . PHE A 1 396 ? 7.750 0.192 -27.520 1.00 90.69 396 PHE A O 1
ATOM 3303 N N . LEU A 1 397 ? 7.803 1.012 -25.470 1.00 90.69 397 LEU A N 1
ATOM 3304 C CA . LEU A 1 397 ? 7.363 2.341 -25.900 1.00 90.69 397 LEU A CA 1
ATOM 3305 C C . LEU A 1 397 ? 8.473 3.052 -26.685 1.00 90.69 397 LEU A C 1
ATOM 3307 O O . LEU A 1 397 ? 9.622 3.105 -26.260 1.00 90.69 397 LEU A O 1
ATOM 3311 N N . GLU A 1 398 ? 8.144 3.624 -27.849 1.00 91.62 398 GLU A N 1
ATOM 3312 C CA . GLU A 1 398 ? 9.135 4.369 -28.644 1.00 91.62 398 GLU A CA 1
ATOM 3313 C C . GLU A 1 398 ? 9.672 5.595 -27.903 1.00 91.62 398 GLU A C 1
ATOM 3315 O O . GLU A 1 398 ? 10.818 5.987 -28.103 1.00 91.62 398 GLU A O 1
ATOM 3320 N N . ASP A 1 399 ? 8.831 6.227 -27.097 1.00 88.88 399 ASP A N 1
ATOM 3321 C CA . ASP A 1 399 ? 9.123 7.495 -26.445 1.00 88.88 399 ASP A CA 1
ATOM 3322 C C . ASP A 1 399 ? 10.073 7.349 -25.246 1.00 88.88 399 ASP A C 1
ATOM 3324 O O . ASP A 1 399 ? 10.937 8.211 -25.072 1.00 88.88 399 ASP A O 1
ATOM 3328 N N . THR A 1 400 ? 10.065 6.202 -24.553 1.00 88.06 400 THR A N 1
ATOM 3329 C CA . THR A 1 400 ? 11.107 5.812 -23.579 1.00 88.06 400 THR A CA 1
ATOM 3330 C C . THR A 1 400 ? 12.507 5.918 -24.187 1.00 88.06 400 THR A C 1
ATOM 3332 O O . THR A 1 400 ? 13.450 6.376 -23.550 1.00 88.06 400 THR A O 1
ATOM 3335 N N . TRP A 1 401 ? 12.656 5.570 -25.468 1.00 90.38 401 TRP A N 1
ATOM 3336 C CA . TRP A 1 401 ? 13.935 5.652 -26.182 1.00 90.38 401 TRP A CA 1
ATOM 3337 C C . TRP A 1 401 ? 14.212 7.029 -26.805 1.00 90.38 401 TRP A C 1
ATOM 3339 O O . TRP A 1 401 ? 15.296 7.251 -27.344 1.00 90.38 401 TRP A O 1
ATOM 3349 N N . LYS A 1 402 ? 13.256 7.965 -26.744 1.00 91.25 402 LYS A N 1
ATOM 3350 C CA . LYS A 1 402 ? 13.437 9.375 -27.139 1.00 91.25 402 LYS A CA 1
ATOM 3351 C C . LYS A 1 402 ? 13.775 10.266 -25.946 1.00 91.25 402 LYS A C 1
ATOM 3353 O O . LYS A 1 402 ? 14.356 11.334 -26.140 1.00 91.25 402 LYS A O 1
ATOM 3358 N N . ASN A 1 403 ? 13.411 9.856 -24.734 1.00 88.12 403 ASN A N 1
ATOM 3359 C CA . ASN A 1 403 ? 13.655 10.612 -23.517 1.00 88.12 403 ASN A CA 1
ATOM 3360 C C . ASN A 1 403 ? 14.922 10.128 -22.809 1.00 88.12 403 ASN A C 1
ATOM 3362 O O . ASN A 1 403 ? 14.990 9.030 -22.262 1.00 88.12 403 ASN A O 1
ATOM 3366 N N . LYS A 1 404 ? 15.912 11.019 -22.758 1.00 86.69 404 LYS A N 1
ATOM 3367 C CA . LYS A 1 404 ? 17.204 10.768 -22.123 1.00 86.69 404 LYS A CA 1
ATOM 3368 C C . LYS A 1 404 ? 17.107 10.318 -20.672 1.00 86.69 404 LYS A C 1
ATOM 3370 O O . LYS A 1 404 ? 17.852 9.438 -20.261 1.00 86.69 404 LYS A O 1
ATOM 3375 N N . ASN A 1 405 ? 16.161 10.873 -19.920 1.00 81.50 405 ASN A N 1
ATOM 3376 C CA . ASN A 1 405 ? 16.014 10.525 -18.512 1.00 81.50 405 ASN A CA 1
ATOM 3377 C C . ASN A 1 405 ? 15.572 9.075 -18.292 1.00 81.50 405 ASN A C 1
ATOM 3379 O O . ASN A 1 405 ? 15.825 8.558 -17.210 1.00 81.50 405 ASN A O 1
ATOM 3383 N N . ASP A 1 406 ? 14.935 8.436 -19.276 1.00 81.81 406 ASP A N 1
ATOM 3384 C CA . ASP A 1 406 ? 14.354 7.105 -19.102 1.00 81.81 406 ASP A CA 1
ATOM 3385 C C . ASP A 1 406 ? 15.391 6.024 -19.436 1.00 81.81 406 ASP A C 1
ATOM 3387 O O . ASP A 1 406 ? 15.646 5.124 -18.636 1.00 81.81 406 ASP A O 1
ATOM 3391 N N . TYR A 1 407 ? 16.085 6.147 -20.574 1.00 83.44 407 TYR A N 1
ATOM 3392 C CA . TYR A 1 407 ? 17.096 5.160 -20.970 1.00 83.44 407 TYR A CA 1
ATOM 3393 C C . TYR A 1 407 ? 18.438 5.307 -20.230 1.00 83.44 407 TYR A C 1
ATOM 3395 O O . TYR A 1 407 ? 19.182 4.331 -20.117 1.00 83.44 407 TYR A O 1
ATOM 3403 N N . GLU A 1 408 ? 18.770 6.477 -19.673 1.00 82.81 408 GLU A N 1
ATOM 3404 C CA . GLU A 1 408 ? 19.980 6.619 -18.843 1.00 82.81 408 GLU A CA 1
ATOM 3405 C C . GLU A 1 408 ? 19.900 5.788 -17.554 1.00 82.81 408 GLU A C 1
ATOM 3407 O O . GLU A 1 408 ? 20.932 5.351 -17.044 1.00 82.81 408 GLU A O 1
ATOM 3412 N N . VAL A 1 409 ? 18.690 5.504 -17.055 1.00 74.94 409 VAL A N 1
ATOM 3413 C CA . VAL A 1 409 ? 18.469 4.703 -15.835 1.00 74.94 409 VAL A CA 1
ATOM 3414 C C . VAL A 1 409 ? 18.992 3.272 -15.985 1.00 74.94 409 VAL A C 1
ATOM 3416 O O . VAL A 1 409 ? 19.413 2.661 -15.006 1.00 74.94 409 VAL A O 1
ATOM 3419 N N . ILE A 1 410 ? 19.012 2.746 -17.210 1.00 76.25 410 ILE A N 1
ATOM 3420 C CA . ILE A 1 410 ? 19.574 1.427 -17.538 1.00 76.25 410 ILE A CA 1
ATOM 3421 C C . ILE A 1 410 ? 21.009 1.519 -18.084 1.00 76.25 410 ILE A C 1
ATOM 3423 O O . ILE A 1 410 ? 21.536 0.549 -18.625 1.00 76.25 410 ILE A O 1
ATOM 3427 N N . GLY A 1 411 ? 21.651 2.687 -17.977 1.00 77.38 411 GLY A N 1
ATOM 3428 C CA . GLY A 1 411 ? 23.011 2.917 -18.466 1.00 77.38 411 GLY A CA 1
ATOM 3429 C C . GLY A 1 411 ? 23.137 2.913 -19.994 1.00 77.38 411 GLY A C 1
ATOM 3430 O O . GLY A 1 411 ? 24.227 2.670 -20.523 1.00 77.38 411 GLY A O 1
ATOM 3431 N N . ALA A 1 412 ? 22.040 3.143 -20.724 1.00 84.06 412 ALA A N 1
ATOM 3432 C CA . ALA A 1 412 ? 22.092 3.317 -22.170 1.00 84.06 412 ALA A CA 1
ATOM 3433 C C . ALA A 1 412 ? 22.560 4.737 -22.526 1.00 84.06 412 ALA A C 1
ATOM 3435 O O . ALA A 1 412 ? 22.215 5.707 -21.858 1.00 84.06 412 ALA A O 1
ATOM 3436 N N . ASP A 1 413 ? 23.339 4.856 -23.602 1.00 89.56 413 ASP A N 1
ATOM 3437 C CA . ASP A 1 413 ? 23.720 6.142 -24.182 1.00 89.56 413 ASP A CA 1
ATOM 3438 C C . ASP A 1 413 ? 22.822 6.494 -25.381 1.00 89.56 413 ASP A C 1
ATOM 3440 O O . ASP A 1 413 ? 22.069 5.659 -25.897 1.00 89.56 413 ASP A O 1
ATOM 3444 N N . ASP A 1 414 ? 22.939 7.731 -25.867 1.00 92.12 414 ASP A N 1
ATOM 3445 C CA . ASP A 1 414 ? 22.148 8.240 -26.993 1.00 92.12 414 ASP A CA 1
ATOM 3446 C C . ASP A 1 414 ? 22.315 7.370 -28.260 1.00 92.12 414 ASP A C 1
ATOM 3448 O O . ASP A 1 414 ? 21.393 7.244 -29.070 1.00 92.12 414 ASP A O 1
ATOM 3452 N N . LYS A 1 415 ? 23.478 6.734 -28.457 1.00 92.19 415 LYS A N 1
ATOM 3453 C CA . LYS A 1 415 ? 23.734 5.874 -29.622 1.00 92.19 415 LYS A CA 1
ATOM 3454 C C . LYS A 1 415 ? 22.940 4.575 -29.517 1.00 92.19 415 LYS A C 1
ATOM 3456 O O . LYS A 1 415 ? 22.277 4.187 -30.483 1.00 92.19 415 LYS A O 1
ATOM 3461 N N . LYS A 1 416 ? 22.988 3.917 -28.360 1.00 89.75 416 LYS A N 1
ATOM 3462 C CA . LYS A 1 416 ? 22.244 2.685 -28.096 1.00 89.75 416 LYS A CA 1
ATOM 3463 C C . LYS A 1 416 ? 20.733 2.926 -28.102 1.00 89.75 416 LYS A C 1
ATOM 3465 O O . LYS A 1 416 ? 20.005 2.130 -28.690 1.00 89.75 416 LYS A O 1
ATOM 3470 N N . ALA A 1 417 ? 20.267 4.039 -27.535 1.00 90.31 417 ALA A N 1
ATOM 3471 C CA . ALA A 1 417 ? 18.850 4.398 -27.544 1.00 90.31 417 ALA A CA 1
ATOM 3472 C C . ALA A 1 417 ? 18.312 4.586 -28.974 1.00 90.31 417 ALA A C 1
ATOM 3474 O O . ALA A 1 417 ? 17.287 4.010 -29.342 1.00 90.31 417 ALA A O 1
ATOM 3475 N N . ASN A 1 418 ? 19.058 5.295 -29.830 1.00 92.31 418 ASN A N 1
ATOM 3476 C CA . ASN A 1 418 ? 18.703 5.457 -31.243 1.00 92.31 418 ASN A CA 1
ATOM 3477 C C . ASN A 1 418 ? 18.680 4.127 -32.011 1.00 92.31 418 ASN A C 1
ATOM 3479 O O . ASN A 1 418 ? 17.806 3.913 -32.857 1.00 92.31 418 ASN A O 1
ATOM 3483 N N . GLN A 1 419 ? 19.625 3.227 -31.722 1.00 91.19 419 GLN A N 1
ATOM 3484 C CA . GLN A 1 419 ? 19.625 1.881 -32.292 1.00 91.19 419 GLN A CA 1
ATOM 3485 C C . GLN A 1 419 ? 18.363 1.118 -31.881 1.00 91.19 419 GLN A C 1
ATOM 3487 O O . GLN A 1 419 ? 17.686 0.562 -32.743 1.00 91.19 419 GLN A O 1
ATOM 3492 N N . MET A 1 420 ? 18.004 1.146 -30.598 1.00 90.44 420 MET A N 1
ATOM 3493 C CA . MET A 1 420 ? 16.828 0.443 -30.092 1.00 90.44 420 MET A CA 1
ATOM 3494 C C . MET A 1 420 ? 15.522 1.003 -30.665 1.00 90.44 420 MET A C 1
ATOM 3496 O O . MET A 1 420 ? 14.665 0.242 -31.114 1.00 90.44 420 MET A O 1
ATOM 3500 N N . LEU A 1 421 ? 15.402 2.329 -30.771 1.00 92.31 421 LEU A N 1
ATOM 3501 C CA . LEU A 1 421 ? 14.262 2.982 -31.418 1.00 92.31 421 LEU A CA 1
ATOM 3502 C C . LEU A 1 421 ? 14.094 2.535 -32.878 1.00 92.31 421 LEU A C 1
ATOM 3504 O O . LEU A 1 421 ? 12.971 2.325 -33.348 1.00 92.31 421 LEU A O 1
ATOM 3508 N N . LYS A 1 422 ? 15.204 2.378 -33.611 1.00 93.19 422 LYS A N 1
ATOM 3509 C CA . LYS A 1 422 ? 15.182 1.857 -34.982 1.00 93.19 422 LYS A CA 1
ATOM 3510 C C . LYS A 1 422 ? 14.698 0.405 -35.007 1.00 93.19 422 LYS A C 1
ATOM 3512 O O . LYS A 1 422 ? 13.779 0.096 -35.766 1.00 93.19 422 LYS A O 1
ATOM 3517 N N . THR A 1 423 ? 15.248 -0.448 -34.145 1.00 92.12 423 THR A N 1
ATOM 3518 C CA . THR A 1 423 ? 14.861 -1.862 -34.038 1.00 92.12 423 THR A CA 1
ATOM 3519 C C . THR A 1 423 ? 13.377 -2.021 -33.688 1.00 92.12 423 THR A C 1
ATOM 3521 O O . THR A 1 423 ? 12.680 -2.805 -34.332 1.00 92.12 423 THR A O 1
ATOM 3524 N N . LEU A 1 424 ? 12.844 -1.235 -32.743 1.00 92.31 424 LEU A N 1
ATOM 3525 C CA . LEU A 1 424 ? 11.416 -1.252 -32.391 1.00 92.31 424 LEU A CA 1
ATOM 3526 C C . LEU A 1 424 ? 10.526 -0.944 -33.600 1.00 92.31 424 LEU A C 1
ATOM 3528 O O . LEU A 1 424 ? 9.586 -1.685 -33.884 1.00 92.31 424 LEU A O 1
ATOM 3532 N N . LYS A 1 425 ? 10.849 0.104 -34.367 1.00 92.75 425 LYS A N 1
ATOM 3533 C CA . LYS A 1 425 ? 10.092 0.472 -35.577 1.00 92.75 425 LYS A CA 1
ATOM 3534 C C . LYS A 1 425 ? 10.110 -0.630 -36.633 1.00 92.75 425 LYS A C 1
ATOM 3536 O O . LYS A 1 425 ? 9.095 -0.883 -37.285 1.00 92.75 425 LYS A O 1
ATOM 3541 N N . GLU A 1 426 ? 11.249 -1.292 -36.804 1.00 93.94 426 GLU A N 1
ATOM 3542 C CA . GLU A 1 426 ? 11.387 -2.417 -37.731 1.00 93.94 426 GLU A CA 1
ATOM 3543 C C . GLU A 1 426 ? 10.565 -3.635 -37.299 1.00 93.94 426 GLU A C 1
ATOM 3545 O O . GLU A 1 426 ? 10.034 -4.345 -38.162 1.00 93.94 426 GLU A O 1
ATOM 3550 N N . ILE A 1 427 ? 10.435 -3.861 -35.991 1.00 93.56 427 ILE A N 1
ATOM 3551 C CA . ILE A 1 427 ? 9.636 -4.947 -35.417 1.00 93.56 427 ILE A CA 1
ATOM 3552 C C . ILE A 1 427 ? 8.147 -4.650 -35.497 1.00 93.56 427 ILE A C 1
ATOM 3554 O O . ILE A 1 427 ? 7.386 -5.528 -35.894 1.00 93.56 427 ILE A O 1
ATOM 3558 N N . TYR A 1 428 ? 7.722 -3.412 -35.254 1.00 94.00 428 TYR A N 1
ATOM 3559 C CA . TYR A 1 428 ? 6.326 -3.024 -35.457 1.00 94.00 428 TYR A CA 1
ATOM 3560 C C . TYR A 1 428 ? 5.872 -3.248 -36.892 1.00 94.00 428 TYR A C 1
ATOM 3562 O O . TYR A 1 428 ? 4.878 -3.931 -37.125 1.00 94.00 428 TYR A O 1
ATOM 3570 N N . LYS A 1 429 ? 6.662 -2.789 -37.866 1.00 93.75 429 LYS A N 1
ATOM 3571 C CA . LYS A 1 429 ? 6.368 -3.031 -39.282 1.00 93.75 429 LYS A CA 1
ATOM 3572 C C . LYS A 1 429 ? 6.378 -4.523 -39.632 1.00 93.75 429 LYS A C 1
ATOM 3574 O O . LYS A 1 429 ? 5.605 -4.976 -40.471 1.00 93.75 429 LYS A O 1
ATOM 3579 N N . TYR A 1 430 ? 7.274 -5.292 -39.016 1.00 94.06 430 TYR A N 1
ATOM 3580 C CA . TYR A 1 430 ? 7.341 -6.735 -39.225 1.00 94.06 430 TYR A CA 1
ATOM 3581 C C . TYR A 1 430 ? 6.092 -7.460 -38.721 1.00 94.06 430 TYR A C 1
ATOM 3583 O O . TYR A 1 430 ? 5.544 -8.293 -39.441 1.00 94.06 430 TYR A O 1
ATOM 3591 N N . LEU A 1 431 ? 5.631 -7.120 -37.518 1.00 92.56 431 LEU A N 1
ATOM 3592 C CA . LEU A 1 431 ? 4.432 -7.696 -36.919 1.00 92.56 431 LEU A CA 1
ATOM 3593 C C . LEU A 1 431 ? 3.175 -7.306 -37.705 1.00 92.56 431 LEU A C 1
ATOM 3595 O O . LEU A 1 431 ? 2.354 -8.176 -37.988 1.00 92.56 431 LEU A O 1
ATOM 3599 N N . GLU A 1 432 ? 3.067 -6.053 -38.159 1.00 92.94 432 GLU A N 1
ATOM 3600 C CA . GLU A 1 432 ? 1.987 -5.617 -39.060 1.00 92.94 432 GLU A CA 1
ATOM 3601 C C . GLU A 1 432 ? 1.939 -6.474 -40.339 1.00 92.94 432 GLU A C 1
ATOM 3603 O O . GLU A 1 432 ? 0.881 -6.977 -40.717 1.00 92.94 432 GLU A O 1
ATOM 3608 N N . ASN A 1 433 ? 3.092 -6.744 -40.964 1.00 92.88 433 ASN A N 1
ATOM 3609 C CA . ASN A 1 433 ? 3.175 -7.620 -42.141 1.00 92.88 433 ASN A CA 1
ATOM 3610 C C . ASN A 1 433 ? 2.805 -9.086 -41.844 1.00 92.88 433 ASN A C 1
ATOM 3612 O O . ASN A 1 433 ? 2.433 -9.822 -42.757 1.00 92.88 433 ASN A O 1
ATOM 3616 N N . LYS A 1 434 ? 2.921 -9.523 -40.585 1.00 89.75 434 LYS A N 1
ATOM 3617 C CA . LYS A 1 434 ? 2.489 -10.847 -40.105 1.00 89.75 434 LYS A CA 1
ATOM 3618 C C . LYS A 1 434 ? 1.000 -10.882 -39.727 1.00 89.75 434 LYS A C 1
ATOM 3620 O O . LYS A 1 434 ? 0.524 -11.929 -39.297 1.00 89.75 434 LYS A O 1
ATOM 3625 N N . GLY A 1 435 ? 0.268 -9.781 -39.914 1.00 89.25 435 GLY A N 1
ATOM 3626 C CA . GLY A 1 435 ? -1.166 -9.682 -39.638 1.00 89.25 435 GLY A CA 1
ATOM 3627 C C . GLY A 1 435 ? -1.510 -9.212 -38.225 1.00 89.25 435 GLY A C 1
ATOM 3628 O O . GLY A 1 435 ? -2.677 -9.266 -37.848 1.00 89.25 435 GLY A O 1
ATOM 3629 N N . VAL A 1 436 ? -0.529 -8.747 -37.444 1.00 89.75 436 VAL A N 1
ATOM 3630 C CA . VAL A 1 436 ? -0.788 -8.123 -36.140 1.00 89.75 436 VAL A CA 1
ATOM 3631 C C . VAL A 1 436 ? -1.426 -6.760 -36.360 1.00 89.75 436 VAL A C 1
ATOM 3633 O O . VAL A 1 436 ? -0.920 -5.931 -37.119 1.00 89.75 436 VAL A O 1
ATOM 3636 N N . GLU A 1 437 ? -2.542 -6.509 -35.685 1.00 88.56 437 GLU A N 1
ATOM 3637 C CA . GLU A 1 437 ? -3.232 -5.237 -35.819 1.00 88.56 437 GLU A CA 1
ATOM 3638 C C . GLU A 1 437 ? -2.394 -4.084 -35.263 1.00 88.56 437 GLU A C 1
ATOM 3640 O O . GLU A 1 437 ? -1.863 -4.143 -34.154 1.00 88.56 437 GLU A O 1
ATOM 3645 N N . LYS A 1 438 ? -2.336 -2.980 -36.013 1.00 86.00 438 LYS A N 1
ATOM 3646 C CA . LYS A 1 438 ? -1.558 -1.786 -35.653 1.00 86.00 438 LYS A CA 1
ATOM 3647 C C . LYS A 1 438 ? -1.889 -1.237 -34.261 1.00 86.00 438 LYS A C 1
ATOM 3649 O O . LYS A 1 438 ? -1.026 -0.661 -33.606 1.00 86.00 438 LYS A O 1
ATOM 3654 N N . HIS A 1 439 ? -3.128 -1.410 -33.803 1.00 83.56 439 HIS A N 1
ATOM 3655 C CA . HIS A 1 439 ? -3.580 -0.920 -32.503 1.00 83.56 439 HIS A CA 1
ATOM 3656 C C . HIS A 1 439 ? -3.053 -1.744 -31.310 1.00 83.56 439 HIS A C 1
ATOM 3658 O O . HIS A 1 439 ? -3.199 -1.311 -30.172 1.00 83.56 439 HIS A O 1
ATOM 3664 N N . TYR A 1 440 ? -2.410 -2.894 -31.552 1.00 85.19 440 TYR A N 1
ATOM 3665 C CA . TYR A 1 440 ? -1.680 -3.652 -30.528 1.00 85.19 440 TYR A CA 1
ATOM 3666 C C . TYR A 1 440 ? -0.257 -3.151 -30.304 1.00 85.19 440 TYR A C 1
ATOM 3668 O O . TYR A 1 440 ? 0.420 -3.634 -29.401 1.00 85.19 440 TYR A O 1
ATOM 3676 N N . LYS A 1 441 ? 0.210 -2.180 -31.095 1.00 88.25 441 LYS A N 1
ATOM 3677 C CA . LYS A 1 441 ? 1.462 -1.482 -30.823 1.00 88.25 441 LYS A CA 1
ATOM 3678 C C . LYS A 1 441 ? 1.366 -0.753 -29.467 1.00 88.25 441 LYS A C 1
ATOM 3680 O O . LYS A 1 441 ? 0.433 0.032 -29.289 1.00 88.25 441 LYS A O 1
ATOM 3685 N N . PRO A 1 442 ? 2.333 -0.942 -28.550 1.00 88.50 442 PRO A N 1
ATOM 3686 C CA . PRO A 1 442 ? 2.413 -0.179 -27.309 1.00 88.50 442 PRO A CA 1
ATOM 3687 C C . PRO A 1 442 ? 2.421 1.335 -27.569 1.00 88.50 442 PRO A C 1
ATOM 3689 O O . PRO A 1 442 ? 3.098 1.827 -28.476 1.00 88.50 442 PRO A O 1
ATOM 3692 N N . SER A 1 443 ? 1.645 2.067 -26.775 1.00 82.62 443 SER A N 1
ATOM 3693 C CA . SER A 1 443 ? 1.438 3.517 -26.868 1.00 82.62 443 SER A CA 1
ATOM 3694 C C . SER A 1 443 ? 1.653 4.129 -25.493 1.00 82.62 443 SER A C 1
ATOM 3696 O O . SER A 1 443 ? 1.270 3.503 -24.512 1.00 82.62 443 SER A O 1
ATOM 3698 N N . GLU A 1 444 ? 2.211 5.339 -25.411 1.00 75.62 444 GLU A N 1
ATOM 3699 C CA . GLU A 1 444 ? 2.258 6.114 -24.158 1.00 75.62 444 GLU A CA 1
ATOM 3700 C C . GLU A 1 444 ? 0.870 6.568 -23.705 1.00 75.62 444 GLU A C 1
ATOM 3702 O O . GLU A 1 444 ? 0.596 6.728 -22.518 1.00 75.62 444 GLU A O 1
ATOM 3707 N N . TYR A 1 445 ? -0.033 6.761 -24.665 1.00 78.88 445 TYR A N 1
ATOM 3708 C CA . TYR A 1 445 ? -1.412 7.131 -24.401 1.00 78.88 445 TYR A CA 1
ATOM 3709 C C . TYR A 1 445 ? -2.232 5.859 -24.245 1.00 78.88 445 TYR A C 1
ATOM 3711 O O . TYR A 1 445 ? -2.806 5.350 -25.211 1.00 78.88 445 TYR A O 1
ATOM 3719 N N . TYR A 1 446 ? -2.250 5.331 -23.027 1.00 73.44 446 TYR A N 1
ATOM 3720 C CA . TYR A 1 446 ? -3.077 4.200 -22.637 1.00 73.44 446 TYR A CA 1
ATOM 3721 C C . TYR A 1 446 ? -3.885 4.547 -21.388 1.00 73.44 446 TYR A C 1
ATOM 3723 O O . TYR A 1 446 ? -3.462 5.323 -20.533 1.00 73.44 446 TYR A O 1
ATOM 3731 N N . ALA A 1 447 ? -5.078 3.967 -21.292 1.00 69.12 447 ALA A N 1
ATOM 3732 C CA . ALA A 1 447 ? -5.924 4.066 -20.117 1.00 69.12 447 ALA A CA 1
ATOM 3733 C C . ALA A 1 447 ? -6.190 2.656 -19.600 1.00 69.12 447 ALA A C 1
ATOM 3735 O O . ALA A 1 447 ? -6.647 1.788 -20.343 1.00 69.12 447 ALA A O 1
ATOM 3736 N N . VAL A 1 448 ? -5.908 2.434 -18.320 1.00 67.81 448 VAL A N 1
ATOM 3737 C CA . VAL A 1 448 ? -6.315 1.211 -17.631 1.00 67.81 448 VAL A CA 1
ATOM 3738 C C . VAL A 1 448 ? -7.632 1.517 -16.934 1.00 67.81 448 VAL A C 1
ATOM 3740 O O . VAL A 1 448 ? -7.680 2.356 -16.035 1.00 67.81 448 VAL A O 1
ATOM 3743 N N . ILE A 1 449 ? -8.709 0.867 -17.373 1.00 64.50 449 ILE A N 1
ATOM 3744 C CA . ILE A 1 449 ? -10.015 0.997 -16.727 1.00 64.50 449 ILE A CA 1
ATOM 3745 C C . ILE A 1 449 ? -10.017 0.085 -15.504 1.00 64.50 449 ILE A C 1
ATOM 3747 O O . ILE A 1 449 ? -9.886 -1.132 -15.623 1.00 64.50 449 ILE A O 1
ATOM 3751 N N . MET A 1 450 ? -10.162 0.694 -14.331 1.00 58.00 450 MET A N 1
ATOM 3752 C CA . MET A 1 450 ? -10.501 -0.018 -13.108 1.00 58.00 450 MET A CA 1
ATOM 3753 C C . MET A 1 450 ? -12.017 -0.221 -13.108 1.00 58.00 450 MET A C 1
ATOM 3755 O O . MET A 1 450 ? -12.756 0.764 -13.088 1.00 58.00 450 MET A O 1
ATOM 3759 N N . LEU A 1 451 ? -12.450 -1.477 -13.221 1.00 46.97 451 LEU A N 1
ATOM 3760 C CA . LEU A 1 451 ? -13.859 -1.873 -13.179 1.00 46.97 451 LEU A CA 1
ATOM 3761 C C . LEU A 1 451 ? -14.277 -2.263 -11.765 1.00 46.97 451 LEU A C 1
ATOM 3763 O O . LEU A 1 451 ? -13.458 -2.924 -11.085 1.00 46.97 451 LEU A O 1
#

Secondary structure (DSSP, 8-state):
--PPPEEEEEEEE---HHHHHHS-SSHHHHHHHHHHHHHHHHHHHHHHHHHH--EEEES---TT---S-TT---S-SEEEEEEEES-HHHHHHHHHHHHHHHHHHHHHHHHHHHHHHHHHHHHHHHHHHTTS-----TTS--TT----HHHHHHHHHHHHS--EEEEEE-SBTTB-HHHHHHHHHHHHHHHHHPPPPSS----SEEEEPPGGGSSHHHHHHHHHHHH-TTTS-TTHHHHHHHTSEEEEEPPBPTTTSSSBPTT--SS-TT-HHHHHHHHHH-TTTS-TT----HHHHHHHTHHHHHHHHHT--GGGG----HHHHHTHHHHHHHHHHHHHS--HHHHHHHHHHHTTS-TTS------TTHHHHGGGS-GGGHHHHHHHHHS-GGGG-TTTTT-HHHHGGGT--HHHHHHHHHHHHHHHHHHHHTT--GGGS--SS------